Protein 1N7V (pdb70)

Sequence (533 aa):
ANFNVPKLGVFPVAAVFDIDNVPEDSSATGSRWLPSIYQGGNYWGGGPQALHAQVSNFDSSNRLPYNPRTENNPAGNCAFAFNPFGQYISNISSAQSVHRRIYGIDLNDEPLFSPNAASITNGGNPTMSQDTGYHNIGPINTAYKAEIFRPVNPLPMSDTAPDPETLEPGQTEPLIKSDGVYSNSGIASFIFDRPVTEPNPNWPPLPPPVIPIIYPTPALGIGAAAAYGFGYQVTVYRWEEIPVEFLNPEGSPCAYEAGIILVRQTSNPMNAVAGRLVPYVEDIAVDIFLTGKFFTLNPPLRITNNYFADDEVKENTVTIGNYTTTLSSAYYAVYKTDGYGGATCFIASGGAGISALVQLQDNSVLDVLYYSLPLSLGGSKAAIDEWVANNCGLFPMSGGLDKTTLLEIPRRQLEAINPQDGPGQYDLFILDDSGAYASFSSFIGYPEAAYYVAGAATFMDVENPDEIIFILRNGAGWYACEIGDALKIADDEFDSVDYFAYRGGVMFIGSARYTEGGDPLPIKYRAIIPGLP

Solvent-accessible surface area: 24108 Å² total; per-residue (Å²): 91,104,86,124,0,60,71,92,26,66,9,88,46,70,32,65,104,82,12,106,80,26,49,137,8,43,10,75,114,14,19,82,0,1,1,15,14,163,74,4,27,51,6,27,4,11,1,0,1,11,14,84,3,48,3,0,59,86,80,71,83,26,115,11,45,11,19,15,82,51,102,103,20,95,89,0,41,1,45,15,72,7,108,0,66,2,60,1,70,11,59,82,77,13,0,75,26,0,8,88,62,31,29,49,82,46,117,124,28,15,3,88,10,48,50,48,78,73,14,14,70,29,60,12,47,5,79,6,38,53,17,74,68,54,40,83,28,51,134,87,95,8,2,9,75,6,65,68,29,84,43,79,95,129,51,25,76,1,45,50,41,3,60,80,58,80,25,117,44,27,126,61,60,1,101,29,56,65,119,14,97,59,50,73,4,34,128,0,58,8,41,10,23,117,30,12,51,29,113,15,119,79,94,104,112,96,100,76,62,68,71,61,40,14,139,15,58,24,66,91,0,16,0,0,0,16,0,93,29,0,7,3,26,0,28,13,74,37,48,37,64,72,51,105,91,105,62,78,116,110,53,46,70,56,101,100,77,86,77,66,54,105,20,77,24,100,99,61,65,124,62,36,35,15,0,102,50,49,75,118,85,65,108,6,34,0,13,0,1,0,6,0,41,0,14,4,64,24,10,4,8,74,0,43,0,10,9,16,8,127,92,96,15,65,94,21,69,8,70,24,58,110,29,85,88,56,99,51,61,17,121,10,11,1,6,80,9,77,0,114,0,8,9,33,0,0,1,0,26,28,24,32,12,19,3,2,20,0,57,4,60,40,94,56,58,116,49,22,23,10,28,3,0,28,114,106,29,66,17,46,87,70,31,0,11,47,44,0,1,85,74,31,40,3,12,6,0,0,14,27,10,70,12,63,105,46,0,30,0,20,50,2,16,0,40,7,126,60,18,80,74,26,148,30,13,128,18,50,11,36,0,71,105,2,37,85,12,9,75,124,12,22,12,0,0,2,14,36,93,54,24,0,0,0,0,1,0,31,38,159,81,86,63,68,26,10,16,0,0,0,0,24,56,115,9,57,0,0,35,0,0,89,0,12,133,10,0,102,87,56,128,84,37,57,6,50,2,31,25,0,0,8,28,65,24,36,0,7,0,0,0,28,70,114,50,189,73,49,84,62,65,61,10,46,4,14,11,0,58,5,30,63,139

Nearest PDB structures (foldseek):
  1n7v-assembly1_A-2  TM=1.002E+00  e=0.000E+00  Enterobacteria phage PRD1
  1n7u-assembly1_A  TM=9.734E-01  e=0.000E+00  Enterobacteria phage PRD1
  3a3d-assembly1_A  TM=4.602E-01  e=5.269E+00  Haemophilus influenzae
  3a3e-assembly1_A  TM=4.560E-01  e=6.904E+00  Haemophilus influenzae
  7wwn-assembly1_A-2  TM=1.455E-01  e=3.346E-01  The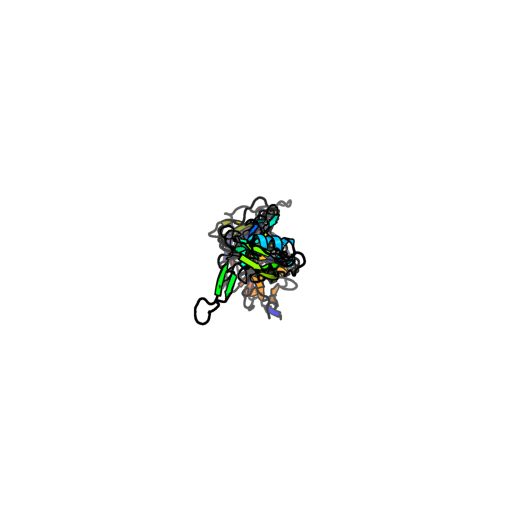rmus thermophilus HB8

InterPro domains:
  IPR015297 Bacteriophage PRD1, P2, absorption protein [PF09214] (2-556)
  IPR015948 Bacteriophage PRD1, P2, C-terminal [G3DSA:2.105.10.10] (2-64)
  IPR015948 Bacteriophage PRD1, P2, C-terminal [G3DSA:2.105.10.10] (399-555)
  IPR015949 Bacteriophage PRD1, P2, N-terminal [G3DSA:2.70.250.10] (67-320)
  IPR036325 Bacteriophage PRD1, P2, absorption protein superfamily [SSF89428] (2-556)

Secondary structure (DSSP, 8-state):
-EEEE-EEEE--EEEEEEE-SS---BTTT--SSS-BTT-GGGEE--SSEEEEEEEE---TTSEEE--B-BTTBTT--B-S----EEE---SHHHHHHHHHHHTTS-TT--PPPEE-HHHHHGGGTTPPEE-TTSEEETTEEESEEEEEEEESSPPP-EEEEEPTTT--EEEEPPEE-TTS--B----EE-BSSS-EEEE-TTTTTSSPSEEEEE--BGGGTEEEEEEEEEEEEEEEEE----------SS-------SS-EEEE-SS-TTSEEEE--EEEEEEEEEEEEEEEEEEEE---EEEEEEE--TTT-B--EEEES---SEEEE-SEEEEEE-SSSEEEEEEESSSSEEEEEEEEETTEEEEEEEEEE-GGGTT-HHHHHHHHHHHHS---TTS--EESSSEEEEHHHHH-S--S--TTTT-EEEETT-TTS-TT---EEEEETTEEEEEEE--SSTTS--EEEEEETTSS-EEEEE-HHHHB-SSS-B----EEEEETTEEEEEE--B-TT--B-BPEEEEEEE---

Radius of gyration: 38.23 Å; Cα contacts (8 Å, |Δi|>4): 1434; chains: 1; bounding box: 60×145×56 Å

Structure (mmCIF, N/CA/C/O backbone):
data_1N7V
#
_entry.id   1N7V
#
_cell.length_a   46.500
_cell.length_b   270.200
_cell.length_c   137.200
_cell.angle_alpha   90.00
_cell.angle_beta   90.00
_cell.angle_gamma   90.00
#
_symmetry.space_group_name_H-M   'C 2 2 21'
#
loop_
_entity.id
_entity.type
_entity.pdbx_description
1 polymer 'Adsorption protein P2'
2 non-polymer 'ACETATE ION'
3 non-polymer 'CALCIUM ION'
4 water water
#
loop_
_atom_site.group_PDB
_atom_site.id
_atom_site.type_symbol
_atom_site.label_atom_id
_atom_site.label_alt_id
_atom_site.label_comp_id
_atom_site.label_asym_id
_atom_site.label_entity_id
_atom_site.label_seq_id
_atom_site.pdbx_PDB_ins_code
_atom_site.Cartn_x
_atom_site.Cartn_y
_atom_site.Cartn_z
_atom_site.occupancy
_atom_site.B_iso_or_equiv
_atom_site.auth_seq_id
_atom_site.auth_comp_id
_atom_site.auth_asym_id
_atom_site.auth_atom_id
_atom_site.pdbx_PDB_model_num
ATOM 1 N N . ALA A 1 1 ? 13.826 -118.930 78.660 1.00 29.21 2 ALA A N 1
ATOM 2 C CA . ALA A 1 1 ? 14.361 -117.727 79.378 1.00 32.00 2 ALA A CA 1
ATOM 3 C C . ALA A 1 1 ? 14.103 -116.453 78.582 1.00 31.34 2 ALA A C 1
ATOM 4 O O . ALA A 1 1 ? 14.335 -116.425 77.375 1.00 32.25 2 ALA A O 1
ATOM 6 N N . ASN A 1 2 ? 13.633 -115.401 79.256 1.00 31.41 3 ASN A N 1
ATOM 7 C CA . ASN A 1 2 ? 13.348 -114.135 78.583 1.00 31.49 3 ASN A CA 1
ATOM 8 C C . ASN A 1 2 ? 14.587 -113.257 78.394 1.00 31.71 3 ASN A C 1
ATOM 9 O O . ASN A 1 2 ? 15.516 -113.283 79.201 1.00 31.32 3 ASN A O 1
ATOM 14 N N . PHE A 1 3 ? 14.582 -112.480 77.315 1.00 32.23 4 PHE A N 1
ATOM 15 C CA . PHE A 1 3 ? 15.665 -111.556 77.012 1.00 32.41 4 PHE A CA 1
ATOM 16 C C . PHE A 1 3 ? 15.053 -110.260 76.533 1.00 32.07 4 PHE A C 1
ATOM 17 O O . PHE A 1 3 ? 14.249 -110.265 75.601 1.00 31.82 4 PHE A O 1
ATOM 25 N N . ASN A 1 4 ? 15.431 -109.156 77.177 1.00 32.69 5 ASN A N 1
ATOM 26 C CA . ASN A 1 4 ? 14.909 -107.838 76.821 1.00 34.53 5 ASN A CA 1
ATOM 27 C C . ASN A 1 4 ? 15.562 -107.250 75.583 1.00 33.81 5 ASN A C 1
ATOM 28 O O . ASN A 1 4 ? 16.774 -107.339 75.406 1.00 35.77 5 ASN A O 1
ATOM 33 N N . VAL A 1 5 ? 14.740 -106.661 74.722 1.00 32.34 6 VAL A N 1
ATOM 34 C CA . VAL A 1 5 ? 15.219 -106.045 73.496 1.00 32.17 6 VAL A CA 1
ATOM 35 C C . VAL A 1 5 ? 14.730 -104.608 73.490 1.00 35.28 6 VAL A C 1
ATOM 36 O O . VAL A 1 5 ? 13.542 -104.347 73.293 1.00 36.02 6 VAL A O 1
ATOM 40 N N . PRO A 1 6 ? 15.647 -103.651 73.705 1.00 36.01 7 PRO A N 1
ATOM 41 C CA . PRO A 1 6 ? 15.329 -102.223 73.737 1.00 35.32 7 PRO A CA 1
ATOM 42 C C . PRO A 1 6 ? 15.104 -101.605 72.372 1.00 35.99 7 PRO A C 1
ATOM 43 O O . PRO A 1 6 ? 15.720 -102.012 71.383 1.00 35.21 7 PRO A O 1
ATOM 47 N N . LYS A 1 7 ? 14.209 -100.620 72.328 1.00 36.61 8 LYS A N 1
ATOM 48 C CA . LYS A 1 7 ? 13.926 -99.902 71.093 1.00 37.57 8 LYS A CA 1
ATOM 49 C C . LYS A 1 7 ? 15.073 -98.909 70.936 1.00 38.77 8 LYS A C 1
ATOM 50 O O . LYS A 1 7 ? 15.203 -97.979 71.728 1.00 39.52 8 LYS A O 1
ATOM 56 N N . LEU A 1 8 ? 15.909 -99.119 69.925 1.00 39.87 9 LEU A N 1
ATOM 57 C CA . LEU A 1 8 ? 17.053 -98.249 69.685 1.00 40.74 9 LEU A CA 1
ATOM 58 C C . LEU A 1 8 ? 16.747 -97.034 68.811 1.00 41.56 9 LEU A C 1
ATOM 59 O O . LEU A 1 8 ? 17.607 -96.178 68.628 1.00 43.46 9 LEU A O 1
ATOM 64 N N . GLY A 1 9 ? 15.538 -96.950 68.263 1.00 42.07 10 GLY A N 1
ATOM 65 C CA . GLY A 1 9 ? 15.212 -95.802 67.431 1.00 41.64 10 GLY A CA 1
ATOM 66 C C . GLY A 1 9 ? 14.183 -96.040 66.342 1.00 41.84 10 GLY A C 1
ATOM 67 O O . GLY A 1 9 ? 13.517 -97.073 66.311 1.00 42.92 10 GLY A O 1
ATOM 68 N N . VAL A 1 10 ? 14.061 -95.072 65.440 1.00 41.59 11 VAL A N 1
ATOM 69 C CA . VAL A 1 10 ? 13.108 -95.146 64.341 1.00 41.82 11 VAL A CA 1
ATOM 70 C C . VAL A 1 10 ? 13.791 -94.889 62.999 1.00 43.32 11 VAL A C 1
ATOM 71 O O . VAL A 1 10 ? 14.410 -93.846 62.806 1.00 44.81 11 VAL A O 1
ATOM 75 N N . PHE A 1 11 ? 13.681 -95.850 62.083 1.00 44.44 12 PHE A N 1
ATOM 76 C CA . PHE A 1 11 ? 14.273 -95.742 60.750 1.00 44.63 12 PHE A CA 1
ATOM 77 C C . PHE A 1 11 ? 13.378 -94.872 59.880 1.00 45.81 12 PHE A C 1
ATOM 78 O O . PHE A 1 11 ? 12.246 -95.241 59.579 1.00 45.82 12 PHE A O 1
ATOM 86 N N . PRO A 1 12 ? 13.876 -93.704 59.459 1.00 46.67 13 PRO A N 1
ATOM 87 C CA . PRO A 1 12 ? 13.054 -92.830 58.618 1.00 46.89 13 PRO A CA 1
ATOM 88 C C . PRO A 1 12 ? 12.912 -93.359 57.192 1.00 45.80 13 PRO A C 1
ATOM 89 O O . PRO A 1 12 ? 13.765 -94.103 56.707 1.00 44.42 13 PRO A O 1
ATOM 93 N N . VAL A 1 13 ? 11.826 -92.979 56.531 1.00 45.51 14 VAL A N 1
ATOM 94 C CA . VAL A 1 13 ? 11.589 -93.401 55.162 1.00 47.28 14 VAL A CA 1
ATOM 95 C C . VAL A 1 13 ? 12.462 -92.554 54.233 1.00 49.26 14 VAL A C 1
ATOM 96 O O . VAL A 1 13 ? 12.397 -91.324 54.257 1.00 50.66 14 VAL A O 1
ATOM 100 N N . ALA A 1 14 ? 13.276 -93.216 53.418 1.00 49.77 15 ALA A N 1
ATOM 101 C CA . ALA A 1 14 ? 14.168 -92.526 52.495 1.00 50.09 15 ALA A CA 1
ATOM 102 C C . ALA A 1 14 ? 13.570 -92.359 51.102 1.00 50.62 15 ALA A C 1
ATOM 103 O O . ALA A 1 14 ? 14.015 -91.509 50.332 1.00 50.57 15 ALA A O 1
ATOM 105 N N . ALA A 1 15 ? 12.563 -93.169 50.782 1.00 51.07 16 ALA A N 1
ATOM 106 C CA . ALA A 1 15 ? 11.919 -93.117 49.472 1.00 49.77 16 ALA A CA 1
ATOM 107 C C . ALA A 1 15 ? 10.629 -93.929 49.426 1.00 49.22 16 ALA A C 1
ATOM 108 O O . ALA A 1 15 ? 10.493 -94.941 50.111 1.00 49.81 16 ALA A O 1
ATOM 110 N N . VAL A 1 16 ? 9.683 -93.485 48.608 1.00 48.04 17 VAL A N 1
ATOM 111 C CA . VAL A 1 16 ? 8.417 -94.186 48.465 1.00 48.00 17 VAL A CA 1
ATOM 112 C C . VAL A 1 16 ? 8.072 -94.292 46.990 1.00 48.70 17 VAL A C 1
ATOM 113 O O . VAL A 1 16 ? 8.292 -93.350 46.231 1.00 48.61 17 VAL A O 1
ATOM 117 N N . PHE A 1 17 ? 7.542 -95.440 46.579 1.00 48.27 18 PHE A N 1
ATOM 118 C CA . PHE A 1 17 ? 7.165 -95.625 45.184 1.00 48.74 18 PHE A CA 1
ATOM 119 C C . PHE A 1 17 ? 5.811 -96.298 45.031 1.00 50.29 18 PHE A C 1
ATOM 120 O O . PHE A 1 17 ? 5.520 -97.301 45.689 1.00 50.99 18 PHE A O 1
ATOM 128 N N . ASP A 1 18 ? 4.979 -95.740 44.162 1.00 50.69 19 ASP A N 1
ATOM 129 C CA . ASP A 1 18 ? 3.687 -96.340 43.895 1.00 52.86 19 ASP A CA 1
ATOM 130 C C . ASP A 1 18 ? 3.979 -97.457 42.900 1.00 53.75 19 ASP A C 1
ATOM 131 O O . ASP A 1 18 ? 4.620 -97.221 41.876 1.00 54.13 19 ASP A O 1
ATOM 136 N N . ILE A 1 19 ? 3.552 -98.677 43.212 1.00 54.05 20 ILE A N 1
ATOM 137 C CA . ILE A 1 19 ? 3.763 -99.795 42.298 1.00 53.96 20 ILE A CA 1
ATOM 138 C C . ILE A 1 19 ? 2.476 -99.912 41.493 1.00 55.06 20 ILE A C 1
ATOM 139 O O . ILE A 1 19 ? 1.496 -100.511 41.947 1.00 53.59 20 ILE A O 1
ATOM 144 N N . ASP A 1 20 ? 2.487 -99.322 40.299 1.00 56.39 21 ASP A N 1
ATOM 145 C CA . ASP A 1 20 ? 1.315 -99.313 39.433 1.00 58.37 21 ASP A CA 1
ATOM 146 C C . ASP A 1 20 ? 1.366 -100.286 38.263 1.00 58.33 21 ASP A C 1
ATOM 147 O O . ASP A 1 20 ? 0.332 -100.788 37.821 1.00 58.93 21 ASP A O 1
ATOM 152 N N . ASN A 1 21 ? 2.565 -100.550 37.762 1.00 57.34 22 ASN A N 1
ATOM 153 C CA . ASN A 1 21 ? 2.734 -101.450 36.629 1.00 57.56 22 ASN A CA 1
ATOM 154 C C . ASN A 1 21 ? 2.517 -102.932 36.972 1.00 55.35 22 ASN A C 1
ATOM 155 O O . ASN A 1 21 ? 3.294 -103.785 36.545 1.00 56.86 22 ASN A O 1
ATOM 160 N N . VAL A 1 22 ? 1.467 -103.249 37.727 1.00 51.41 23 VAL A N 1
ATOM 161 C CA . VAL A 1 22 ? 1.221 -104.643 38.094 1.00 48.55 23 VAL A CA 1
ATOM 162 C C . VAL A 1 22 ? -0.231 -105.075 37.915 1.00 46.45 23 VAL A C 1
ATOM 163 O O . VAL A 1 22 ? -1.131 -104.241 37.890 1.00 45.95 23 VAL A O 1
ATOM 167 N N . PRO A 1 23 ? -0.475 -106.393 37.784 1.00 45.29 24 PRO A N 1
ATOM 168 C CA . PRO A 1 23 ? -1.831 -106.925 37.607 1.00 44.96 24 PRO A CA 1
ATOM 169 C C . PRO A 1 23 ? -2.749 -106.545 38.763 1.00 46.09 24 PRO A C 1
ATOM 170 O O . PRO A 1 23 ? -2.291 -106.322 39.884 1.00 45.43 24 PRO A O 1
ATOM 174 N N . GLU A 1 24 ? -4.047 -106.479 38.486 1.00 47.76 25 GLU A N 1
ATOM 175 C CA . GLU A 1 24 ? -5.030 -106.127 39.505 1.00 49.08 25 GLU A CA 1
ATOM 176 C C . GLU A 1 24 ? -5.429 -107.313 40.365 1.00 47.19 25 GLU A C 1
ATOM 177 O O . GLU A 1 24 ? -5.817 -108.362 39.850 1.00 47.55 25 GLU A O 1
ATOM 183 N N . ASP A 1 25 ? -5.324 -107.131 41.679 1.00 45.47 26 ASP A N 1
ATOM 184 C CA . ASP A 1 25 ? -5.685 -108.157 42.650 1.00 43.77 26 ASP A CA 1
ATOM 185 C C . ASP A 1 25 ? -6.825 -107.629 43.514 1.00 43.80 26 ASP A C 1
ATOM 186 O O . ASP A 1 25 ? -6.709 -106.563 44.122 1.00 43.72 26 ASP A O 1
ATOM 191 N N . SER A 1 26 ? -7.928 -108.368 43.563 1.00 42.92 27 SER A N 1
ATOM 192 C CA . SER A 1 26 ? -9.075 -107.953 44.364 1.00 43.89 27 SER A CA 1
ATOM 193 C C . SER A 1 26 ? -8.783 -108.062 45.858 1.00 45.29 27 SER A C 1
ATOM 194 O O . SER A 1 26 ? -8.276 -109.084 46.330 1.00 45.41 27 SER A O 1
ATOM 197 N N . SER A 1 27 ? -9.106 -107.003 46.597 1.00 45.32 28 SER A N 1
ATOM 198 C CA . SER A 1 27 ? -8.895 -106.988 48.035 1.00 45.06 28 SER A CA 1
ATOM 199 C C . SER A 1 27 ? -9.657 -108.127 48.701 1.00 45.98 28 SER A C 1
ATOM 200 O O . SER A 1 27 ? -9.341 -108.523 49.823 1.00 47.73 28 SER A O 1
ATOM 203 N N . ALA A 1 28 ? -10.661 -108.653 48.012 1.00 45.79 29 ALA A N 1
ATOM 204 C CA . ALA A 1 28 ? -11.448 -109.752 48.554 1.00 46.78 29 ALA A CA 1
ATOM 205 C C . ALA A 1 28 ? -10.772 -111.073 48.229 1.00 47.67 29 ALA A C 1
ATOM 206 O O . ALA A 1 28 ? -11.134 -112.116 48.772 1.00 48.67 29 ALA A O 1
ATOM 208 N N . THR A 1 29 ? -9.782 -111.016 47.344 1.00 47.06 30 THR A N 1
ATOM 209 C CA . THR A 1 29 ? -9.058 -112.204 46.913 1.00 47.50 30 THR A CA 1
ATOM 210 C C . THR A 1 29 ? -7.667 -112.319 47.533 1.00 46.20 30 THR A C 1
ATOM 211 O O . THR A 1 29 ? -7.269 -113.393 47.968 1.00 47.23 30 THR A O 1
ATOM 215 N N . GLY A 1 30 ? -6.929 -111.214 47.569 1.00 44.72 31 GLY A N 1
ATOM 216 C CA . GLY A 1 30 ? -5.592 -111.243 48.133 1.00 41.23 31 GLY A CA 1
ATOM 217 C C . GLY A 1 30 ? -4.555 -111.026 47.051 1.00 40.11 31 GLY A C 1
ATOM 218 O O . GLY A 1 30 ? -4.865 -111.150 45.863 1.00 41.44 31 GLY A O 1
ATOM 219 N N . SER A 1 31 ? -3.329 -110.701 47.454 1.00 37.77 32 SER A N 1
ATOM 220 C CA . SER A 1 31 ? -2.240 -110.466 46.510 1.00 36.21 32 SER A CA 1
ATOM 221 C C . SER A 1 31 ? -1.756 -111.760 45.865 1.00 34.94 32 SER A C 1
ATOM 222 O O . SER A 1 31 ? -1.700 -112.805 46.518 1.00 34.73 32 SER A O 1
ATOM 225 N N . ARG A 1 32 ? -1.397 -111.691 44.587 1.00 32.33 33 ARG A N 1
ATOM 226 C CA . ARG A 1 32 ? -0.927 -112.877 43.888 1.00 33.34 33 ARG A CA 1
ATOM 227 C C . ARG A 1 32 ? 0.580 -113.069 44.064 1.00 32.16 33 ARG A C 1
ATOM 228 O O . ARG A 1 32 ? 1.106 -114.146 43.791 1.00 30.33 33 ARG A O 1
ATOM 236 N N . TRP A 1 33 ? 1.273 -112.034 44.533 1.00 31.65 34 TRP A N 1
ATOM 237 C CA . TRP A 1 33 ? 2.722 -112.131 44.715 1.00 31.97 34 TRP A CA 1
ATOM 238 C C . TRP A 1 33 ? 3.196 -111.673 46.080 1.00 32.26 34 TRP A C 1
ATOM 239 O O . TRP A 1 33 ? 4.345 -111.912 46.456 1.00 31.96 34 TRP A O 1
ATOM 250 N N . LEU A 1 34 ? 2.318 -111.012 46.826 1.00 32.47 35 LEU A N 1
ATOM 251 C CA . LEU A 1 34 ? 2.695 -110.505 48.139 1.00 31.48 35 LEU A CA 1
ATOM 252 C C . LEU A 1 34 ? 1.963 -111.227 49.262 1.00 30.82 35 LEU A C 1
ATOM 253 O O . LEU A 1 34 ? 0.742 -111.142 49.370 1.00 31.36 35 LEU A O 1
ATOM 258 N N . PRO A 1 35 ? 2.703 -111.964 50.107 1.00 30.29 36 PRO A N 1
ATOM 259 C CA . PRO A 1 35 ? 2.124 -112.706 51.233 1.00 30.61 36 PRO A CA 1
ATOM 260 C C . PRO A 1 35 ? 1.395 -111.779 52.212 1.00 31.58 36 PRO A C 1
ATOM 261 O O . PRO A 1 35 ? 1.885 -110.692 52.530 1.00 31.52 36 PRO A O 1
ATOM 265 N N . SER A 1 36 ? 0.230 -112.207 52.693 1.00 31.05 37 SER A N 1
ATOM 266 C CA . SER A 1 36 ? -0.526 -111.387 53.632 1.00 30.71 37 SER A CA 1
ATOM 267 C C . SER A 1 36 ? 0.066 -111.481 55.040 1.00 29.83 37 SER A C 1
ATOM 268 O O . SER A 1 36 ? 0.721 -112.468 55.399 1.00 29.13 37 SER A O 1
ATOM 271 N N . ILE A 1 37 ? -0.161 -110.441 55.833 1.00 29.54 38 ILE A N 1
ATOM 272 C CA . ILE A 1 37 ? 0.355 -110.392 57.188 1.00 29.53 38 ILE A CA 1
ATOM 273 C C . ILE A 1 37 ? -0.172 -111.522 58.075 1.00 29.15 38 ILE A C 1
ATOM 274 O O . ILE A 1 37 ? 0.280 -111.693 59.213 1.00 29.10 38 ILE A O 1
ATOM 279 N N . TYR A 1 38 ? -1.126 -112.293 57.564 1.00 28.40 39 TYR A N 1
ATOM 280 C CA . TYR A 1 38 ? -1.668 -113.406 58.335 1.00 29.65 39 TYR A CA 1
ATOM 281 C C . TYR A 1 38 ? -1.048 -114.734 57.905 1.00 30.33 39 TYR A C 1
ATOM 282 O O . TYR A 1 38 ? -1.344 -115.774 58.493 1.00 31.02 39 TYR A O 1
ATOM 291 N N . GLN A 1 39 ? -0.179 -114.706 56.897 1.00 30.50 40 GLN A N 1
ATOM 292 C CA . GLN A 1 39 ? 0.432 -115.939 56.397 1.00 28.49 40 GLN A CA 1
ATOM 293 C C . GLN A 1 39 ? 1.840 -116.270 56.891 1.00 28.01 40 GLN A C 1
ATOM 294 O O . GLN A 1 39 ? 2.521 -117.116 56.305 1.00 27.58 40 GLN A O 1
ATOM 300 N N . GLY A 1 40 ? 2.266 -115.624 57.976 1.00 27.54 41 GLY A N 1
ATOM 301 C CA . GLY A 1 40 ? 3.585 -115.888 58.530 1.00 26.54 41 GLY A CA 1
ATOM 302 C C . GLY A 1 40 ? 3.805 -117.364 58.812 1.00 28.14 41 GLY A C 1
ATOM 303 O O . GLY A 1 40 ? 4.939 -117.862 58.767 1.00 28.38 41 GLY A O 1
ATOM 304 N N . GLY A 1 41 ? 2.710 -118.070 59.090 1.00 27.72 42 GLY A N 1
ATOM 305 C CA . GLY A 1 41 ? 2.790 -119.492 59.377 1.00 28.64 42 GLY A CA 1
ATOM 306 C C . GLY A 1 41 ? 3.090 -120.377 58.177 1.00 29.73 42 GLY A C 1
ATOM 307 O O . GLY A 1 41 ? 3.367 -121.563 58.351 1.00 30.75 42 GLY A O 1
ATOM 308 N N . ASN A 1 42 ? 3.043 -119.811 56.969 1.00 30.33 43 ASN A N 1
ATOM 309 C CA . ASN A 1 42 ? 3.307 -120.562 55.739 1.00 31.23 43 ASN A CA 1
ATOM 310 C C . ASN A 1 42 ? 4.671 -120.271 55.113 1.00 32.07 43 ASN A C 1
ATOM 311 O O . ASN A 1 42 ? 5.027 -120.881 54.104 1.00 33.28 43 ASN A O 1
ATOM 316 N N . TYR A 1 43 ? 5.435 -119.352 55.692 1.00 30.86 44 TYR A N 1
ATOM 317 C CA . TYR A 1 43 ? 6.717 -119.001 55.109 1.00 30.37 44 TYR A CA 1
ATOM 318 C C . TYR A 1 43 ? 7.944 -118.885 55.991 1.00 30.90 44 TYR A C 1
ATOM 319 O O . TYR A 1 43 ? 7.879 -118.685 57.211 1.00 30.82 44 TYR A O 1
ATOM 328 N N . TRP A 1 44 ? 9.068 -119.003 55.293 1.00 31.79 45 TRP A N 1
ATOM 329 C CA . TRP A 1 44 ? 10.418 -118.789 55.800 1.00 30.70 45 TRP A CA 1
ATOM 330 C C . TRP A 1 44 ? 10.781 -117.855 54.626 1.00 30.41 45 TRP A C 1
ATOM 331 O O . TRP A 1 44 ? 11.602 -118.180 53.759 1.00 28.19 45 TRP A O 1
ATOM 342 N N . GLY A 1 45 ? 10.092 -116.714 54.596 1.00 29.55 46 GLY A N 1
ATOM 343 C CA . GLY A 1 45 ? 10.232 -115.744 53.523 1.00 30.74 46 GLY A CA 1
ATOM 344 C C . GLY A 1 45 ? 11.527 -115.003 53.268 1.00 32.24 46 GLY A C 1
ATOM 345 O O . GLY A 1 45 ? 12.316 -114.743 54.180 1.00 31.82 46 GLY A O 1
ATOM 346 N N . GLY A 1 46 ? 11.727 -114.643 52.001 1.00 33.21 47 GLY A N 1
ATOM 347 C CA . GLY A 1 46 ? 12.924 -113.919 51.612 1.00 33.41 47 GLY A CA 1
ATOM 348 C C . GLY A 1 46 ? 12.672 -112.791 50.627 1.00 33.14 47 GLY A C 1
ATOM 349 O O . GLY A 1 46 ? 13.616 -112.224 50.090 1.00 35.57 47 GLY A O 1
ATOM 350 N N . GLY A 1 47 ? 11.407 -112.461 50.381 1.00 32.45 48 GLY A N 1
ATOM 351 C CA . GLY A 1 47 ? 11.104 -111.390 49.449 1.00 31.56 48 GLY A CA 1
ATOM 352 C C . GLY A 1 47 ? 9.646 -111.364 49.024 1.00 33.38 48 GLY A C 1
ATOM 353 O O . GLY A 1 47 ? 8.859 -112.204 49.466 1.00 32.86 48 GLY A O 1
ATOM 354 N N . PRO A 1 48 ? 9.254 -110.406 48.162 1.00 33.51 49 PRO A N 1
ATOM 355 C CA . PRO A 1 48 ? 7.873 -110.286 47.684 1.00 33.04 49 PRO A CA 1
ATOM 356 C C . PRO A 1 48 ? 7.561 -111.445 46.748 1.00 33.88 49 PRO A C 1
ATOM 357 O O . PRO A 1 48 ? 7.495 -111.282 45.527 1.00 34.74 49 PRO A O 1
ATOM 361 N N . GLN A 1 49 ? 7.360 -112.616 47.336 1.00 32.32 50 GLN A N 1
ATOM 362 C CA . GLN A 1 49 ? 7.098 -113.826 46.566 1.00 31.81 50 GLN A CA 1
ATOM 363 C C . GLN A 1 49 ? 5.990 -114.622 47.247 1.00 31.14 50 GLN A C 1
ATOM 364 O O . GLN A 1 49 ? 6.032 -114.839 48.460 1.00 30.33 50 GLN A O 1
ATOM 370 N N . ALA A 1 50 ? 5.005 -115.063 46.467 1.00 29.92 51 ALA A N 1
ATOM 371 C CA . ALA A 1 50 ? 3.891 -115.823 47.018 1.00 29.82 51 ALA A CA 1
ATOM 372 C C . ALA A 1 50 ? 3.621 -117.137 46.276 1.00 30.26 51 ALA A C 1
ATOM 373 O O . ALA A 1 50 ? 3.688 -117.201 45.044 1.00 28.64 51 ALA A O 1
ATOM 375 N N . LEU A 1 51 ? 3.309 -118.184 47.041 1.00 31.02 52 LEU A N 1
ATOM 376 C CA . LEU A 1 51 ? 3.023 -119.508 46.474 1.00 31.30 52 LEU A CA 1
ATOM 377 C C . LEU A 1 51 ? 1.685 -120.050 46.981 1.00 30.26 52 LEU A C 1
ATOM 378 O O . LEU A 1 51 ? 1.258 -119.730 48.085 1.00 29.99 52 LEU A O 1
ATOM 383 N N . HIS A 1 52 ? 1.029 -120.872 46.170 1.00 30.35 53 HIS A N 1
ATOM 384 C CA . HIS A 1 52 ? -0.232 -121.500 46.560 1.00 30.00 53 HIS A CA 1
ATOM 385 C C . HIS A 1 52 ? -0.284 -122.871 45.904 1.00 30.36 53 HIS A C 1
ATOM 386 O O . HIS A 1 52 ? 0.064 -123.018 44.729 1.00 29.10 53 HIS A O 1
ATOM 393 N N . ALA A 1 53 ? -0.715 -123.874 46.662 1.00 30.75 54 ALA A N 1
ATOM 394 C CA . ALA A 1 53 ? -0.772 -125.233 46.141 1.00 31.40 54 ALA A CA 1
ATOM 395 C C . ALA A 1 53 ? -2.179 -125.804 46.079 1.00 31.90 54 ALA A C 1
ATOM 396 O O . ALA A 1 53 ? -2.897 -125.838 47.081 1.00 32.57 54 ALA A O 1
ATOM 398 N N . GLN A 1 54 ? -2.557 -126.260 44.889 1.00 33.33 55 GLN A N 1
ATOM 399 C CA . GLN A 1 54 ? -3.870 -126.851 44.659 1.00 33.53 55 GLN A CA 1
ATOM 400 C C . GLN A 1 54 ? -3.716 -128.342 44.445 1.00 32.28 55 GLN A C 1
ATOM 401 O O . GLN A 1 54 ? -2.730 -128.790 43.858 1.00 29.78 55 GLN A O 1
ATOM 407 N N . VAL A 1 55 ? -4.703 -129.096 44.923 1.00 32.40 56 VAL A N 1
ATOM 408 C CA . VAL A 1 55 ? -4.724 -130.551 44.806 1.00 30.89 56 VAL A CA 1
ATOM 409 C C . VAL A 1 55 ? -5.742 -130.947 43.747 1.00 32.64 56 VAL A C 1
ATOM 410 O O . VAL A 1 55 ? -6.911 -130.566 43.829 1.00 32.16 56 VAL A O 1
ATOM 414 N N . SER A 1 56 ? -5.298 -131.718 42.759 1.00 32.89 57 SER A N 1
ATOM 415 C CA . SER A 1 56 ? -6.175 -132.165 41.682 1.00 32.51 57 SER A CA 1
ATOM 416 C C . SER A 1 56 ? -7.035 -133.339 42.133 1.00 33.57 57 SER A C 1
ATOM 417 O O . SER A 1 56 ? -6.683 -134.049 43.075 1.00 33.90 57 SER A O 1
ATOM 420 N N . ASN A 1 57 ? -8.174 -133.538 41.479 1.00 33.66 58 ASN A N 1
ATOM 421 C CA . ASN A 1 57 ? -9.005 -134.683 41.817 1.00 33.37 58 ASN A CA 1
ATOM 422 C C . ASN A 1 57 ? -8.157 -135.856 41.357 1.00 33.58 58 ASN A C 1
ATOM 423 O O . ASN A 1 57 ? -7.349 -135.717 40.437 1.00 32.43 58 ASN A O 1
ATOM 428 N N . PHE A 1 58 ? -8.328 -137.006 41.994 1.00 34.96 59 PHE A N 1
ATOM 429 C CA . PHE A 1 58 ? -7.533 -138.174 41.650 1.00 33.62 59 PHE A CA 1
ATOM 430 C C . PHE A 1 58 ? -8.299 -139.454 41.910 1.00 35.93 59 PHE A C 1
ATOM 431 O O . PHE A 1 58 ? -9.407 -139.434 42.444 1.00 37.46 59 PHE A O 1
ATOM 439 N N . ASP A 1 59 ? -7.685 -140.567 41.532 1.00 37.54 60 ASP A N 1
ATOM 440 C CA . ASP A 1 59 ? -8.265 -141.885 41.724 1.00 38.42 60 ASP A CA 1
ATOM 441 C C . ASP A 1 59 ? -7.112 -142.874 41.817 1.00 38.86 60 ASP A C 1
ATOM 442 O O . ASP A 1 59 ? -5.954 -142.461 41.915 1.00 37.98 60 ASP A O 1
ATOM 447 N N . SER A 1 60 ? -7.421 -144.167 41.772 1.00 38.71 61 SER A N 1
ATOM 448 C CA . SER A 1 60 ? -6.400 -145.202 41.886 1.00 38.10 61 SER A CA 1
ATOM 449 C C . SER A 1 60 ? -5.406 -145.263 40.726 1.00 36.62 61 SER A C 1
ATOM 450 O O . SER A 1 60 ? -4.460 -146.048 40.763 1.00 37.53 61 SER A O 1
ATOM 453 N N . SER A 1 61 ? -5.607 -144.439 39.705 1.00 35.15 62 SER A N 1
ATOM 454 C CA . SER A 1 61 ? -4.699 -144.432 38.561 1.00 34.10 62 SER A CA 1
ATOM 455 C C . SER A 1 61 ? -3.549 -143.438 38.760 1.00 33.41 62 SER A C 1
ATOM 456 O O . SER A 1 61 ? -2.560 -143.463 38.026 1.00 32.84 62 SER A O 1
ATOM 459 N N . ASN A 1 62 ? -3.695 -142.548 39.738 1.00 32.82 63 ASN A N 1
ATOM 460 C CA . ASN A 1 62 ? -2.661 -141.562 40.042 1.00 31.21 63 ASN A CA 1
ATOM 461 C C . ASN A 1 62 ? -1.723 -142.223 41.049 1.00 30.59 63 ASN A C 1
ATOM 462 O O . ASN A 1 62 ? -1.856 -142.038 42.262 1.00 29.58 63 ASN A O 1
ATOM 467 N N . ARG A 1 63 ? -0.764 -142.983 40.526 1.00 30.23 64 ARG A N 1
ATOM 468 C CA . ARG A 1 63 ? 0.165 -143.752 41.347 1.00 30.60 64 ARG A CA 1
ATOM 469 C C . ARG A 1 63 ? 1.601 -143.273 41.476 1.00 30.20 64 ARG A C 1
ATOM 470 O O . ARG A 1 63 ? 2.162 -142.671 40.566 1.00 32.70 64 ARG A O 1
ATOM 478 N N . LEU A 1 64 ? 2.188 -143.564 42.631 1.00 28.15 65 LEU A N 1
ATOM 479 C CA . LEU A 1 64 ? 3.572 -143.226 42.904 1.00 26.54 65 LEU A CA 1
ATOM 480 C C . LEU A 1 64 ? 4.265 -144.544 43.217 1.00 25.56 65 LEU A C 1
ATOM 481 O O . LEU A 1 64 ? 4.110 -145.089 44.299 1.00 26.12 65 LEU A O 1
ATOM 486 N N . PRO A 1 65 ? 5.017 -145.090 42.254 1.00 26.82 6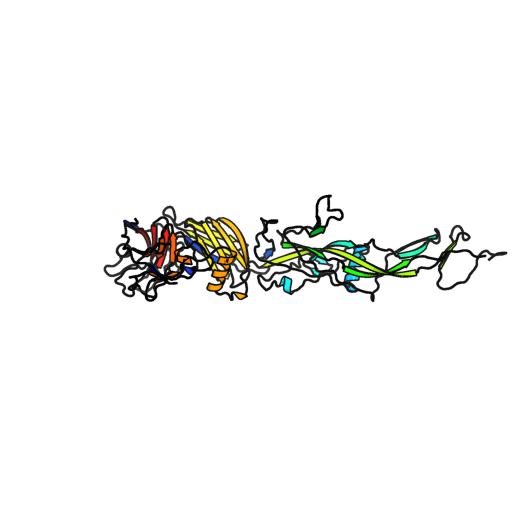6 PRO A N 1
ATOM 487 C CA . PRO A 1 65 ? 5.721 -146.363 42.477 1.00 25.34 66 PRO A CA 1
ATOM 488 C C . PRO A 1 65 ? 6.702 -146.192 43.629 1.00 25.98 66 PRO A C 1
ATOM 489 O O . PRO A 1 65 ? 7.283 -145.120 43.766 1.00 24.44 66 PRO A O 1
ATOM 493 N N . TYR A 1 66 ? 6.887 -147.219 44.461 1.00 26.78 67 TYR A N 1
ATOM 494 C CA . TYR A 1 66 ? 7.841 -147.081 45.560 1.00 27.14 67 TYR A CA 1
ATOM 495 C C . TYR A 1 66 ? 9.264 -147.163 45.027 1.00 28.68 67 TYR A C 1
ATOM 496 O O . TYR A 1 66 ? 9.780 -148.249 44.736 1.00 28.40 67 TYR A O 1
ATOM 505 N N . ASN A 1 67 ? 9.883 -145.993 44.914 1.00 30.12 68 ASN A N 1
ATOM 506 C CA . ASN A 1 67 ? 11.236 -145.832 44.398 1.00 30.66 68 ASN A CA 1
ATOM 507 C C . ASN A 1 67 ? 12.004 -145.007 45.428 1.00 30.22 68 ASN A C 1
ATOM 508 O O . ASN A 1 67 ? 12.117 -143.790 45.299 1.00 30.61 68 ASN A O 1
ATOM 513 N N . PRO A 1 68 ? 12.551 -145.665 46.460 1.00 30.31 69 PRO A N 1
ATOM 514 C CA . PRO A 1 68 ? 13.301 -145.001 47.529 1.00 30.28 69 PRO A CA 1
ATOM 515 C C . PRO A 1 68 ? 14.628 -144.361 47.134 1.00 31.20 69 PRO A C 1
ATOM 516 O O . PRO A 1 68 ? 15.435 -144.957 46.425 1.00 33.12 69 PRO A O 1
ATOM 520 N N . ARG A 1 69 ? 14.848 -143.135 47.594 1.00 31.49 70 ARG A N 1
ATOM 521 C CA . ARG A 1 69 ? 16.094 -142.447 47.304 1.00 31.21 70 ARG A CA 1
ATOM 522 C C . ARG A 1 69 ? 17.082 -142.782 48.413 1.00 33.08 70 ARG A C 1
ATOM 523 O O . ARG A 1 69 ? 16.877 -142.428 49.579 1.00 30.75 70 ARG A O 1
ATOM 531 N N . THR A 1 70 ? 18.146 -143.488 48.039 1.00 35.13 71 THR A N 1
ATOM 532 C CA . THR A 1 70 ? 19.181 -143.905 48.977 1.00 34.73 71 THR A CA 1
ATOM 533 C C . THR A 1 70 ? 20.540 -143.759 48.312 1.00 36.49 71 THR A C 1
ATOM 534 O O . THR A 1 70 ? 20.636 -143.393 47.137 1.00 36.46 71 THR A O 1
ATOM 538 N N . GLU A 1 71 ? 21.587 -144.073 49.066 1.00 38.98 72 GLU A N 1
ATOM 539 C CA . GLU A 1 71 ? 22.953 -143.992 48.562 1.00 39.60 72 GLU A CA 1
ATOM 540 C C . GLU A 1 71 ? 23.108 -144.827 47.300 1.00 38.93 72 GLU A C 1
ATOM 541 O O . GLU A 1 71 ? 23.766 -144.400 46.356 1.00 40.16 72 GLU A O 1
ATOM 543 N N . ASN A 1 72 ? 22.489 -146.005 47.278 1.00 39.03 73 ASN A N 1
ATOM 544 C CA . ASN A 1 72 ? 22.570 -146.895 46.120 1.00 40.40 73 ASN A CA 1
ATOM 545 C C . ASN A 1 72 ? 21.569 -146.596 45.012 1.00 40.45 73 ASN A C 1
ATOM 546 O O . ASN A 1 72 ? 21.679 -147.131 43.914 1.00 39.62 73 ASN A O 1
ATOM 551 N N . ASN A 1 73 ? 20.583 -145.758 45.307 1.00 41.88 74 ASN A N 1
ATOM 552 C CA . ASN A 1 73 ? 19.569 -145.396 44.322 1.00 41.54 74 ASN A CA 1
ATOM 553 C C . ASN A 1 73 ? 19.254 -143.917 44.517 1.00 42.38 74 ASN A C 1
ATOM 554 O O . ASN A 1 73 ? 18.163 -143.545 44.940 1.00 41.85 74 ASN A O 1
ATOM 559 N N . PRO A 1 74 ? 20.228 -143.051 44.203 1.00 43.43 75 PRO A N 1
ATOM 560 C CA . PRO A 1 74 ? 20.110 -141.598 44.330 1.00 41.97 75 PRO A CA 1
ATOM 561 C C . PRO A 1 74 ? 19.071 -140.972 43.403 1.00 40.82 75 PRO A C 1
ATOM 562 O O . PRO A 1 74 ? 18.659 -139.834 43.612 1.00 40.82 75 PRO A O 1
ATOM 566 N N . ALA A 1 75 ? 18.650 -141.711 42.382 1.00 39.87 76 ALA A N 1
ATOM 567 C CA . ALA A 1 75 ? 17.667 -141.194 41.434 1.00 38.73 76 ALA A CA 1
ATOM 568 C C . ALA A 1 75 ? 16.222 -141.522 41.808 1.00 38.52 76 ALA A C 1
ATOM 569 O O . ALA A 1 75 ? 15.299 -141.219 41.051 1.00 40.38 76 ALA A O 1
ATOM 571 N N . GLY A 1 76 ? 16.028 -142.154 42.961 1.00 37.04 77 GLY A N 1
ATOM 572 C CA . GLY A 1 76 ? 14.684 -142.486 43.399 1.00 34.86 77 GLY A CA 1
ATOM 573 C C . GLY A 1 76 ? 14.042 -141.231 43.951 1.00 33.44 77 GLY A C 1
ATOM 574 O O . GLY A 1 76 ? 14.744 -140.270 44.263 1.00 31.24 77 GLY A O 1
ATOM 575 N N . ASN A 1 77 ? 12.719 -141.227 44.087 1.00 32.68 78 ASN A N 1
ATOM 576 C CA . ASN A 1 77 ? 12.041 -140.040 44.594 1.00 32.38 78 ASN A CA 1
ATOM 577 C C . ASN A 1 77 ? 11.252 -140.228 45.882 1.00 32.57 78 ASN A C 1
ATOM 578 O O . ASN A 1 77 ? 10.480 -139.355 46.266 1.00 32.36 78 ASN A O 1
ATOM 583 N N . CYS A 1 78 ? 11.446 -141.354 46.561 1.00 32.07 79 CYS A N 1
ATOM 584 C CA . CYS A 1 78 ? 10.737 -141.579 47.814 1.00 30.88 79 CYS A CA 1
ATOM 585 C C . CYS A 1 78 ? 11.672 -141.520 49.013 1.00 30.48 79 CYS A C 1
ATOM 586 O O . CYS A 1 78 ? 12.767 -142.085 48.997 1.00 31.21 79 CYS A O 1
ATOM 589 N N . ALA A 1 79 ? 11.224 -140.828 50.055 1.00 29.80 80 ALA A N 1
ATOM 590 C CA . ALA A 1 79 ? 12.002 -140.667 51.275 1.00 28.43 80 ALA A CA 1
ATOM 591 C C . ALA A 1 79 ? 11.349 -141.356 52.469 1.00 28.91 80 ALA A C 1
ATOM 592 O O . ALA A 1 79 ? 11.937 -141.442 53.551 1.00 30.58 80 ALA A O 1
ATOM 594 N N . PHE A 1 80 ? 10.135 -141.851 52.287 1.00 27.59 81 PHE A N 1
ATOM 595 C CA . PHE A 1 80 ? 9.467 -142.497 53.398 1.00 28.68 81 PHE A CA 1
ATOM 596 C C . PHE A 1 80 ? 9.799 -143.974 53.461 1.00 30.13 81 PHE A C 1
ATOM 597 O O . PHE A 1 80 ? 10.184 -144.586 52.465 1.00 32.68 81 PHE A O 1
ATOM 605 N N . ALA A 1 81 ? 9.657 -144.535 54.651 1.00 28.56 82 ALA A N 1
ATOM 606 C CA . ALA A 1 81 ? 9.943 -145.933 54.883 1.00 28.36 82 ALA A CA 1
ATOM 607 C C . ALA A 1 81 ? 8.792 -146.842 54.465 1.00 28.40 82 ALA A C 1
ATOM 608 O O . ALA A 1 81 ? 7.620 -146.477 54.554 1.00 28.03 82 ALA A O 1
ATOM 610 N N . PHE A 1 82 ? 9.158 -148.033 54.010 1.00 28.51 83 PHE A N 1
ATOM 611 C CA . PHE A 1 82 ? 8.219 -149.064 53.601 1.00 27.49 83 PHE A CA 1
ATOM 612 C C . PHE A 1 82 ? 8.997 -150.382 53.602 1.00 28.56 83 PHE A C 1
ATOM 613 O O . PHE A 1 82 ? 10.002 -150.521 52.905 1.00 29.50 83 PHE A O 1
ATOM 621 N N . ASN A 1 83 ? 8.541 -151.340 54.398 1.00 28.05 84 ASN A N 1
ATOM 622 C CA . ASN A 1 83 ? 9.225 -152.617 54.480 1.00 29.66 84 ASN A CA 1
ATOM 623 C C . ASN A 1 83 ? 8.277 -153.805 54.358 1.00 29.35 84 ASN A C 1
ATOM 624 O O . ASN A 1 83 ? 7.994 -154.492 55.337 1.00 30.43 84 ASN A O 1
ATOM 629 N N . PRO A 1 84 ? 7.780 -154.065 53.144 1.00 29.05 85 PRO A N 1
ATOM 630 C CA . PRO A 1 84 ? 6.868 -155.192 52.951 1.00 29.24 85 PRO A CA 1
ATOM 631 C C . PRO A 1 84 ? 7.581 -156.527 53.120 1.00 30.09 85 PRO A C 1
ATOM 632 O O . PRO A 1 84 ? 8.790 -156.636 52.906 1.00 28.15 85 PRO A O 1
ATOM 636 N N . PHE A 1 85 ? 6.815 -157.537 53.509 1.00 30.75 86 PHE A N 1
ATOM 637 C CA . PHE A 1 85 ? 7.346 -158.874 53.675 1.00 28.81 86 PHE A CA 1
ATOM 638 C C . PHE A 1 85 ? 6.202 -159.877 53.680 1.00 29.64 86 PHE A C 1
ATOM 639 O O . PHE A 1 85 ? 5.030 -159.504 53.758 1.00 30.10 86 PHE A O 1
ATOM 647 N N . GLY A 1 86 ? 6.549 -161.151 53.571 1.00 30.02 87 GLY A N 1
ATOM 648 C CA . GLY A 1 86 ? 5.548 -162.197 53.557 1.00 29.49 87 GLY A CA 1
ATOM 649 C C . GLY A 1 86 ? 6.250 -163.533 53.475 1.00 29.27 87 GLY A C 1
ATOM 650 O O . GLY A 1 86 ? 7.449 -163.624 53.732 1.00 28.70 87 GLY A O 1
ATOM 651 N N . GLN A 1 87 ? 5.506 -164.569 53.111 1.00 28.82 88 GLN A N 1
ATOM 652 C CA . GLN A 1 87 ? 6.065 -165.910 52.994 1.00 28.53 88 GLN A CA 1
ATOM 653 C C . GLN A 1 87 ? 5.256 -166.716 51.999 1.00 29.40 88 GLN A C 1
ATOM 654 O O . GLN A 1 87 ? 4.128 -166.347 51.637 1.00 28.36 88 GLN A O 1
ATOM 660 N N . TYR A 1 88 ? 5.848 -167.824 51.564 1.00 28.48 89 TYR A N 1
ATOM 661 C CA . TYR A 1 88 ? 5.153 -168.759 50.704 1.00 28.58 89 TYR A CA 1
ATOM 662 C C . TYR A 1 88 ? 4.733 -169.815 51.731 1.00 30.03 89 TYR A C 1
ATOM 663 O O . TYR A 1 88 ? 5.585 -170.466 52.343 1.00 29.92 89 TYR A O 1
ATOM 672 N N . ILE A 1 89 ? 3.425 -169.935 51.954 1.00 31.26 90 ILE A N 1
ATOM 673 C CA . ILE A 1 89 ? 2.882 -170.894 52.910 1.00 30.73 90 ILE A CA 1
ATOM 674 C C . ILE A 1 89 ? 2.769 -172.257 52.244 1.00 32.37 90 ILE A C 1
ATOM 675 O O . ILE A 1 89 ? 2.183 -172.387 51.170 1.00 33.73 90 ILE A O 1
ATOM 680 N N . SER A 1 90 ? 3.327 -173.273 52.890 1.00 34.19 91 SER A N 1
ATOM 681 C CA . SER A 1 90 ? 3.305 -174.620 52.341 1.00 34.54 91 SER A CA 1
ATOM 682 C C . SER A 1 90 ? 2.123 -175.477 52.785 1.00 35.11 91 SER A C 1
ATOM 683 O O . SER A 1 90 ? 1.835 -175.604 53.974 1.00 35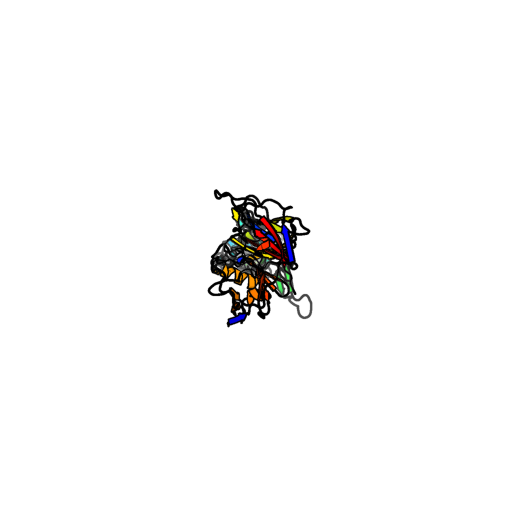.12 91 SER A O 1
ATOM 686 N N . ASN A 1 91 ? 1.457 -176.071 51.805 1.00 36.49 92 ASN A N 1
ATOM 687 C CA . ASN A 1 91 ? 0.316 -176.947 52.036 1.00 38.35 92 ASN A CA 1
ATOM 688 C C . ASN A 1 91 ? 0.122 -177.749 50.751 1.00 39.03 92 ASN A C 1
ATOM 689 O O . ASN A 1 91 ? 0.796 -177.488 49.756 1.00 39.77 92 ASN A O 1
ATOM 694 N N . ILE A 1 92 ? -0.788 -178.716 50.759 1.00 40.86 93 ILE A N 1
ATOM 695 C CA . ILE A 1 92 ? -1.007 -179.546 49.574 1.00 41.37 93 ILE A CA 1
ATOM 696 C C . ILE A 1 92 ? -1.142 -178.769 48.261 1.00 42.13 93 ILE A C 1
ATOM 697 O O . ILE A 1 92 ? -0.606 -179.188 47.233 1.00 41.79 93 ILE A O 1
ATOM 702 N N . SER A 1 93 ? -1.842 -177.638 48.290 1.00 41.24 94 SER A N 1
ATOM 703 C CA . SER A 1 93 ? -2.045 -176.857 47.073 1.00 39.68 94 SER A CA 1
ATOM 704 C C . SER A 1 93 ? -0.789 -176.184 46.520 1.00 39.39 94 SER A C 1
ATOM 705 O O . SER A 1 93 ? -0.477 -176.304 45.329 1.00 39.66 94 SER A O 1
ATOM 708 N N . SER A 1 94 ? -0.079 -175.464 47.378 1.00 37.96 95 SER A N 1
ATOM 709 C CA . SER A 1 94 ? 1.129 -174.768 46.954 1.00 36.55 95 SER A CA 1
ATOM 710 C C . SER A 1 94 ? 2.270 -175.742 46.684 1.00 35.91 95 SER A C 1
ATOM 711 O O . SER A 1 94 ? 3.104 -175.506 45.810 1.00 35.30 95 SER A O 1
ATOM 714 N N . ALA A 1 95 ? 2.307 -176.834 47.438 1.00 35.12 96 ALA A N 1
ATOM 715 C CA . ALA A 1 95 ? 3.353 -177.829 47.256 1.00 35.92 96 ALA A CA 1
ATOM 716 C C . ALA A 1 95 ? 3.173 -178.437 45.873 1.00 37.02 96 ALA A C 1
ATOM 717 O O . ALA A 1 95 ? 4.143 -178.653 45.140 1.00 37.05 96 ALA A O 1
ATOM 719 N N . GLN A 1 96 ? 1.916 -178.694 45.522 1.00 37.84 97 GLN A N 1
ATOM 720 C CA . GLN A 1 96 ? 1.567 -179.268 44.229 1.00 39.92 97 GLN A CA 1
ATOM 721 C C . GLN A 1 96 ? 2.156 -178.388 43.124 1.00 38.95 97 GLN A C 1
ATOM 722 O O . GLN A 1 96 ? 2.803 -178.867 42.192 1.00 38.52 97 GLN A O 1
ATOM 728 N N . SER A 1 97 ? 1.929 -177.086 43.245 1.00 37.60 98 SER A N 1
ATOM 729 C CA . SER A 1 97 ? 2.419 -176.136 42.267 1.00 35.49 98 SER A CA 1
ATOM 730 C C . SER A 1 97 ? 3.932 -176.110 42.179 1.00 34.86 98 SER A C 1
ATOM 731 O O . SER A 1 97 ? 4.489 -176.250 41.096 1.00 35.79 98 SER A O 1
ATOM 734 N N . VAL A 1 98 ? 4.601 -175.928 43.308 1.00 33.97 99 VAL A N 1
ATOM 735 C CA . VAL A 1 98 ? 6.057 -175.895 43.303 1.00 33.80 99 VAL A CA 1
ATOM 736 C C . VAL A 1 98 ? 6.601 -177.187 42.714 1.00 36.89 99 VAL A C 1
ATOM 737 O O . VAL A 1 98 ? 7.549 -177.178 41.927 1.00 37.20 99 VAL A O 1
ATOM 741 N N . HIS A 1 99 ? 5.987 -178.300 43.097 1.00 37.84 100 HIS A N 1
ATOM 742 C CA . HIS A 1 99 ? 6.431 -179.598 42.629 1.00 39.31 100 HIS A CA 1
ATOM 743 C C . HIS A 1 99 ? 6.348 -179.748 41.117 1.00 40.02 100 HIS A C 1
ATOM 744 O O . HIS A 1 99 ? 7.329 -180.142 40.474 1.00 39.92 100 HIS A O 1
ATOM 751 N N . ARG A 1 100 ? 5.186 -179.433 40.551 1.00 38.24 101 ARG A N 1
ATOM 752 C CA . ARG A 1 100 ? 4.989 -179.565 39.114 1.00 39.15 101 ARG A CA 1
ATOM 753 C C . ARG A 1 100 ? 5.848 -178.597 38.320 1.00 38.64 101 ARG A C 1
ATOM 754 O O . ARG A 1 100 ? 6.121 -178.825 37.139 1.00 38.93 101 ARG A O 1
ATOM 762 N N . ARG A 1 101 ? 6.287 -177.527 38.969 1.00 37.45 102 ARG A N 1
ATOM 763 C CA . ARG A 1 101 ? 7.091 -176.529 38.288 1.00 38.37 102 ARG A CA 1
ATOM 764 C C . ARG A 1 101 ? 8.576 -176.854 38.268 1.00 38.55 102 ARG A C 1
ATOM 765 O O . ARG A 1 101 ? 9.240 -176.677 37.249 1.00 40.67 102 ARG A O 1
ATOM 773 N N . ILE A 1 102 ? 9.112 -177.329 39.381 1.00 37.06 103 ILE A N 1
ATOM 774 C CA . ILE A 1 102 ? 10.530 -177.629 39.408 1.00 36.53 103 ILE A CA 1
ATOM 775 C C . ILE A 1 102 ? 10.855 -178.907 38.638 1.00 37.82 103 ILE A C 1
ATOM 776 O O . ILE A 1 102 ? 11.957 -179.051 38.106 1.00 37.79 103 ILE A O 1
ATOM 781 N N . TYR A 1 103 ? 9.901 -179.830 38.564 1.00 37.09 104 TYR A N 1
ATOM 782 C CA . TYR A 1 103 ? 10.136 -181.071 37.835 1.00 37.56 104 TYR A CA 1
ATOM 783 C C . TYR A 1 103 ? 9.779 -180.936 36.358 1.00 37.92 104 TYR A C 1
ATOM 784 O O . TYR A 1 103 ? 9.850 -181.905 35.602 1.00 36.02 104 TYR A O 1
ATOM 793 N N . GLY A 1 104 ? 9.396 -179.730 35.951 1.00 37.48 105 GLY A N 1
ATOM 794 C CA . GLY A 1 104 ? 9.036 -179.507 34.565 1.00 35.76 105 GLY A CA 1
ATOM 795 C C . GLY A 1 104 ? 7.731 -180.156 34.134 1.00 35.59 105 GLY A C 1
ATOM 796 O O . GLY A 1 104 ? 7.513 -180.359 32.940 1.00 34.53 105 GLY A O 1
ATOM 797 N N . ILE A 1 105 ? 6.865 -180.493 35.088 1.00 36.64 106 ILE A N 1
ATOM 798 C CA . ILE A 1 105 ? 5.573 -181.102 34.753 1.00 37.65 106 ILE A CA 1
ATOM 799 C C . ILE A 1 105 ? 4.701 -180.048 34.074 1.00 37.95 106 ILE A C 1
ATOM 800 O O . ILE A 1 105 ? 4.006 -180.340 33.108 1.00 39.86 106 ILE A O 1
ATOM 805 N N . ASP A 1 106 ? 4.732 -178.825 34.596 1.00 37.25 107 ASP A N 1
ATOM 806 C CA . ASP A 1 106 ? 3.993 -177.713 34.006 1.00 36.01 107 ASP A CA 1
ATOM 807 C C . ASP A 1 106 ? 4.690 -176.425 34.432 1.00 35.67 107 ASP A C 1
ATOM 808 O O . ASP A 1 106 ? 4.787 -176.134 35.623 1.00 36.05 107 ASP A O 1
ATOM 813 N N . LEU A 1 107 ? 5.168 -175.656 33.460 1.00 34.16 108 LEU A N 1
ATOM 814 C CA . LEU A 1 107 ? 5.892 -174.424 33.753 1.00 35.62 108 LEU A CA 1
ATOM 815 C C . LEU A 1 107 ? 5.047 -173.200 34.072 1.00 34.30 108 LEU A C 1
ATOM 816 O O . LEU A 1 107 ? 5.584 -172.143 34.386 1.00 34.21 108 LEU A O 1
ATOM 821 N N . ASN A 1 108 ? 3.733 -173.333 33.990 1.00 33.33 109 ASN A N 1
ATOM 822 C CA . ASN A 1 108 ? 2.853 -172.220 34.307 1.00 34.76 109 ASN A CA 1
ATOM 823 C C . ASN A 1 108 ? 2.508 -172.284 35.783 1.00 35.90 109 ASN A C 1
ATOM 824 O O . ASN A 1 108 ? 1.905 -171.360 36.324 1.00 36.52 109 ASN A O 1
ATOM 829 N N . ASP A 1 109 ? 2.878 -173.387 36.429 1.00 35.42 110 ASP A N 1
ATOM 830 C CA . ASP A 1 109 ? 2.579 -173.565 37.841 1.00 35.57 110 ASP A CA 1
ATOM 831 C C . ASP A 1 109 ? 3.456 -172.695 38.727 1.00 35.11 110 ASP A C 1
ATOM 832 O O . ASP A 1 109 ? 4.665 -172.579 38.524 1.00 33.66 110 ASP A O 1
ATOM 837 N N . GLU A 1 110 ? 2.817 -172.063 39.702 1.00 34.07 111 GLU A N 1
ATOM 838 C CA . GLU A 1 110 ? 3.503 -171.164 40.614 1.00 33.99 111 GLU A CA 1
ATOM 839 C C . GLU A 1 110 ? 2.689 -171.007 41.886 1.00 32.69 111 GLU A C 1
ATOM 840 O O . GLU A 1 110 ? 1.472 -170.801 41.836 1.00 33.38 111 GLU A O 1
ATOM 846 N N . PRO A 1 111 ? 3.348 -171.110 43.046 1.00 30.97 112 PRO A N 1
ATOM 847 C CA . PRO A 1 111 ? 2.626 -170.964 44.310 1.00 29.34 112 PRO A CA 1
ATOM 848 C C . PRO A 1 111 ? 2.284 -169.496 44.506 1.00 29.44 112 PRO A C 1
ATOM 849 O O . PRO A 1 111 ? 2.968 -168.610 43.984 1.00 26.66 112 PRO A O 1
ATOM 853 N N . LEU A 1 112 ? 1.224 -169.243 45.258 1.00 31.12 113 LEU A N 1
ATOM 854 C CA . LEU A 1 112 ? 0.793 -167.881 45.529 1.00 32.54 113 LEU A CA 1
ATOM 855 C C . LEU A 1 112 ? 1.534 -167.355 46.763 1.00 31.08 113 LEU A C 1
ATOM 856 O O . LEU A 1 112 ? 1.654 -168.052 47.765 1.00 30.75 113 LEU A O 1
ATOM 861 N N . PHE A 1 113 ? 2.046 -166.134 46.681 1.00 29.66 114 PHE A N 1
ATOM 862 C CA . PHE A 1 113 ? 2.770 -165.533 47.799 1.00 28.22 114 PHE A CA 1
ATOM 863 C C . PHE A 1 113 ? 1.802 -164.944 48.832 1.00 28.84 114 PHE A C 1
ATOM 864 O O . PHE A 1 113 ? 0.758 -164.397 48.470 1.00 30.05 114 PHE A O 1
ATOM 872 N N . SER A 1 114 ? 2.141 -165.054 50.116 1.00 28.18 115 SER A N 1
ATOM 873 C CA . SER A 1 114 ? 1.284 -164.505 51.159 1.00 27.03 115 SER A CA 1
ATOM 874 C C . SER A 1 114 ? 1.890 -163.291 51.846 1.00 26.81 115 SER A C 1
ATOM 875 O O . SER A 1 114 ? 2.707 -163.422 52.760 1.00 27.14 115 SER A O 1
ATOM 878 N N . PRO A 1 115 ? 1.492 -162.082 51.417 1.00 26.01 116 PRO A N 1
ATOM 879 C CA . PRO A 1 115 ? 2.039 -160.877 52.046 1.00 25.56 116 PRO A CA 1
ATOM 880 C C . PRO A 1 115 ? 1.537 -160.720 53.475 1.00 26.36 116 PRO A C 1
ATOM 881 O O . PRO A 1 115 ? 0.489 -161.258 53.836 1.00 27.93 116 PRO A O 1
ATOM 885 N N . ASN A 1 116 ? 2.308 -160.013 54.291 1.00 26.71 117 ASN A N 1
ATOM 886 C CA . ASN A 1 116 ? 1.922 -159.729 55.673 1.00 26.49 117 ASN A CA 1
ATOM 887 C C . ASN A 1 116 ? 1.122 -158.434 55.532 1.00 25.50 117 ASN A C 1
ATOM 888 O O . ASN A 1 116 ? 1.686 -157.379 55.232 1.00 25.97 117 ASN A O 1
ATOM 893 N N . ALA A 1 117 ? -0.187 -158.520 55.729 1.00 23.87 118 ALA A N 1
ATOM 894 C CA . ALA A 1 117 ? -1.069 -157.368 55.577 1.00 22.66 118 ALA A CA 1
ATOM 895 C C . ALA A 1 117 ? -0.591 -156.061 56.225 1.00 23.46 118 ALA A C 1
ATOM 896 O O . ALA A 1 117 ? -0.606 -154.997 55.590 1.00 21.92 118 ALA A O 1
ATOM 898 N N . ALA A 1 118 ? -0.161 -156.136 57.479 1.00 21.52 119 ALA A N 1
ATOM 899 C CA . ALA A 1 118 ? 0.279 -154.943 58.192 1.00 21.96 119 ALA A CA 1
ATOM 900 C C . ALA A 1 118 ? 1.520 -154.270 57.594 1.00 22.65 119 ALA A C 1
ATOM 901 O O . ALA A 1 118 ? 1.682 -153.050 57.718 1.00 21.94 119 ALA A O 1
ATOM 903 N N . SER A 1 119 ? 2.388 -155.053 56.952 1.00 22.36 120 SER A N 1
ATOM 904 C CA . SER A 1 119 ? 3.601 -154.501 56.353 1.00 22.46 120 SER A CA 1
ATOM 905 C C . SER A 1 119 ? 3.221 -153.724 55.098 1.00 22.72 120 SER A C 1
ATOM 906 O O . S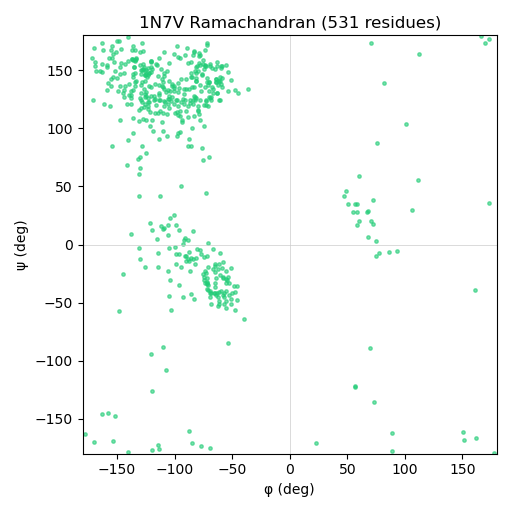ER A 1 119 ? 3.952 -152.837 54.655 1.00 21.76 120 SER A O 1
ATOM 909 N N . ILE A 1 120 ? 2.068 -154.065 54.529 1.00 23.11 121 ILE A N 1
ATOM 910 C CA . ILE A 1 120 ? 1.575 -153.376 53.344 1.00 24.54 121 ILE A CA 1
ATOM 911 C C . ILE A 1 120 ? 0.865 -152.105 53.824 1.00 27.03 121 ILE A C 1
ATOM 912 O O . ILE A 1 120 ? 1.092 -151.014 53.304 1.00 28.22 121 ILE A O 1
ATOM 917 N N . THR A 1 121 ? 0.015 -152.244 54.834 1.00 29.65 122 THR A N 1
ATOM 918 C CA . THR A 1 121 ? -0.698 -151.092 55.364 1.00 31.26 122 THR A CA 1
ATOM 919 C C . THR A 1 121 ? 0.350 -150.056 55.763 1.00 32.05 122 THR A C 1
ATOM 920 O O . THR A 1 121 ? 0.124 -148.846 55.670 1.00 31.65 122 THR A O 1
ATOM 924 N N . ASN A 1 122 ? 1.499 -150.538 56.217 1.00 30.53 123 ASN A N 1
ATOM 925 C CA . ASN A 1 122 ? 2.598 -149.643 56.542 1.00 30.49 123 ASN A CA 1
ATOM 926 C C . ASN A 1 122 ? 2.240 -148.565 57.567 1.00 29.18 123 ASN A C 1
ATOM 927 O O . ASN A 1 122 ? 2.745 -147.447 57.494 1.00 27.94 123 ASN A O 1
ATOM 932 N N . GLY A 1 123 ? 1.382 -148.905 58.525 1.00 29.81 124 GLY A N 1
ATOM 933 C CA . GLY A 1 123 ? 0.979 -147.941 59.537 1.00 27.76 124 GLY A CA 1
ATOM 934 C C . GLY A 1 123 ? 0.309 -146.723 58.920 1.00 28.46 124 GLY A C 1
ATOM 935 O O . GLY A 1 123 ? 0.238 -145.665 59.539 1.00 29.76 124 GLY A O 1
ATOM 936 N N . GLY A 1 124 ? -0.187 -146.875 57.696 1.00 27.93 125 GLY A N 1
ATOM 937 C CA . GLY A 1 124 ? -0.829 -145.769 57.007 1.00 27.90 125 GLY A CA 1
ATOM 938 C C . GLY A 1 124 ? 0.107 -144.583 56.859 1.00 28.49 125 GLY A C 1
ATOM 939 O O . GLY A 1 124 ? -0.342 -143.441 56.751 1.00 28.21 125 GLY A O 1
ATOM 940 N N . ASN A 1 125 ? 1.411 -144.847 56.809 1.00 28.48 126 ASN A N 1
ATOM 941 C CA . ASN A 1 125 ? 2.394 -143.770 56.726 1.00 27.82 126 ASN A CA 1
ATOM 942 C C . ASN A 1 125 ? 3.449 -143.939 55.631 1.00 27.86 126 ASN A C 1
ATOM 943 O O . ASN A 1 125 ? 4.645 -144.015 55.918 1.00 29.25 126 ASN A O 1
ATOM 948 N N . PRO A 1 126 ? 3.022 -144.007 54.358 1.00 27.14 127 PRO A N 1
ATOM 949 C CA . PRO A 1 126 ? 1.633 -143.939 53.891 1.00 27.42 127 PRO A CA 1
ATOM 950 C C . PRO A 1 126 ? 1.097 -145.349 53.657 1.00 27.03 127 PRO A C 1
ATOM 951 O O . PRO A 1 126 ? 1.847 -146.326 53.695 1.00 27.00 127 PRO A O 1
ATOM 955 N N . THR A 1 127 ? -0.201 -145.460 53.422 1.00 27.05 128 THR A N 1
ATOM 956 C CA . THR A 1 127 ? -0.786 -146.763 53.159 1.00 28.64 128 THR A CA 1
ATOM 957 C C . THR A 1 127 ? -0.330 -147.162 51.760 1.00 28.53 128 THR A C 1
ATOM 958 O O . THR A 1 127 ? -0.532 -146.421 50.796 1.00 28.86 128 THR A O 1
ATOM 962 N N . MET A 1 128 ? 0.305 -148.321 51.655 1.00 26.90 129 MET A N 1
ATOM 963 C CA . MET A 1 128 ? 0.796 -148.781 50.371 1.00 27.50 129 MET A CA 1
ATOM 964 C C . MET A 1 128 ? -0.193 -149.716 49.710 1.00 27.89 129 MET A C 1
ATOM 965 O O . MET A 1 128 ? -1.069 -150.283 50.375 1.00 26.90 129 MET A O 1
ATOM 970 N N . SER A 1 129 ? -0.043 -149.865 48.395 1.00 26.28 130 SER A N 1
ATOM 971 C CA . SER A 1 129 ? -0.899 -150.732 47.593 1.00 27.56 130 SER A CA 1
ATOM 972 C C . SER A 1 129 ? -0.086 -151.742 46.785 1.00 28.53 130 SER A C 1
ATOM 973 O O . SER A 1 129 ? 1.025 -151.460 46.327 1.00 28.51 130 SER A O 1
ATOM 976 N N . GLN A 1 130 ? -0.649 -152.925 46.609 1.00 28.47 131 GLN A N 1
ATOM 977 C CA . GLN A 1 130 ? 0.012 -153.952 45.832 1.00 29.13 131 GLN A CA 1
ATOM 978 C C . GLN A 1 130 ? -0.550 -153.868 44.424 1.00 28.60 131 GLN A C 1
ATOM 979 O O . GLN A 1 130 ? -1.756 -153.742 44.243 1.00 30.70 131 GLN A O 1
ATOM 985 N N . ASP A 1 131 ? 0.321 -153.923 43.428 1.00 27.95 132 ASP A N 1
ATOM 986 C CA . ASP A 1 131 ? -0.117 -153.854 42.042 1.00 28.81 132 ASP A CA 1
ATOM 987 C C . ASP A 1 131 ? -0.453 -155.261 41.547 1.00 30.32 132 ASP A C 1
ATOM 988 O O . ASP A 1 131 ? 0.417 -155.974 41.034 1.00 28.64 132 ASP A O 1
ATOM 993 N N . THR A 1 132 ? -1.711 -155.660 41.711 1.00 30.62 133 THR A N 1
ATOM 994 C CA . THR A 1 132 ? -2.152 -156.985 41.289 1.00 32.71 133 THR A CA 1
ATOM 995 C C . THR A 1 132 ? -2.231 -157.150 39.772 1.00 33.07 133 THR A C 1
ATOM 996 O O . THR A 1 132 ? -2.618 -158.212 39.278 1.00 34.38 133 THR A O 1
ATOM 1000 N N . GLY A 1 133 ? -1.870 -156.106 39.034 1.00 31.81 134 GLY A N 1
ATOM 1001 C CA . GLY A 1 133 ? -1.889 -156.191 37.587 1.00 31.09 134 GLY A CA 1
ATOM 1002 C C . GLY A 1 133 ? -0.533 -156.661 37.098 1.00 31.99 134 GLY A C 1
ATOM 1003 O O . GLY A 1 133 ? -0.354 -157.011 35.933 1.00 33.97 134 GLY A O 1
ATOM 1004 N N . TYR A 1 134 ? 0.420 -156.686 38.023 1.00 32.43 135 TYR A N 1
ATOM 1005 C CA . TYR A 1 134 ? 1.798 -157.081 37.755 1.00 31.80 135 TYR A CA 1
ATOM 1006 C C . TYR A 1 134 ? 2.007 -158.519 37.262 1.00 32.60 135 TYR A C 1
ATOM 1007 O O . TYR A 1 134 ? 2.804 -158.761 36.365 1.00 30.89 135 TYR A O 1
ATOM 1016 N N . HIS A 1 135 ? 1.288 -159.473 37.834 1.00 32.81 136 HIS A N 1
ATOM 1017 C CA . HIS A 1 135 ? 1.500 -160.856 37.449 1.00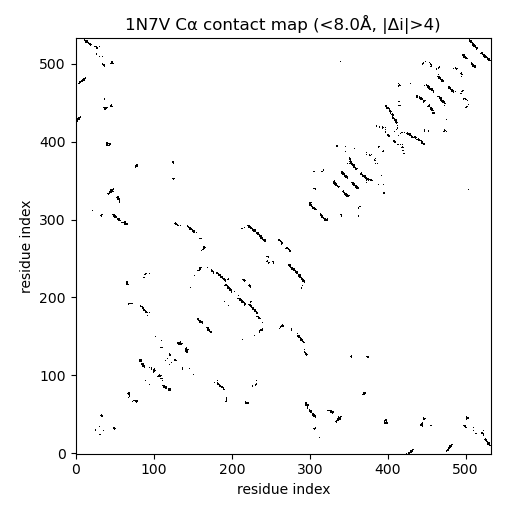 35.04 136 HIS A CA 1
ATOM 1018 C C . HIS A 1 135 ? 0.290 -161.711 37.781 1.00 35.11 136 HIS A C 1
ATOM 1019 O O . HIS A 1 135 ? -0.460 -161.397 38.703 1.00 38.43 136 HIS A O 1
ATOM 1026 N N . ASN A 1 136 ? 0.091 -162.786 37.029 1.00 34.30 137 ASN A N 1
ATOM 1027 C CA . ASN A 1 136 ? -1.032 -163.676 37.301 1.00 34.10 137 ASN A CA 1
ATOM 1028 C C . ASN A 1 136 ? -0.622 -165.136 37.223 1.00 33.36 137 ASN A C 1
ATOM 1029 O O . ASN A 1 136 ? 0.227 -165.509 36.422 1.00 34.64 137 ASN A O 1
ATOM 1034 N N . ILE A 1 137 ? -1.224 -165.943 38.087 1.00 32.62 138 ILE A N 1
ATOM 1035 C CA . ILE A 1 137 ? -0.991 -167.374 38.148 1.00 31.44 138 ILE A CA 1
ATOM 1036 C C . ILE A 1 137 ? -2.335 -167.935 37.708 1.00 33.28 138 ILE A C 1
ATOM 1037 O O . ILE A 1 137 ? -3.236 -168.150 38.522 1.00 33.28 138 ILE A O 1
ATOM 1042 N N . GLY A 1 138 ? -2.476 -168.155 36.407 1.00 33.79 139 GLY A N 1
ATOM 1043 C CA . GLY A 1 138 ? -3.739 -168.644 35.905 1.00 35.01 139 GLY A CA 1
ATOM 1044 C C . GLY A 1 138 ? -4.726 -167.492 35.964 1.00 35.80 139 GLY A C 1
ATOM 1045 O O . GLY A 1 138 ? -4.383 -166.367 35.599 1.00 35.49 139 GLY A O 1
ATOM 1046 N N . PRO A 1 139 ? -5.958 -167.728 36.428 1.00 36.62 140 PRO A N 1
ATOM 1047 C CA . PRO A 1 139 ? -6.967 -166.669 36.512 1.00 37.60 140 PRO A CA 1
ATOM 1048 C C . PRO A 1 139 ? -6.786 -165.741 37.702 1.00 38.42 140 PRO A C 1
ATOM 1049 O O . PRO A 1 139 ? -7.515 -164.761 37.845 1.00 39.65 140 PRO A O 1
ATOM 1053 N N . ILE A 1 140 ? -5.813 -166.049 38.551 1.00 38.73 141 ILE A N 1
ATOM 1054 C CA . ILE A 1 140 ? -5.557 -165.257 39.750 1.00 38.50 141 ILE A CA 1
ATOM 1055 C C . ILE A 1 140 ? -4.523 -164.155 39.558 1.00 39.31 141 ILE A C 1
ATOM 1056 O O . ILE A 1 140 ? -3.400 -164.427 39.131 1.00 39.03 141 ILE A O 1
ATOM 1061 N N . ASN A 1 141 ? -4.895 -162.917 39.884 1.00 38.32 142 ASN A N 1
ATOM 1062 C CA . ASN A 1 141 ? -3.964 -161.799 39.748 1.00 38.17 142 ASN A CA 1
ATOM 1063 C C . ASN A 1 141 ? -3.180 -161.626 41.035 1.00 36.84 142 ASN A C 1
ATOM 1064 O O . ASN A 1 141 ? -3.719 -161.787 42.129 1.00 38.45 142 ASN A O 1
ATOM 1069 N N . THR A 1 142 ? -1.903 -161.290 40.902 1.00 34.00 143 THR A N 1
ATOM 1070 C CA . THR A 1 142 ? -1.054 -161.120 42.065 1.00 32.67 143 THR A CA 1
ATOM 1071 C C . THR A 1 142 ? 0.016 -160.050 41.833 1.00 31.81 143 THR A C 1
ATOM 1072 O O . THR A 1 142 ? 0.423 -159.805 40.699 1.00 30.57 143 THR A O 1
ATOM 1076 N N . ALA A 1 143 ? 0.462 -159.422 42.920 1.00 30.40 144 ALA A N 1
ATOM 1077 C CA . ALA A 1 143 ? 1.488 -158.383 42.862 1.00 28.60 144 ALA A CA 1
ATOM 1078 C C . ALA A 1 143 ? 2.872 -159.006 43.019 1.00 26.98 144 ALA A C 1
ATOM 1079 O O . ALA A 1 143 ? 3.879 -158.299 43.106 1.00 25.75 144 ALA A O 1
ATOM 1081 N N . TYR A 1 144 ? 2.918 -160.332 43.053 1.00 26.40 145 TYR A N 1
ATOM 1082 C CA . TYR A 1 144 ? 4.177 -161.038 43.230 1.00 26.23 145 TYR A CA 1
ATOM 1083 C C . TYR A 1 144 ? 4.494 -161.970 42.076 1.00 26.92 145 TYR A C 1
ATOM 1084 O O . TYR A 1 144 ? 3.596 -162.512 41.441 1.00 25.69 145 TYR A O 1
ATOM 1093 N N . LYS A 1 145 ? 5.784 -162.140 41.799 1.00 28.39 146 LYS A N 1
ATOM 1094 C CA . LYS A 1 145 ? 6.217 -163.026 40.726 1.00 28.42 146 LYS A CA 1
ATOM 1095 C C . LYS A 1 145 ? 7.420 -163.863 41.119 1.00 28.06 146 LYS A C 1
ATOM 1096 O O . LYS A 1 145 ? 8.471 -163.329 41.463 1.00 27.92 146 LYS A O 1
ATOM 1102 N N . ALA A 1 146 ? 7.257 -165.180 41.075 1.00 30.40 147 ALA A N 1
ATOM 1103 C CA . ALA A 1 146 ? 8.356 -166.085 41.388 1.00 31.59 147 ALA A CA 1
ATOM 1104 C C . ALA A 1 146 ? 9.324 -165.962 40.210 1.00 32.91 147 ALA A C 1
ATOM 1105 O O . ALA A 1 146 ? 8.961 -166.234 39.063 1.00 32.09 147 ALA A O 1
ATOM 1107 N N . GLU A 1 147 ? 10.545 -165.526 40.491 1.00 34.33 148 GLU A N 1
ATOM 1108 C CA . GLU A 1 147 ? 11.545 -165.357 39.447 1.00 35.52 148 GLU A CA 1
ATOM 1109 C C . GLU A 1 147 ? 12.413 -166.605 39.294 1.00 36.34 148 GLU A C 1
ATOM 1110 O O . GLU A 1 147 ? 12.656 -167.078 38.177 1.00 35.30 148 GLU A O 1
ATOM 1116 N N . ILE A 1 148 ? 12.861 -167.145 40.421 1.00 35.85 149 ILE A N 1
ATOM 1117 C CA . ILE A 1 148 ? 13.728 -168.314 40.407 1.00 35.77 149 ILE A CA 1
ATOM 1118 C C . ILE A 1 148 ? 13.371 -169.353 41.472 1.00 36.69 149 ILE A C 1
ATOM 1119 O O . ILE A 1 148 ? 13.233 -169.016 42.652 1.00 36.88 149 ILE A O 1
ATOM 1124 N N . PHE A 1 149 ? 13.218 -170.608 41.046 1.00 36.06 150 PHE A N 1
ATOM 1125 C CA . PHE A 1 149 ? 12.939 -171.715 41.958 1.00 35.64 150 PHE A CA 1
ATOM 1126 C C . PHE A 1 149 ? 14.234 -172.507 42.033 1.00 37.45 150 PHE A C 1
ATOM 1127 O O . PHE A 1 149 ? 14.638 -173.119 41.048 1.00 40.09 150 PHE A O 1
ATOM 1135 N N . ARG A 1 150 ? 14.885 -172.507 43.190 1.00 38.02 151 ARG A N 1
ATOM 1136 C CA . ARG A 1 150 ? 16.138 -173.227 43.335 1.00 37.10 151 ARG A CA 1
ATOM 1137 C C . ARG A 1 150 ? 16.113 -174.327 44.388 1.00 38.17 151 ARG A C 1
ATOM 1138 O O . ARG A 1 150 ? 16.104 -174.049 45.584 1.00 38.06 151 ARG A O 1
ATOM 1146 N N . PRO A 1 151 ? 16.096 -175.599 43.956 1.00 39.59 152 PRO A N 1
ATOM 1147 C CA . PRO A 1 151 ? 16.083 -176.714 44.909 1.00 39.37 152 PRO A CA 1
ATOM 1148 C C . PRO A 1 151 ? 17.344 -176.641 45.769 1.00 40.46 152 PRO A C 1
ATOM 1149 O O . PRO A 1 151 ? 18.417 -176.323 45.263 1.00 41.17 152 PRO A O 1
ATOM 1153 N N . VAL A 1 152 ? 17.225 -176.928 47.061 1.00 41.19 153 VAL A N 1
ATOM 1154 C CA . VAL A 1 152 ? 18.386 -176.867 47.939 1.00 43.00 153 VAL A CA 1
ATOM 1155 C C . VAL A 1 152 ? 19.350 -178.011 47.654 1.00 43.81 153 VAL A C 1
ATOM 1156 O O . VAL A 1 152 ? 20.564 -177.822 47.673 1.00 43.00 153 VAL A O 1
ATOM 1160 N N . ASN A 1 153 ? 18.801 -179.193 47.389 1.00 45.89 154 ASN A N 1
ATOM 1161 C CA . ASN A 1 153 ? 19.599 -180.377 47.062 1.00 46.72 154 ASN A CA 1
ATOM 1162 C C . ASN A 1 153 ? 19.063 -180.930 45.745 1.00 47.24 154 ASN A C 1
ATOM 1163 O O . ASN A 1 153 ? 17.886 -180.747 45.426 1.00 47.12 154 ASN A O 1
ATOM 1168 N N . PRO A 1 154 ? 19.912 -181.623 44.968 1.00 47.28 155 PRO A N 1
ATOM 1169 C CA . PRO A 1 154 ? 19.482 -182.186 43.683 1.00 46.59 155 PRO A CA 1
ATOM 1170 C C . PRO A 1 154 ? 18.157 -182.936 43.796 1.00 45.67 155 PRO A C 1
ATOM 1171 O O . PRO A 1 154 ? 17.968 -183.741 44.706 1.00 46.90 155 PRO A O 1
ATOM 1175 N N . LEU A 1 155 ? 17.243 -182.663 42.870 1.00 44.01 156 LEU A N 1
ATOM 1176 C CA . LEU A 1 155 ? 15.938 -183.307 42.887 1.00 44.18 156 LEU A CA 1
ATOM 1177 C C . LEU A 1 155 ? 15.999 -184.814 42.690 1.00 45.51 156 LEU A C 1
ATOM 1178 O O . LEU A 1 155 ? 16.642 -185.319 41.765 1.00 46.14 156 LEU A O 1
ATOM 1183 N N . PRO A 1 156 ? 15.322 -185.556 43.568 1.00 46.23 157 PRO A N 1
ATOM 1184 C CA . PRO A 1 156 ? 15.293 -187.018 43.484 1.00 46.95 157 PRO A CA 1
ATOM 1185 C C . PRO A 1 156 ? 14.302 -187.505 42.427 1.00 47.55 157 PRO A C 1
ATOM 1186 O O . PRO A 1 156 ? 13.289 -186.857 42.161 1.00 47.54 157 PRO A O 1
ATOM 1190 N N . MET A 1 157 ? 14.604 -188.644 41.818 1.00 48.12 158 MET A N 1
ATOM 1191 C CA . MET A 1 157 ? 13.718 -189.234 40.826 1.00 48.11 158 MET A CA 1
ATOM 1192 C C . MET A 1 157 ? 13.450 -190.649 41.292 1.00 48.44 158 MET A C 1
ATOM 1193 O O . MET A 1 157 ? 14.317 -191.273 41.895 1.00 48.85 158 MET A O 1
ATOM 1198 N N . SER A 1 158 ? 12.250 -191.154 41.041 1.00 48.90 159 SER A N 1
ATOM 1199 C CA . SER A 1 158 ? 11.931 -192.516 41.446 1.00 49.12 159 SER A CA 1
ATOM 1200 C C . SER A 1 158 ? 12.371 -193.510 40.385 1.00 50.40 159 SER A C 1
ATOM 1201 O O . SER A 1 158 ? 12.371 -193.200 39.195 1.00 49.88 159 SER A O 1
ATOM 1204 N N . ASP A 1 159 ? 12.771 -194.701 40.821 1.00 51.74 160 ASP A N 1
ATOM 1205 C CA . ASP A 1 159 ? 13.167 -195.743 39.886 1.00 50.99 160 ASP A CA 1
ATOM 1206 C C . ASP A 1 159 ? 11.876 -196.397 39.445 1.00 51.27 160 ASP A C 1
ATOM 1207 O O . ASP A 1 159 ? 10.822 -196.207 40.057 1.00 48.86 160 ASP A O 1
ATOM 1212 N N . THR A 1 160 ? 11.960 -197.172 38.377 1.00 53.80 161 THR A N 1
ATOM 1213 C CA . THR A 1 160 ? 10.796 -197.876 37.886 1.00 54.87 161 THR A CA 1
ATOM 1214 C C . THR A 1 160 ? 11.255 -199.286 37.527 1.00 53.80 161 THR A C 1
ATOM 1215 O O . THR A 1 160 ? 12.457 -199.560 37.489 1.00 52.29 161 THR A O 1
ATOM 1219 N N . ALA A 1 161 ? 10.303 -200.182 37.295 1.00 54.12 162 ALA A N 1
ATOM 1220 C CA . ALA A 1 161 ? 10.635 -201.556 36.941 1.00 55.52 162 ALA A CA 1
ATOM 1221 C C . ALA A 1 161 ? 11.637 -201.571 35.787 1.00 56.60 162 ALA A C 1
ATOM 1222 O O . ALA A 1 161 ? 11.556 -200.748 34.870 1.00 56.90 162 ALA A O 1
ATOM 1224 N N . PRO A 1 162 ? 12.611 -202.495 35.825 1.00 57.78 163 PRO A N 1
ATOM 1225 C CA . PRO A 1 162 ? 13.600 -202.564 34.746 1.00 58.00 163 PRO A CA 1
ATOM 1226 C C . PRO A 1 162 ? 12.906 -202.831 33.418 1.00 58.75 163 PRO A C 1
ATOM 1227 O O . PRO A 1 162 ? 11.836 -203.445 33.386 1.00 57.20 163 PRO A O 1
ATOM 1231 N N . ASP A 1 163 ? 13.509 -202.365 32.328 1.00 60.06 164 ASP A N 1
ATOM 1232 C CA . ASP A 1 163 ? 12.921 -202.553 31.009 1.00 62.45 164 ASP A CA 1
ATOM 1233 C C . ASP A 1 163 ? 12.928 -204.019 30.571 1.00 63.29 164 ASP A C 1
ATOM 1234 O O . ASP A 1 163 ? 13.969 -204.675 30.567 1.00 62.53 164 ASP A O 1
ATOM 1239 N N . PRO A 1 164 ? 11.759 -204.545 30.177 1.00 63.87 165 PRO A N 1
ATOM 1240 C CA . PRO A 1 164 ? 11.679 -205.942 29.748 1.00 64.87 165 PRO A CA 1
ATOM 1241 C C . PRO A 1 164 ? 12.729 -206.319 28.714 1.00 65.60 165 PRO A C 1
ATOM 1242 O O . PRO A 1 164 ? 13.326 -207.391 28.786 1.00 66.76 165 PRO A O 1
ATOM 1246 N N . GLU A 1 165 ? 12.964 -205.431 27.757 1.00 66.24 166 GLU A N 1
ATOM 1247 C CA . GLU A 1 165 ? 13.936 -205.707 26.709 1.00 67.00 166 GLU A CA 1
ATOM 1248 C C . GLU A 1 165 ? 15.312 -205.116 26.993 1.00 67.21 166 GLU A C 1
ATOM 1249 O O . GLU A 1 165 ? 16.164 -205.082 26.107 1.00 68.37 166 GLU A O 1
ATOM 1251 N N . THR A 1 166 ? 15.543 -204.664 28.221 1.00 67.28 167 THR A N 1
ATOM 1252 C CA . THR A 1 166 ? 16.833 -204.066 28.555 1.00 67.41 167 THR A CA 1
ATOM 1253 C C . THR A 1 166 ? 17.284 -204.363 29.980 1.00 66.98 167 THR A C 1
ATOM 1254 O O . THR A 1 166 ? 18.481 -204.345 30.276 1.00 65.60 167 THR A O 1
ATOM 1258 N N . LEU A 1 167 ? 16.315 -204.622 30.854 1.00 66.72 168 LEU A N 1
ATOM 1259 C CA . LEU A 1 167 ? 16.584 -204.919 32.256 1.00 67.13 168 LEU A CA 1
ATOM 1260 C C . LEU A 1 167 ? 17.119 -203.702 33.009 1.00 67.61 168 LEU A C 1
ATOM 1261 O O . LEU A 1 167 ? 17.495 -203.797 34.179 1.00 66.54 168 LEU A O 1
ATOM 1266 N N . GLU A 1 168 ? 17.136 -202.557 32.334 1.00 68.61 169 GLU A N 1
ATOM 1267 C CA . GLU A 1 168 ? 17.630 -201.319 32.931 1.00 69.37 169 GLU A CA 1
ATOM 1268 C C . GLU A 1 168 ? 16.474 -200.555 33.579 1.00 67.49 169 GLU A C 1
ATOM 1269 O O . GLU A 1 168 ? 15.505 -200.203 32.910 1.00 67.15 169 GLU A O 1
ATOM 1275 N N . PRO A 1 169 ? 16.558 -200.301 34.897 1.00 66.36 170 PRO A N 1
ATOM 1276 C CA . PRO A 1 169 ? 15.496 -199.575 35.605 1.00 64.92 170 PRO A CA 1
ATOM 1277 C C . PRO A 1 169 ? 15.265 -198.181 35.030 1.00 62.98 170 PRO A C 1
ATOM 1278 O O . PRO A 1 169 ? 16.216 -197.449 34.751 1.00 62.35 170 PRO A O 1
ATOM 1282 N N . GLY A 1 170 ? 14.000 -197.818 34.854 1.00 61.58 171 GLY A N 1
ATOM 1283 C CA . GLY A 1 170 ? 13.687 -196.506 34.320 1.00 60.39 171 GLY A CA 1
ATOM 1284 C C . GLY A 1 170 ? 13.582 -195.457 35.413 1.00 59.58 171 GLY A C 1
ATOM 1285 O O . GLY A 1 170 ? 14.094 -195.643 36.521 1.00 60.19 171 GLY A O 1
ATOM 1286 N N . GLN A 1 171 ? 12.915 -194.352 35.103 1.00 58.16 172 GLN A N 1
ATOM 1287 C CA . GLN A 1 171 ? 12.744 -193.267 36.058 1.00 56.21 172 GLN A CA 1
ATOM 1288 C C . GLN A 1 171 ? 11.413 -192.550 35.895 1.00 54.72 172 GLN A C 1
ATOM 1289 O O . GLN A 1 171 ? 10.808 -192.569 34.821 1.00 55.26 172 GLN A O 1
ATOM 1295 N N . THR A 1 172 ? 10.969 -191.911 36.973 1.00 52.40 173 THR A N 1
ATOM 1296 C CA . THR A 1 172 ? 9.723 -191.156 36.983 1.00 49.58 173 THR A CA 1
ATOM 1297 C C . THR A 1 172 ? 9.703 -190.219 38.193 1.00 48.41 173 THR A C 1
ATOM 1298 O O . THR A 1 172 ? 10.374 -190.471 39.196 1.00 48.84 173 THR A O 1
ATOM 1302 N N . GLU A 1 173 ? 8.936 -189.138 38.098 1.00 46.90 174 GLU A N 1
ATOM 1303 C CA . GLU A 1 173 ? 8.865 -188.161 39.184 1.00 45.33 174 GLU A CA 1
ATOM 1304 C C . GLU A 1 173 ? 8.268 -188.709 40.468 1.00 43.02 174 GLU A C 1
ATOM 1305 O O . GLU A 1 173 ? 7.309 -189.479 40.442 1.00 42.95 174 GLU A O 1
ATOM 1311 N N . PRO A 1 174 ? 8.838 -188.319 41.616 1.00 41.54 175 PRO A N 1
ATOM 1312 C CA . PRO A 1 174 ? 8.338 -188.777 42.916 1.00 41.90 175 PRO A CA 1
ATOM 1313 C C . PRO A 1 174 ? 6.910 -188.256 43.109 1.00 43.09 175 PRO A C 1
ATOM 1314 O O . PRO A 1 174 ? 6.519 -187.272 42.476 1.00 43.08 175 PRO A O 1
ATOM 1318 N N . LEU A 1 175 ? 6.127 -188.912 43.963 1.00 44.26 176 LEU A N 1
ATOM 1319 C CA . LEU A 1 175 ? 4.761 -188.461 44.212 1.00 46.33 176 LEU A CA 1
ATOM 1320 C C . LEU A 1 175 ? 4.726 -187.695 45.519 1.00 46.99 176 LEU A C 1
ATOM 1321 O O . LEU A 1 175 ? 5.339 -188.105 46.507 1.00 47.98 176 LEU A O 1
ATOM 1326 N N . ILE A 1 176 ? 4.016 -186.573 45.523 1.00 47.47 177 ILE A N 1
ATOM 1327 C CA . ILE A 1 176 ? 3.901 -185.769 46.727 1.00 47.56 177 ILE A CA 1
ATOM 1328 C C . ILE A 1 176 ? 3.165 -186.584 47.773 1.00 46.55 177 ILE A C 1
ATOM 1329 O O . ILE A 1 176 ? 2.240 -187.325 47.445 1.00 47.40 177 ILE A O 1
ATOM 1334 N N . LYS A 1 177 ? 3.581 -186.450 49.027 1.00 46.12 178 LYS A N 1
ATOM 1335 C CA . LYS A 1 177 ? 2.927 -187.153 50.117 1.00 46.68 178 LYS A CA 1
ATOM 1336 C C . LYS A 1 177 ? 1.938 -186.168 50.753 1.00 47.55 178 LYS A C 1
ATOM 1337 O O . LYS A 1 177 ? 2.308 -185.350 51.594 1.00 47.35 178 LYS A O 1
ATOM 1343 N N . SER A 1 178 ? 0.681 -186.253 50.323 1.00 48.36 179 SER A N 1
ATOM 1344 C CA . SER A 1 178 ? -0.393 -185.377 50.790 1.00 48.33 179 SER A CA 1
ATOM 1345 C C . SER A 1 178 ? -0.458 -185.176 52.298 1.00 47.64 179 SER A C 1
ATOM 1346 O O . SER A 1 178 ? -0.796 -184.089 52.772 1.00 46.80 179 SER A O 1
ATOM 1348 N N . ASP A 1 179 ? -0.144 -186.224 53.050 1.00 47.24 180 ASP A N 1
ATOM 1349 C CA . ASP A 1 179 ? -0.187 -186.149 54.504 1.00 47.30 180 ASP A CA 1
ATOM 1350 C C . ASP A 1 179 ? 1.208 -186.033 55.112 1.00 46.60 180 ASP A C 1
ATOM 1351 O O . ASP A 1 179 ? 1.420 -186.364 56.280 1.00 46.57 180 ASP A O 1
ATOM 1356 N N . GLY A 1 180 ? 2.155 -185.554 54.311 1.00 45.31 181 GLY A N 1
ATOM 1357 C CA . GLY A 1 180 ? 3.518 -185.390 54.782 1.00 42.47 181 GLY A CA 1
ATOM 1358 C C . GLY A 1 180 ? 3.717 -184.067 55.498 1.00 41.59 181 GLY A C 1
ATOM 1359 O O . GLY A 1 180 ? 2.754 -183.342 55.765 1.00 40.95 181 GLY A O 1
ATOM 1360 N N . VAL A 1 181 ? 4.970 -183.748 55.802 1.00 39.85 182 VAL A N 1
ATOM 1361 C CA . VAL A 1 181 ? 5.312 -182.515 56.504 1.00 39.27 182 VAL A CA 1
ATOM 1362 C C . VAL A 1 181 ? 5.505 -181.325 55.570 1.00 39.20 182 VAL A C 1
ATOM 1363 O O . VAL A 1 181 ? 6.344 -181.368 54.670 1.00 39.88 182 VAL A O 1
ATOM 1367 N N . TYR A 1 182 ? 4.727 -180.267 55.783 1.00 38.97 183 TYR A N 1
ATOM 1368 C CA . TYR A 1 182 ? 4.843 -179.053 54.972 1.00 38.77 183 TYR A CA 1
ATOM 1369 C C . TYR A 1 182 ? 5.607 -177.995 55.758 1.00 37.77 183 TYR A C 1
ATOM 1370 O O . TYR A 1 182 ? 5.391 -177.831 56.953 1.00 36.78 183 TYR A O 1
ATOM 1379 N N . SER A 1 183 ? 6.505 -177.280 55.091 1.00 37.50 184 SER A N 1
ATOM 1380 C CA . SER A 1 183 ? 7.276 -176.244 55.769 1.00 36.47 184 SER A CA 1
ATOM 1381 C C . SER A 1 183 ? 7.224 -174.915 55.025 1.00 36.02 184 SER A C 1
ATOM 1382 O O . SER A 1 183 ? 7.667 -174.807 53.875 1.00 34.54 184 SER A O 1
ATOM 1385 N N . ASN A 1 184 ? 6.669 -173.904 55.685 1.00 33.41 185 ASN A N 1
ATOM 1386 C CA . ASN A 1 184 ? 6.579 -172.597 55.074 1.00 31.97 185 ASN A CA 1
ATOM 1387 C C . ASN A 1 184 ? 7.989 -172.098 54.845 1.00 31.21 185 ASN A C 1
ATOM 1388 O O . ASN A 1 184 ? 8.917 -172.483 55.553 1.00 32.36 185 ASN A O 1
ATOM 1393 N N . SER A 1 185 ? 8.144 -171.233 53.856 1.00 30.51 186 SER A N 1
ATOM 1394 C CA . SER A 1 185 ? 9.438 -170.656 53.550 1.00 28.88 186 SER A CA 1
ATOM 1395 C C . SER A 1 185 ? 9.757 -169.681 54.665 1.00 28.32 186 SER A C 1
ATOM 1396 O O . SER A 1 185 ? 8.913 -169.385 55.509 1.00 27.94 186 SER A O 1
ATOM 1399 N N . GLY A 1 186 ? 10.981 -169.178 54.666 1.00 27.59 187 GLY A N 1
ATOM 1400 C CA . GLY A 1 186 ? 11.361 -168.212 55.668 1.00 26.06 187 GLY A CA 1
ATOM 1401 C C . GLY A 1 186 ? 10.758 -166.878 55.288 1.00 27.05 187 GLY A C 1
ATOM 1402 O O . GLY A 1 186 ? 9.980 -166.784 54.339 1.00 26.23 187 GLY A O 1
ATOM 1403 N N . ILE A 1 187 ? 11.131 -165.846 56.034 1.00 28.29 188 ILE A N 1
ATOM 1404 C CA . ILE A 1 187 ? 10.651 -164.487 55.823 1.00 26.42 188 ILE A CA 1
ATOM 1405 C C . ILE A 1 187 ? 11.267 -163.842 54.576 1.00 27.90 188 ILE A C 1
ATOM 1406 O O . ILE A 1 187 ? 12.487 -163.745 54.450 1.00 29.41 188 ILE A O 1
ATOM 1411 N N . ALA A 1 188 ? 10.420 -163.386 53.664 1.00 26.62 189 ALA A N 1
ATOM 1412 C CA . ALA A 1 188 ? 10.898 -162.733 52.455 1.00 26.75 189 ALA A CA 1
ATOM 1413 C C . ALA A 1 188 ? 10.553 -161.237 52.485 1.00 27.27 189 ALA A C 1
ATOM 1414 O O . ALA A 1 188 ? 9.396 -160.858 52.302 1.00 28.26 189 ALA A O 1
ATOM 1416 N N . SER A 1 189 ? 11.554 -160.395 52.732 1.00 27.38 190 SER A N 1
ATOM 1417 C CA . SER A 1 189 ? 11.351 -158.946 52.770 1.00 28.41 190 SER A CA 1
ATOM 1418 C C . SER A 1 189 ? 11.887 -158.341 51.487 1.00 29.19 190 SER A C 1
ATOM 1419 O O . SER A 1 189 ? 13.010 -158.629 51.078 1.00 31.52 190 SER A O 1
ATOM 1422 N N . PHE A 1 190 ? 11.097 -157.481 50.861 1.00 29.43 191 PHE A N 1
ATOM 1423 C CA . PHE A 1 190 ? 11.522 -156.879 49.615 1.00 29.27 191 PHE A CA 1
ATOM 1424 C C . PHE A 1 190 ? 12.455 -155.693 49.794 1.00 29.53 191 PHE A C 1
ATOM 1425 O O . PHE A 1 190 ? 12.290 -154.905 50.718 1.00 29.75 191 PHE A O 1
ATOM 1433 N N . ILE A 1 191 ? 13.455 -155.601 48.919 1.00 31.34 192 ILE A N 1
ATOM 1434 C CA . ILE A 1 191 ? 14.416 -154.499 48.932 1.00 32.16 192 ILE A CA 1
ATOM 1435 C C . ILE A 1 191 ? 14.351 -153.859 47.555 1.00 32.73 192 ILE A C 1
ATOM 1436 O O . ILE A 1 191 ? 14.151 -154.550 46.548 1.00 32.09 192 ILE A O 1
ATOM 1441 N N . PHE A 1 192 ? 14.538 -152.542 47.512 1.00 33.08 193 PHE A N 1
ATOM 1442 C CA . PHE A 1 192 ? 14.408 -151.797 46.267 1.00 31.47 193 PHE A CA 1
ATOM 1443 C C . PHE A 1 192 ? 15.615 -151.102 45.638 1.00 31.86 193 PHE A C 1
ATOM 1444 O O . PHE A 1 192 ? 15.581 -150.800 44.449 1.00 32.22 193 PHE A O 1
ATOM 1452 N N . ASP A 1 193 ? 16.670 -150.842 46.402 1.00 32.87 194 ASP A N 1
ATOM 1453 C CA . ASP A 1 193 ? 17.817 -150.114 45.849 1.00 35.07 194 ASP A CA 1
ATOM 1454 C C . ASP A 1 193 ? 19.081 -150.933 45.628 1.00 36.46 194 ASP A C 1
ATOM 1455 O O . ASP A 1 193 ? 20.157 -150.369 45.426 1.00 36.65 194 ASP A O 1
ATOM 1460 N N . ARG A 1 194 ? 18.952 -152.253 45.667 1.00 37.57 195 ARG A N 1
ATOM 1461 C CA . ARG A 1 194 ? 20.091 -153.139 45.482 1.00 38.25 195 ARG A CA 1
ATOM 1462 C C . ARG A 1 194 ? 19.570 -154.556 45.311 1.00 38.16 195 ARG A C 1
ATOM 1463 O O . ARG A 1 194 ? 18.468 -154.879 45.744 1.00 38.43 195 ARG A O 1
ATOM 1471 N N . PRO A 1 195 ? 20.363 -155.430 44.687 1.00 37.90 196 PRO A N 1
ATOM 1472 C CA . PRO A 1 195 ? 19.907 -156.806 44.485 1.00 35.91 196 PRO A CA 1
ATOM 1473 C C . PRO A 1 195 ? 19.892 -157.672 45.727 1.00 35.76 196 PRO A C 1
ATOM 1474 O O . PRO A 1 195 ? 20.431 -157.310 46.770 1.00 35.40 196 PRO A O 1
ATOM 1478 N N . VAL A 1 196 ? 19.246 -158.824 45.592 1.00 35.51 197 VAL A N 1
ATOM 1479 C CA . VAL A 1 196 ? 19.185 -159.811 46.649 1.00 33.52 197 VAL A CA 1
ATOM 1480 C C . VAL A 1 196 ? 20.507 -160.539 46.456 1.00 35.18 197 VAL A C 1
ATOM 1481 O O . VAL A 1 196 ? 20.886 -160.855 45.330 1.00 35.66 197 VAL A O 1
ATOM 1485 N N . THR A 1 197 ? 21.222 -160.803 47.538 1.00 36.84 198 THR A N 1
ATOM 1486 C CA . THR A 1 197 ? 22.505 -161.473 47.406 1.00 37.16 198 THR A CA 1
ATOM 1487 C C . THR A 1 197 ? 22.700 -162.567 48.428 1.00 38.69 198 THR A C 1
ATOM 1488 O O . THR A 1 197 ? 22.051 -162.586 49.471 1.00 39.58 198 THR A O 1
ATOM 1492 N N . GLU A 1 198 ? 23.599 -163.486 48.109 1.00 41.15 199 GLU A N 1
ATOM 1493 C CA . GLU A 1 198 ? 23.942 -164.566 49.019 1.00 42.71 199 GLU A CA 1
ATOM 1494 C C . GLU A 1 198 ? 25.450 -164.475 49.197 1.00 45.01 199 GLU A C 1
ATOM 1495 O O . GLU A 1 198 ? 26.161 -164.001 48.306 1.00 43.56 199 GLU A O 1
ATOM 1501 N N . PRO A 1 199 ? 25.956 -164.887 50.367 1.00 48.05 200 PRO A N 1
ATOM 1502 C CA . PRO A 1 199 ? 27.397 -164.840 50.637 1.00 50.40 200 PRO A CA 1
ATOM 1503 C C . PRO A 1 199 ? 28.163 -165.728 49.661 1.00 52.95 200 PRO A C 1
ATOM 1504 O O . PRO A 1 199 ? 27.700 -166.814 49.304 1.00 52.97 200 PRO A O 1
ATOM 1508 N N . ASN A 1 200 ? 29.326 -165.262 49.215 1.00 56.06 201 ASN A N 1
ATOM 1509 C CA . ASN A 1 200 ? 30.134 -166.054 48.297 1.00 59.20 201 ASN A CA 1
ATOM 1510 C C . ASN A 1 200 ? 30.741 -167.206 49.085 1.00 59.64 201 ASN A C 1
ATOM 1511 O O . ASN A 1 200 ? 31.478 -166.987 50.045 1.00 58.52 201 ASN A O 1
ATOM 1516 N N . PRO A 1 201 ? 30.432 -168.451 48.689 1.00 61.24 202 PRO A N 1
ATOM 1517 C CA . PRO A 1 201 ? 30.949 -169.644 49.369 1.00 62.97 202 PRO A CA 1
ATOM 1518 C C . PRO A 1 201 ? 32.407 -169.465 49.771 1.00 65.20 202 PRO A C 1
ATOM 1519 O O . PRO A 1 201 ? 32.744 -169.450 50.956 1.00 64.53 202 PRO A O 1
ATOM 1523 N N . ASN A 1 202 ? 33.268 -169.318 48.772 1.00 67.56 203 ASN A N 1
ATOM 1524 C CA . ASN A 1 202 ? 34.686 -169.129 49.021 1.00 69.96 203 ASN A CA 1
ATOM 1525 C C . ASN A 1 202 ? 35.038 -167.649 49.053 1.00 70.68 203 ASN A C 1
ATOM 1526 O O . ASN A 1 202 ? 35.976 -167.223 48.384 1.00 70.96 203 ASN A O 1
ATOM 1531 N N . TRP A 1 203 ? 34.289 -166.866 49.828 1.00 72.07 204 TRP A N 1
ATOM 1532 C CA . TRP A 1 203 ? 34.566 -165.439 49.915 1.00 73.56 204 TRP A CA 1
ATOM 1533 C C . TRP A 1 203 ? 36.028 -165.249 50.292 1.00 74.50 204 TRP A C 1
ATOM 1534 O O . TRP A 1 203 ? 36.860 -165.079 49.407 1.00 76.62 204 TRP A O 1
ATOM 1545 N N . PRO A 1 204 ? 36.381 -165.285 51.591 1.00 74.20 205 PRO A N 1
ATOM 1546 C CA . PRO A 1 204 ? 37.819 -165.085 51.811 1.00 73.44 205 PRO A CA 1
ATOM 1547 C C . PRO A 1 204 ? 38.622 -166.184 51.106 1.00 73.48 205 PRO A C 1
ATOM 1548 O O . PRO A 1 204 ? 38.397 -167.376 51.338 1.00 73.07 205 PRO A O 1
ATOM 1552 N N . PRO A 1 205 ? 39.564 -165.798 50.227 1.00 73.12 206 PRO A N 1
ATOM 1553 C CA . PRO A 1 205 ? 39.921 -164.427 49.853 1.00 72.82 206 PRO A CA 1
ATOM 1554 C C . PRO A 1 205 ? 39.500 -164.069 48.421 1.00 72.39 206 PRO A C 1
ATOM 1555 O O . PRO A 1 205 ? 39.939 -163.054 47.873 1.00 72.55 206 PRO A O 1
ATOM 1559 N N . LEU A 1 206 ? 38.658 -164.908 47.821 1.00 71.14 207 LEU A N 1
ATOM 1560 C CA . LEU A 1 206 ? 38.189 -164.701 46.451 1.00 69.90 207 LEU A CA 1
ATOM 1561 C C . LEU A 1 206 ? 36.924 -163.838 46.338 1.00 68.60 207 LEU A C 1
ATOM 1562 O O . LEU A 1 206 ? 35.872 -164.177 46.881 1.00 68.16 207 LEU A O 1
ATOM 1567 N N . PRO A 1 207 ? 37.021 -162.697 45.640 1.00 67.29 208 PRO A N 1
ATOM 1568 C CA . PRO A 1 207 ? 35.868 -161.807 45.469 1.00 65.89 208 PRO A CA 1
ATOM 1569 C C . PRO A 1 207 ? 34.909 -162.311 44.380 1.00 63.38 208 PRO A C 1
ATOM 1570 O O . PRO A 1 207 ? 35.261 -163.180 43.581 1.00 62.65 208 PRO A O 1
ATOM 1574 N N . PRO A 1 208 ? 33.681 -161.766 44.343 1.00 61.06 209 PRO A N 1
ATOM 1575 C CA . PRO A 1 208 ? 33.204 -160.736 45.270 1.00 58.76 209 PRO A CA 1
ATOM 1576 C C . PRO A 1 208 ? 32.711 -161.355 46.570 1.00 57.32 209 PRO A C 1
ATOM 1577 O O . PRO A 1 208 ? 32.526 -162.567 46.661 1.00 57.94 209 PRO A O 1
ATOM 1581 N N . PRO A 1 209 ? 32.515 -160.531 47.603 1.00 56.16 210 PRO A N 1
ATOM 1582 C CA . PRO A 1 209 ? 32.037 -161.064 48.880 1.00 55.23 210 PRO A CA 1
ATOM 1583 C C . PRO A 1 209 ? 30.645 -161.702 48.764 1.00 55.52 210 PRO A C 1
ATOM 1584 O O . PRO A 1 209 ? 30.411 -162.795 49.287 1.00 56.39 210 PRO A O 1
ATOM 1588 N N . VAL A 1 210 ? 29.727 -161.022 48.075 1.00 54.34 211 VAL A N 1
ATOM 1589 C CA . VAL A 1 210 ? 28.366 -161.527 47.902 1.00 52.10 211 VAL A CA 1
ATOM 1590 C C . VAL A 1 210 ? 28.026 -161.711 46.428 1.00 51.95 211 VAL A C 1
ATOM 1591 O O . VAL A 1 210 ? 28.635 -161.086 45.557 1.00 50.95 211 VAL A O 1
ATOM 1595 N N . ILE A 1 211 ? 27.044 -162.565 46.156 1.00 50.73 212 ILE A N 1
ATOM 1596 C CA . ILE A 1 211 ? 26.626 -162.838 44.788 1.00 50.83 212 ILE A CA 1
ATOM 1597 C C . ILE A 1 211 ? 25.186 -162.405 44.504 1.00 50.68 212 ILE A C 1
ATOM 1598 O O . ILE A 1 211 ? 24.241 -162.884 45.141 1.00 51.07 212 ILE A O 1
ATOM 1603 N N . PRO A 1 212 ? 25.004 -161.493 43.534 1.00 49.70 213 PRO A N 1
ATOM 1604 C CA . PRO A 1 212 ? 23.680 -160.995 43.155 1.00 48.08 213 PRO A CA 1
ATOM 1605 C C . PRO A 1 212 ? 22.824 -162.125 42.600 1.00 46.38 213 PRO A C 1
ATOM 1606 O O . PRO A 1 212 ? 23.269 -162.868 41.723 1.00 45.57 213 PRO A O 1
ATOM 1610 N N . ILE A 1 213 ? 21.602 -162.248 43.110 1.00 43.36 214 ILE A N 1
ATOM 1611 C CA . ILE A 1 213 ? 20.684 -163.284 42.655 1.00 41.01 214 ILE A CA 1
ATOM 1612 C C . ILE A 1 213 ? 19.641 -162.673 41.728 1.00 40.87 214 ILE A C 1
ATOM 1613 O O . ILE A 1 213 ? 19.478 -163.120 40.593 1.00 41.71 214 ILE A O 1
ATOM 1618 N N . ILE A 1 214 ? 18.923 -161.662 42.216 1.00 38.72 215 ILE A N 1
ATOM 1619 C CA . ILE A 1 214 ? 17.914 -160.989 41.402 1.00 38.34 215 ILE A CA 1
ATOM 1620 C C . ILE A 1 214 ? 17.898 -159.502 41.697 1.00 37.21 215 ILE A C 1
ATOM 1621 O O . ILE A 1 214 ? 18.300 -159.069 42.777 1.00 36.81 215 ILE A O 1
ATOM 1626 N N . TYR A 1 215 ? 17.429 -158.721 40.731 1.00 38.59 216 TYR A N 1
ATOM 1627 C CA . TYR A 1 215 ? 17.387 -157.269 40.880 1.00 38.75 216 TYR A CA 1
ATOM 1628 C C . TYR A 1 215 ? 15.997 -156.649 40.907 1.00 37.71 216 TYR A C 1
ATOM 1629 O O . TYR A 1 215 ? 15.086 -157.111 40.222 1.00 37.06 216 TYR A O 1
ATOM 1638 N N . PRO A 1 216 ? 15.825 -155.586 41.712 1.00 37.28 217 PRO A N 1
ATOM 1639 C CA . PRO A 1 216 ? 14.549 -154.881 41.823 1.00 37.31 217 PRO A CA 1
ATOM 1640 C C . PRO A 1 216 ? 14.565 -153.767 40.785 1.00 37.14 217 PRO A C 1
ATOM 1641 O O . PRO A 1 216 ? 15.624 -153.416 40.272 1.00 37.56 217 PRO A O 1
ATOM 1645 N N . THR A 1 217 ? 13.403 -153.218 40.467 1.00 35.67 218 THR A N 1
ATOM 1646 C CA . THR A 1 217 ? 13.337 -152.130 39.506 1.00 34.85 218 THR A CA 1
ATOM 1647 C C . THR A 1 217 ? 12.618 -151.004 40.227 1.00 33.86 218 THR A C 1
ATOM 1648 O O . THR A 1 217 ? 11.434 -150.760 40.013 1.00 33.79 218 THR A O 1
ATOM 1652 N N . PRO A 1 218 ? 13.344 -150.295 41.096 1.00 33.50 219 PRO A N 1
ATOM 1653 C CA . PRO A 1 218 ? 12.789 -149.187 41.876 1.00 34.27 219 PRO A CA 1
ATOM 1654 C C . PRO A 1 218 ? 11.990 -148.154 41.093 1.00 34.41 219 PRO A C 1
ATOM 1655 O O . PRO A 1 218 ? 10.995 -147.627 41.594 1.00 35.14 219 PRO A O 1
ATOM 1659 N N . ALA A 1 219 ? 12.406 -147.865 39.866 1.00 33.69 220 ALA A N 1
ATOM 1660 C CA . ALA A 1 219 ? 11.682 -146.881 39.071 1.00 33.42 220 ALA A CA 1
ATOM 1661 C C . ALA A 1 219 ? 10.245 -147.331 38.840 1.00 33.34 220 ALA A C 1
ATOM 1662 O O . ALA A 1 219 ? 9.357 -146.501 38.635 1.00 33.78 220 ALA A O 1
ATOM 1664 N N . LEU A 1 220 ? 10.020 -148.644 38.879 1.00 32.16 221 LEU A N 1
ATOM 1665 C CA . LEU A 1 220 ? 8.686 -149.201 38.672 1.00 29.72 221 LEU A CA 1
ATOM 1666 C C . LEU A 1 220 ? 8.088 -149.685 39.990 1.00 28.83 221 LEU A C 1
ATOM 1667 O O . LEU A 1 220 ? 7.037 -150.332 40.011 1.00 27.84 221 LEU A O 1
ATOM 1672 N N . GLY A 1 221 ? 8.764 -149.374 41.088 1.00 27.75 222 GLY A N 1
ATOM 1673 C CA . GLY A 1 221 ? 8.276 -149.799 42.386 1.00 29.33 222 GLY A CA 1
ATOM 1674 C C . GLY A 1 221 ? 8.336 -151.309 42.535 1.00 30.02 222 GLY A C 1
ATOM 1675 O O . GLY A 1 221 ? 7.549 -151.912 43.275 1.00 31.17 222 GLY A O 1
ATOM 1676 N N . ILE A 1 222 ? 9.267 -151.937 41.828 1.00 27.92 223 ILE A N 1
ATOM 1677 C CA . ILE A 1 222 ? 9.400 -153.385 41.915 1.00 26.42 223 ILE A CA 1
ATOM 1678 C C . ILE A 1 222 ? 10.508 -153.750 42.903 1.00 27.47 223 ILE A C 1
ATOM 1679 O O . ILE A 1 222 ? 11.666 -153.361 42.723 1.00 26.96 223 ILE A O 1
ATOM 1684 N N . GLY A 1 223 ? 10.135 -154.471 43.962 1.00 26.91 224 GLY A N 1
ATOM 1685 C CA . GLY A 1 223 ? 11.103 -154.886 44.964 1.00 27.32 224 GLY A CA 1
ATOM 1686 C C . GLY A 1 223 ? 11.510 -156.334 44.765 1.00 28.57 224 GLY A C 1
ATOM 1687 O O . GLY A 1 223 ? 10.825 -157.073 44.059 1.00 27.82 224 GLY A O 1
ATOM 1688 N N . ALA A 1 224 ? 12.616 -156.749 45.382 1.00 29.57 225 ALA A N 1
ATOM 1689 C CA . ALA A 1 224 ? 13.091 -158.129 45.234 1.00 30.83 225 ALA A CA 1
ATOM 1690 C C . ALA A 1 224 ? 13.255 -158.787 46.585 1.00 30.20 225 ALA A C 1
ATOM 1691 O O . ALA A 1 224 ? 13.616 -158.125 47.554 1.00 31.16 225 ALA A O 1
ATOM 1693 N N . ALA A 1 225 ? 13.001 -160.092 46.644 1.00 30.27 226 ALA A N 1
ATOM 1694 C CA . ALA A 1 225 ? 13.111 -160.827 47.899 1.00 30.43 226 ALA A CA 1
ATOM 1695 C C . ALA A 1 225 ? 13.478 -162.297 47.728 1.00 29.81 226 ALA A C 1
ATOM 1696 O O . ALA A 1 225 ? 13.398 -162.863 46.637 1.00 30.82 226 ALA A O 1
ATOM 1698 N N . ALA A 1 226 ? 13.873 -162.913 48.833 1.00 30.99 227 ALA A N 1
ATOM 1699 C CA . ALA A 1 226 ? 14.253 -164.315 48.843 1.00 29.46 227 ALA A CA 1
ATOM 1700 C C . ALA A 1 226 ? 13.443 -165.070 49.886 1.00 28.45 227 ALA A C 1
ATOM 1701 O O . ALA A 1 226 ? 13.481 -164.739 51.064 1.00 29.94 227 ALA A O 1
ATOM 1703 N N . ALA A 1 227 ? 12.703 -166.077 49.441 1.00 27.77 228 ALA A N 1
ATOM 1704 C CA . ALA A 1 227 ? 11.905 -166.908 50.330 1.00 27.55 228 ALA A CA 1
ATOM 1705 C C . ALA A 1 227 ? 12.613 -168.268 50.433 1.00 28.94 228 ALA A C 1
ATOM 1706 O O . ALA A 1 227 ? 12.399 -169.158 49.608 1.00 30.10 228 ALA A O 1
ATOM 1708 N N . TYR A 1 228 ? 13.461 -168.419 51.444 1.00 30.37 229 TYR A N 1
ATOM 1709 C CA . TYR A 1 228 ? 14.231 -169.645 51.642 1.00 30.80 229 TYR A CA 1
ATOM 1710 C C . TYR A 1 228 ? 13.524 -170.809 52.322 1.00 32.27 229 TYR A C 1
ATOM 1711 O O . TYR A 1 228 ? 12.770 -170.623 53.276 1.00 31.74 229 TYR A O 1
ATOM 1720 N N . GLY A 1 229 ? 13.794 -172.013 51.821 1.00 31.72 230 GLY A N 1
ATOM 1721 C CA . GLY A 1 229 ? 13.276 -173.223 52.434 1.00 31.64 230 GLY A CA 1
ATOM 1722 C C . GLY A 1 229 ? 11.824 -173.629 52.363 1.00 32.25 230 GLY A C 1
ATOM 1723 O O . GLY A 1 229 ? 11.283 -174.136 53.340 1.00 31.32 230 GLY A O 1
ATOM 1724 N N . PHE A 1 230 ? 11.177 -173.403 51.231 1.00 33.39 231 PHE A N 1
ATOM 1725 C CA . PHE A 1 230 ? 9.798 -173.838 51.090 1.00 32.91 231 PHE A CA 1
ATOM 1726 C C . PHE A 1 230 ? 9.952 -175.355 51.034 1.00 34.75 231 PHE A C 1
ATOM 1727 O O . PHE A 1 230 ? 10.728 -175.865 50.224 1.00 34.63 231 PHE A O 1
ATOM 1735 N N . GLY A 1 231 ? 9.233 -176.080 51.887 1.00 37.29 232 GLY A N 1
ATOM 1736 C CA . GLY A 1 231 ? 9.376 -177.525 51.881 1.00 36.14 232 GLY A CA 1
ATOM 1737 C C . GLY A 1 231 ? 8.131 -178.386 51.969 1.00 37.43 232 GLY A C 1
ATOM 1738 O O . GLY A 1 231 ? 7.132 -178.025 52.592 1.00 38.11 232 GLY A O 1
ATOM 1739 N N . TYR A 1 232 ? 8.202 -179.539 51.311 1.00 37.47 233 TYR A N 1
ATOM 1740 C CA . TYR A 1 232 ? 7.131 -180.525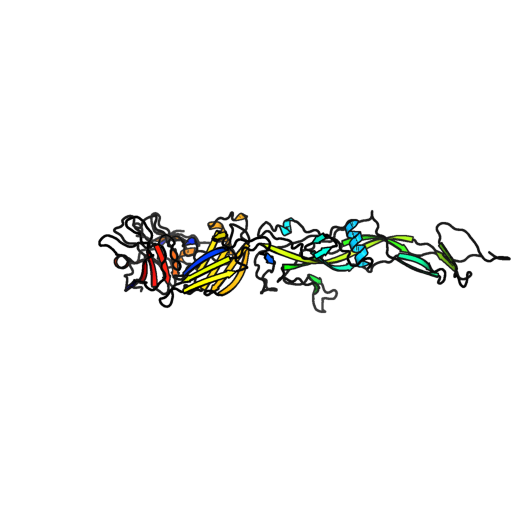 51.326 1.00 37.31 233 TYR A CA 1
ATOM 1741 C C . TYR A 1 232 ? 7.812 -181.885 51.213 1.00 37.21 233 TYR A C 1
ATOM 1742 O O . TYR A 1 232 ? 9.031 -181.960 51.057 1.00 37.72 233 TYR A O 1
ATOM 1751 N N . GLN A 1 233 ? 7.041 -182.959 51.297 1.00 37.80 234 GLN A N 1
ATOM 1752 C CA . GLN A 1 233 ? 7.631 -184.282 51.215 1.00 38.26 234 GLN A CA 1
ATOM 1753 C C . GLN A 1 233 ? 7.105 -185.103 50.056 1.00 38.81 234 GLN A C 1
ATOM 1754 O O . GLN A 1 233 ? 5.974 -184.919 49.615 1.00 40.03 234 GLN A O 1
ATOM 1760 N N . VAL A 1 234 ? 7.946 -186.000 49.555 1.00 41.08 235 VAL A N 1
ATOM 1761 C CA . VAL A 1 234 ? 7.581 -186.874 48.439 1.00 42.82 235 VAL A CA 1
ATOM 1762 C C . VAL A 1 234 ? 7.909 -188.325 48.773 1.00 43.88 235 VAL A C 1
ATOM 1763 O O . VAL A 1 234 ? 8.641 -188.611 49.728 1.00 43.06 235 VAL A O 1
ATOM 1767 N N . THR A 1 235 ? 7.358 -189.239 47.982 1.00 45.57 236 THR A N 1
ATOM 1768 C CA . THR A 1 235 ? 7.629 -190.657 48.165 1.00 46.49 236 THR A CA 1
ATOM 1769 C C . THR A 1 235 ? 8.473 -191.077 46.977 1.00 47.54 236 THR A C 1
ATOM 1770 O O . THR A 1 235 ? 8.005 -191.061 45.838 1.00 47.70 236 THR A O 1
ATOM 1774 N N . VAL A 1 236 ? 9.723 -191.426 47.246 1.00 48.64 237 VAL A N 1
ATOM 1775 C CA . VAL A 1 236 ? 10.642 -191.850 46.202 1.00 50.13 237 VAL A CA 1
ATOM 1776 C C . VAL A 1 236 ? 10.818 -193.364 46.284 1.00 51.83 237 VAL A C 1
ATOM 1777 O O . VAL A 1 236 ? 10.885 -193.930 47.379 1.00 50.51 237 VAL A O 1
ATOM 1781 N N . TYR A 1 237 ? 10.879 -194.019 45.128 1.00 53.55 238 TYR A N 1
ATOM 1782 C CA . TYR A 1 237 ? 11.059 -195.466 45.085 1.00 55.72 238 TYR A CA 1
ATOM 1783 C C . TYR A 1 237 ? 12.437 -195.834 44.547 1.00 57.44 238 TYR A C 1
ATOM 1784 O O . TYR A 1 237 ? 12.930 -195.212 43.610 1.00 57.51 238 TYR A O 1
ATOM 1793 N N . ARG A 1 238 ? 13.054 -196.846 45.147 1.00 60.13 239 ARG A N 1
ATOM 1794 C CA . ARG A 1 238 ? 14.365 -197.310 44.710 1.00 62.70 239 ARG A CA 1
ATOM 1795 C C . ARG A 1 238 ? 14.293 -198.805 44.382 1.00 64.14 239 ARG A C 1
ATOM 1796 O O . ARG A 1 238 ? 13.563 -199.550 45.034 1.00 63.92 239 ARG A O 1
ATOM 1798 N N . TRP A 1 239 ? 15.043 -199.227 43.365 1.00 66.69 240 TRP A N 1
ATOM 1799 C CA . TRP A 1 239 ? 15.088 -200.627 42.930 1.00 69.03 240 TRP A CA 1
ATOM 1800 C C . TRP A 1 239 ? 15.852 -201.450 43.982 1.00 71.41 240 TRP A C 1
ATOM 1801 O O . TRP A 1 239 ? 16.402 -200.883 44.923 1.00 72.37 240 TRP A O 1
ATOM 1812 N N . GLU A 1 240 ? 15.891 -202.776 43.834 1.00 75.56 241 GLU A N 1
ATOM 1813 C CA . GLU A 1 240 ? 16.593 -203.623 44.806 1.00 78.03 241 GLU A CA 1
ATOM 1814 C C . GLU A 1 240 ? 17.047 -205.019 44.328 1.00 80.34 241 GLU A C 1
ATOM 1815 O O . GLU A 1 240 ? 17.454 -205.202 43.179 1.00 79.57 241 GLU A O 1
ATOM 1817 N N . GLU A 1 241 ? 16.983 -205.979 45.256 1.00 83.74 242 GLU A N 1
ATOM 1818 C CA . GLU A 1 241 ? 17.355 -207.396 45.087 1.00 86.62 242 GLU A CA 1
ATOM 1819 C C . GLU A 1 241 ? 18.325 -207.822 43.983 1.00 88.87 242 GLU A C 1
ATOM 1820 O O . GLU A 1 241 ? 18.957 -206.994 43.323 1.00 89.14 242 GLU A O 1
ATOM 1822 N N . ILE A 1 242 ? 18.433 -209.143 43.812 1.00 90.97 243 ILE A N 1
ATOM 1823 C CA . ILE A 1 242 ? 19.316 -209.757 42.821 1.00 93.30 243 ILE A CA 1
ATOM 1824 C C . ILE A 1 242 ? 18.536 -210.596 41.804 1.00 95.33 243 ILE A C 1
ATOM 1825 O O . ILE A 1 242 ? 17.603 -210.099 41.172 1.00 95.76 243 ILE A O 1
ATOM 1827 N N . PRO A 1 243 ? 18.927 -211.863 41.646 1.00 96.77 244 PRO A N 1
ATOM 1828 C CA . PRO A 1 243 ? 18.269 -212.780 40.705 1.00 97.90 244 PRO A CA 1
ATOM 1829 C C . PRO A 1 243 ? 18.622 -214.238 41.015 1.00 98.32 244 PRO A C 1
ATOM 1830 O O . PRO A 1 243 ? 18.785 -214.601 42.178 1.00 99.52 244 PRO A O 1
ATOM 1832 N N . VAL A 1 244 ? 18.717 -215.061 39.968 1.00 97.80 245 VAL A N 1
ATOM 1833 C CA . VAL A 1 244 ? 19.074 -216.483 40.073 1.00 97.37 245 VAL A CA 1
ATOM 1834 C C . VAL A 1 244 ? 17.960 -217.469 40.448 1.00 97.01 245 VAL A C 1
ATOM 1835 O O . VAL A 1 244 ? 17.126 -217.200 41.319 1.00 96.21 245 VAL A O 1
ATOM 1837 N N . GLU A 1 245 ? 17.976 -218.620 39.773 1.00 96.04 246 GLU A N 1
ATOM 1838 C CA . GLU A 1 245 ? 17.009 -219.699 39.982 1.00 95.50 246 GLU A CA 1
ATOM 1839 C C . GLU A 1 245 ? 17.438 -220.948 39.196 1.00 95.49 246 GLU A C 1
ATOM 1840 O O . GLU A 1 245 ? 18.237 -220.863 38.259 1.00 94.75 246 GLU A O 1
ATOM 1842 N N . PHE A 1 246 ? 16.902 -222.104 39.582 1.00 95.27 247 PHE A N 1
ATOM 1843 C CA . PHE A 1 246 ? 17.237 -223.372 38.936 1.00 94.37 247 PHE A CA 1
ATOM 1844 C C . PHE A 1 246 ? 15.993 -224.167 38.535 1.00 93.83 247 PHE A C 1
ATOM 1845 O O . PHE A 1 246 ? 14.892 -223.564 38.519 1.00 92.93 247 PHE A O 1
ATOM 1847 N N . LEU A 1 269 ? 13.132 -225.635 37.251 1.00 92.34 270 LEU A N 1
ATOM 1848 C CA . LEU A 1 269 ? 13.043 -225.116 35.858 1.00 90.17 270 LEU A CA 1
ATOM 1849 C C . LEU A 1 269 ? 14.045 -225.812 34.933 1.00 89.04 270 LEU A C 1
ATOM 1850 O O . LEU A 1 269 ? 15.164 -225.329 34.739 1.00 88.41 270 LEU A O 1
ATOM 1852 N N . ASN A 1 270 ? 13.635 -226.947 34.365 1.00 87.69 271 ASN A N 1
ATOM 1853 C CA . ASN A 1 270 ? 14.490 -227.714 33.457 1.00 86.74 271 ASN A CA 1
ATOM 1854 C C . ASN A 1 270 ? 13.742 -228.845 32.744 1.00 85.40 271 ASN A C 1
ATOM 1855 O O . ASN A 1 270 ? 12.513 -228.930 32.805 1.00 84.50 271 ASN A O 1
ATOM 1857 N N . PRO A 1 271 ? 14.501 -229.704 32.065 1.00 84.68 272 PRO A N 1
ATOM 1858 C CA . PRO A 1 271 ? 13.960 -230.848 31.324 1.00 83.64 272 PRO A CA 1
ATOM 1859 C C . PRO A 1 271 ? 13.173 -230.431 30.084 1.00 82.49 272 PRO A C 1
ATOM 1860 O O . PRO A 1 271 ? 13.733 -230.324 28.989 1.00 81.25 272 PRO A O 1
ATOM 1862 N N . GLU A 1 272 ? 11.876 -230.199 30.261 1.00 81.44 273 GLU A N 1
ATOM 1863 C CA . GLU A 1 272 ? 11.008 -229.799 29.162 1.00 79.80 273 GLU A CA 1
ATOM 1864 C C . GLU A 1 272 ? 10.627 -228.318 29.234 1.00 79.32 273 GLU A C 1
ATOM 1865 O O . GLU A 1 272 ? 9.671 -227.893 28.587 1.00 79.46 273 GLU A O 1
ATOM 1867 N N . GLY A 1 273 ? 11.372 -227.540 30.019 1.00 78.39 274 GLY A N 1
ATOM 1868 C CA . GLY A 1 273 ? 11.106 -226.108 30.157 1.00 77.83 274 GLY A CA 1
ATOM 1869 C C . GLY A 1 273 ? 12.376 -225.329 30.477 1.00 77.79 274 GLY A C 1
ATOM 1870 O O . GLY A 1 273 ? 13.468 -225.685 30.026 1.00 76.69 274 GLY A O 1
ATOM 1871 N N . SER A 1 274 ? 12.217 -224.259 31.252 1.00 78.55 275 SER A N 1
ATOM 1872 C CA . SER A 1 274 ? 13.335 -223.407 31.657 1.00 78.81 275 SER A CA 1
ATOM 1873 C C . SER A 1 274 ? 12.834 -222.162 32.391 1.00 78.91 275 SER A C 1
ATOM 1874 O O . SER A 1 274 ? 13.410 -221.083 32.247 1.00 78.41 275 SER A O 1
ATOM 1876 N N . PRO A 1 275 ? 11.769 -222.318 33.178 1.00 79.24 276 PRO A N 1
ATOM 1877 C CA . PRO A 1 275 ? 11.186 -221.202 33.926 1.00 80.60 276 PRO A CA 1
ATOM 1878 C C . PRO A 1 275 ? 10.682 -221.609 35.318 1.00 81.55 276 PRO A C 1
ATOM 1879 O O . PRO A 1 275 ? 10.037 -222.645 35.469 1.00 82.32 276 PRO A O 1
ATOM 1881 N N . CYS A 1 276 ? 10.966 -220.784 36.327 1.00 82.55 277 CYS A N 1
ATOM 1882 C CA . CYS A 1 276 ? 10.552 -221.061 37.707 1.00 83.08 277 CYS A CA 1
ATOM 1883 C C . CYS A 1 276 ? 9.506 -220.066 38.242 1.00 83.27 277 CYS A C 1
ATOM 1884 O O . CYS A 1 276 ? 9.042 -219.190 37.510 1.00 82.57 277 CYS A O 1
ATOM 1886 N N . ALA A 1 277 ? 9.143 -220.205 39.520 1.00 83.01 278 ALA A N 1
ATOM 1887 C CA . ALA A 1 277 ? 8.146 -219.327 40.140 1.00 83.12 278 ALA A CA 1
ATOM 1888 C C . ALA A 1 277 ? 8.123 -219.379 41.678 1.00 83.48 278 ALA A C 1
ATOM 1889 O O . ALA A 1 277 ? 8.418 -220.417 42.274 1.00 83.30 278 ALA A O 1
ATOM 1891 N N . TYR A 1 278 ? 7.761 -218.251 42.302 1.00 83.63 279 TYR A N 1
ATOM 1892 C CA . TYR A 1 278 ? 7.677 -218.114 43.766 1.00 83.81 279 TYR A CA 1
ATOM 1893 C C . TYR A 1 278 ? 7.689 -216.641 44.206 1.00 84.26 279 TYR A C 1
ATOM 1894 O O . TYR A 1 278 ? 7.504 -215.735 43.388 1.00 84.98 279 TYR A O 1
ATOM 1896 N N . GLU A 1 279 ? 7.907 -216.421 45.505 1.00 83.30 280 GLU A N 1
ATOM 1897 C CA . GLU A 1 279 ? 7.981 -215.080 46.103 1.00 81.60 280 GLU A CA 1
ATOM 1898 C C . GLU A 1 279 ? 6.659 -214.299 46.177 1.00 80.33 280 GLU A C 1
ATOM 1899 O O . GLU A 1 279 ? 5.634 -214.739 45.653 1.00 78.94 280 GLU A O 1
ATOM 1901 N N . ALA A 1 280 ? 6.699 -213.137 46.834 1.00 79.07 281 ALA A N 1
ATOM 1902 C CA . ALA A 1 280 ? 5.517 -212.282 46.994 1.00 77.71 281 ALA A CA 1
ATOM 1903 C C . ALA A 1 280 ? 5.873 -210.796 47.063 1.00 76.50 281 ALA A C 1
ATOM 1904 O O . ALA A 1 280 ? 6.763 -210.399 47.816 1.00 77.54 281 ALA A O 1
ATOM 1906 N N . GLY A 1 281 ? 5.166 -209.979 46.284 1.00 75.31 282 GLY A N 1
ATOM 1907 C CA . GLY A 1 281 ? 5.425 -208.544 46.264 1.00 72.45 282 GLY A CA 1
ATOM 1908 C C . GLY A 1 281 ? 6.659 -208.158 45.459 1.00 70.84 282 GLY A C 1
ATOM 1909 O O . GLY A 1 281 ? 6.933 -206.973 45.241 1.00 69.72 282 GLY A O 1
ATOM 1910 N N . ILE A 1 282 ? 7.405 -209.169 45.017 1.00 69.00 283 ILE A N 1
ATOM 1911 C CA . ILE A 1 282 ? 8.623 -208.972 44.235 1.00 65.78 283 ILE A CA 1
ATOM 1912 C C . ILE A 1 282 ? 8.323 -208.790 42.745 1.00 64.20 283 ILE A C 1
ATOM 1913 O O . ILE A 1 282 ? 7.230 -209.115 42.276 1.00 62.63 283 ILE A O 1
ATOM 1918 N N . ILE A 1 283 ? 9.299 -208.257 42.014 1.00 62.66 284 ILE A N 1
ATOM 1919 C CA . ILE A 1 283 ? 9.168 -208.018 40.580 1.00 61.49 284 ILE A CA 1
ATOM 1920 C C . ILE A 1 283 ? 10.272 -208.734 39.810 1.00 61.66 284 ILE A C 1
ATOM 1921 O O . ILE A 1 283 ? 11.458 -208.463 40.013 1.00 61.75 284 ILE A O 1
ATOM 1926 N N . LEU A 1 284 ? 9.876 -209.647 38.927 1.00 61.06 285 LEU A N 1
ATOM 1927 C CA . LEU A 1 284 ? 10.831 -210.392 38.116 1.00 59.88 285 LEU A CA 1
ATOM 1928 C C . LEU A 1 284 ? 10.682 -210.028 36.642 1.00 59.59 285 LEU A C 1
ATOM 1929 O O . LEU A 1 284 ? 9.582 -210.063 36.085 1.00 59.20 285 LEU A O 1
ATOM 1934 N N . VAL A 1 285 ? 11.799 -209.674 36.016 1.00 59.26 286 VAL A N 1
ATOM 1935 C CA . VAL A 1 285 ? 11.802 -209.314 34.606 1.00 58.60 286 VAL A CA 1
ATOM 1936 C C . VAL A 1 285 ? 12.843 -210.153 33.882 1.00 59.27 286 VAL A C 1
ATOM 1937 O O . VAL A 1 285 ? 13.977 -210.297 34.348 1.00 58.18 286 VAL A O 1
ATOM 1941 N N . ARG A 1 286 ? 12.450 -210.702 32.739 1.00 59.79 287 ARG A N 1
ATOM 1942 C CA . ARG A 1 286 ? 13.342 -211.532 31.944 1.00 60.22 287 ARG A CA 1
ATOM 1943 C C . ARG A 1 286 ? 13.495 -210.955 30.540 1.00 60.94 287 ARG A C 1
ATOM 1944 O O . ARG A 1 286 ? 12.507 -210.765 29.827 1.00 61.09 287 ARG A O 1
ATOM 1952 N N . GLN A 1 287 ? 14.738 -210.668 30.161 1.00 62.33 288 GLN A N 1
ATOM 1953 C CA . GLN A 1 287 ? 15.065 -210.128 28.842 1.00 64.18 288 GLN A CA 1
ATOM 1954 C C . GLN A 1 287 ? 14.165 -210.741 27.774 1.00 64.84 288 GLN A C 1
ATOM 1955 O O . GLN A 1 287 ? 13.971 -211.957 27.746 1.00 65.66 288 GLN A O 1
ATOM 1961 N N . THR A 1 288 ? 13.619 -209.912 26.890 1.00 65.63 289 THR A N 1
ATOM 1962 C CA . THR A 1 288 ? 12.742 -210.432 25.845 1.00 66.35 289 THR A CA 1
ATOM 1963 C C . THR A 1 288 ? 13.537 -211.195 24.794 1.00 66.48 289 THR A C 1
ATOM 1964 O O . THR A 1 288 ? 13.055 -212.180 24.232 1.00 66.52 289 THR A O 1
ATOM 1968 N N . SER A 1 289 ? 14.761 -210.742 24.545 1.00 66.77 290 SER A N 1
ATOM 1969 C CA . SER A 1 289 ? 15.631 -211.381 23.566 1.00 67.90 290 SER A CA 1
ATOM 1970 C C . SER A 1 289 ? 16.355 -212.590 24.158 1.00 68.37 290 SER A C 1
ATOM 1971 O O . SER A 1 289 ? 16.885 -213.426 23.427 1.00 68.81 290 SER A O 1
ATOM 1974 N N . ASN A 1 290 ? 16.383 -212.674 25.483 1.00 68.37 291 ASN A N 1
ATOM 1975 C CA . ASN A 1 290 ? 17.056 -213.775 26.157 1.00 68.06 291 ASN A CA 1
ATOM 1976 C C . ASN A 1 290 ? 16.475 -214.028 27.546 1.00 67.65 291 ASN A C 1
ATOM 1977 O O . ASN A 1 290 ? 16.994 -213.532 28.547 1.00 66.80 291 ASN A O 1
ATOM 1982 N N . PRO A 1 291 ? 15.392 -214.816 27.622 1.00 67.46 292 PRO A N 1
ATOM 1983 C CA . PRO A 1 291 ? 14.733 -215.140 28.890 1.00 67.82 292 PRO A CA 1
ATOM 1984 C C . PRO A 1 291 ? 15.690 -215.650 29.965 1.00 68.30 292 PRO A C 1
ATOM 1985 O O . PRO A 1 291 ? 15.372 -215.616 31.155 1.00 67.64 292 PRO A O 1
ATOM 1989 N N . MET A 1 292 ? 16.858 -216.126 29.545 1.00 69.01 293 MET A N 1
ATOM 1990 C CA . MET A 1 292 ? 17.846 -216.642 30.488 1.00 69.00 293 MET A CA 1
ATOM 1991 C C . MET A 1 292 ? 18.516 -215.499 31.231 1.00 67.80 293 MET A C 1
ATOM 1992 O O . MET A 1 292 ? 18.932 -215.643 32.380 1.00 68.00 293 MET A O 1
ATOM 1997 N N . ASN A 1 293 ? 18.626 -214.361 30.563 1.00 66.43 294 ASN A N 1
ATOM 1998 C CA . ASN A 1 293 ? 19.209 -213.189 31.187 1.00 65.09 294 ASN A CA 1
ATOM 1999 C C . ASN A 1 293 ? 18.060 -212.563 31.968 1.00 63.11 294 ASN A C 1
ATOM 2000 O O . ASN A 1 293 ? 17.098 -212.066 31.381 1.00 62.63 294 ASN A O 1
ATOM 2005 N N . ALA A 1 294 ? 18.147 -212.619 33.294 1.00 60.72 295 ALA A N 1
ATOM 2006 C CA . ALA A 1 294 ? 17.091 -212.079 34.135 1.00 58.26 295 ALA A CA 1
ATOM 2007 C C . ALA A 1 294 ? 17.595 -211.266 35.317 1.00 56.97 295 ALA A C 1
ATOM 2008 O O . ALA A 1 294 ? 18.788 -211.235 35.618 1.00 56.24 295 ALA A O 1
ATOM 2010 N N . VAL A 1 295 ? 16.653 -210.609 35.980 1.00 56.29 296 VAL A N 1
ATOM 2011 C CA . VAL A 1 295 ? 16.941 -209.780 37.136 1.00 54.96 296 VAL A CA 1
ATOM 2012 C C . VAL A 1 295 ? 15.649 -209.640 37.938 1.00 54.68 296 VAL A C 1
ATOM 2013 O O . VAL A 1 295 ? 14.550 -209.763 37.392 1.00 54.41 296 VAL A O 1
ATOM 2017 N N . ALA A 1 296 ? 15.784 -209.398 39.235 1.00 54.30 297 ALA A N 1
ATOM 2018 C CA . ALA A 1 296 ? 14.624 -209.241 40.099 1.00 55.22 297 ALA A CA 1
ATOM 2019 C C . ALA A 1 296 ? 14.871 -208.125 41.103 1.00 55.68 297 ALA A C 1
ATOM 2020 O O . ALA A 1 296 ? 15.918 -207.478 41.088 1.00 56.52 297 ALA A O 1
ATOM 2022 N N . GLY A 1 297 ? 13.900 -207.902 41.977 1.00 56.33 298 GLY A N 1
ATOM 2023 C CA . GLY A 1 297 ? 14.041 -206.857 42.970 1.00 55.69 298 GLY A CA 1
ATOM 2024 C C . GLY A 1 297 ? 12.701 -206.283 43.367 1.00 55.16 298 GLY A C 1
ATOM 2025 O O . GLY A 1 297 ? 11.656 -206.905 43.147 1.00 54.35 298 GLY A O 1
ATOM 2026 N N . ARG A 1 298 ? 12.732 -205.093 43.955 1.00 54.78 299 ARG A N 1
ATOM 2027 C CA . ARG A 1 298 ? 11.509 -204.430 44.378 1.00 54.53 299 ARG A CA 1
ATOM 2028 C C . ARG A 1 298 ? 11.682 -202.918 44.390 1.00 52.92 299 ARG A C 1
ATOM 2029 O O . ARG A 1 298 ? 12.802 -202.407 44.463 1.00 51.54 299 ARG A O 1
ATOM 2037 N N . LEU A 1 299 ? 10.563 -202.210 44.291 1.00 51.91 300 LEU A N 1
ATOM 2038 C CA . LEU A 1 299 ? 10.569 -200.756 44.310 1.00 51.63 300 LEU A CA 1
ATOM 2039 C C . LEU A 1 299 ? 10.245 -200.302 45.725 1.00 51.88 300 LEU A C 1
ATOM 2040 O O . LEU A 1 299 ? 9.082 -200.172 46.105 1.00 51.59 300 LEU A O 1
ATOM 2045 N N . VAL A 1 300 ? 11.298 -200.082 46.503 1.00 52.86 301 VAL A N 1
ATOM 2046 C CA . VAL A 1 300 ? 11.169 -199.666 47.895 1.00 55.22 301 VAL A CA 1
ATOM 2047 C C . VAL A 1 300 ? 10.885 -198.169 48.030 1.00 55.27 301 VAL A C 1
ATOM 2048 O O . VAL A 1 300 ? 11.687 -197.340 47.602 1.00 54.61 301 VAL A O 1
ATOM 2052 N N . PRO A 1 301 ? 9.735 -197.811 48.633 1.00 55.99 302 PRO A N 1
ATOM 2053 C CA . PRO A 1 301 ? 9.310 -196.420 48.845 1.00 56.71 302 PRO A CA 1
ATOM 2054 C C . PRO A 1 301 ? 9.914 -195.744 50.080 1.00 56.48 302 PRO A C 1
ATOM 2055 O O . PRO A 1 301 ? 9.787 -196.248 51.193 1.00 57.24 302 PRO A O 1
ATOM 2059 N N . TYR A 1 302 ? 10.564 -194.602 49.875 1.00 56.13 303 TYR A N 1
ATOM 2060 C CA . TYR A 1 302 ? 11.159 -193.839 50.972 1.00 55.57 303 TYR A CA 1
ATOM 2061 C C . TYR A 1 302 ? 10.575 -192.432 50.973 1.00 53.68 303 TYR A C 1
ATOM 2062 O O . TYR A 1 302 ? 10.255 -191.885 49.918 1.00 53.89 303 TYR A O 1
ATOM 2071 N N . VAL A 1 303 ? 10.439 -191.845 52.156 1.00 52.18 304 VAL A N 1
ATOM 2072 C CA . VAL A 1 303 ? 9.913 -190.489 52.276 1.00 50.18 304 VAL A CA 1
ATOM 2073 C C . VAL A 1 303 ? 11.075 -189.510 52.242 1.00 48.95 304 VAL A C 1
ATOM 2074 O O . VAL A 1 303 ? 12.005 -189.625 53.036 1.00 47.86 304 VAL A O 1
ATOM 2078 N N . GLU A 1 304 ? 11.030 -188.555 51.318 1.00 48.68 305 GLU A N 1
ATOM 2079 C CA . GLU A 1 304 ? 12.096 -187.563 51.217 1.00 48.45 305 GLU A CA 1
ATOM 2080 C C . GLU A 1 304 ? 11.649 -186.114 51.384 1.00 46.66 305 GLU A C 1
ATOM 2081 O O . GLU A 1 304 ? 10.505 -185.748 51.101 1.00 46.14 305 GLU A O 1
ATOM 2087 N N . ASP A 1 305 ? 12.580 -185.294 51.847 1.00 44.23 306 ASP A N 1
ATOM 2088 C CA . ASP A 1 305 ? 12.327 -183.885 52.055 1.00 41.55 306 ASP A CA 1
ATOM 2089 C C . ASP A 1 305 ? 12.769 -183.092 50.845 1.00 40.50 306 ASP A C 1
ATOM 2090 O O . ASP A 1 305 ? 13.931 -183.158 50.447 1.00 40.22 306 ASP A O 1
ATOM 2095 N N . ILE A 1 306 ? 11.833 -182.353 50.257 1.00 39.16 307 ILE A N 1
ATOM 2096 C CA . ILE A 1 306 ? 12.132 -181.500 49.113 1.00 38.16 307 ILE A CA 1
ATOM 2097 C C . ILE A 1 306 ? 12.147 -180.070 49.657 1.00 38.31 307 ILE A C 1
ATOM 2098 O O . ILE A 1 306 ? 11.187 -179.629 50.287 1.00 36.41 307 ILE A O 1
ATOM 2103 N N . ALA A 1 307 ? 13.242 -179.356 49.435 1.00 37.68 308 ALA A N 1
ATOM 2104 C CA . ALA A 1 307 ? 13.344 -177.980 49.906 1.00 38.52 308 ALA A CA 1
ATOM 2105 C C . ALA A 1 307 ? 13.785 -177.089 48.746 1.00 38.79 308 ALA A C 1
ATOM 2106 O O . ALA A 1 307 ? 14.676 -177.447 47.973 1.00 38.90 308 ALA A O 1
ATOM 2108 N N . VAL A 1 308 ? 13.163 -175.926 48.618 1.00 38.37 309 VAL A N 1
ATOM 2109 C CA . VAL A 1 308 ? 13.525 -175.048 47.525 1.00 37.89 309 VAL A CA 1
ATOM 2110 C C . VAL A 1 308 ? 13.481 -173.567 47.874 1.00 38.45 309 VAL A C 1
ATOM 2111 O O . VAL A 1 308 ? 12.533 -173.080 48.496 1.00 38.98 309 VAL A O 1
ATOM 2115 N N . ASP A 1 309 ? 14.538 -172.861 47.490 1.00 36.27 310 ASP A N 1
ATOM 2116 C CA . ASP A 1 309 ? 14.618 -171.439 47.730 1.00 33.65 310 ASP A CA 1
ATOM 2117 C C . ASP A 1 309 ? 13.897 -170.785 46.563 1.00 32.99 310 ASP A C 1
ATOM 2118 O O . ASP A 1 309 ? 14.081 -171.179 45.408 1.00 31.73 310 ASP A O 1
ATOM 2123 N N . ILE A 1 310 ? 13.062 -169.797 46.859 1.00 31.15 311 ILE A N 1
ATOM 2124 C CA . ILE A 1 310 ? 12.321 -169.116 45.804 1.00 30.48 311 ILE A CA 1
ATOM 2125 C C . ILE A 1 310 ? 12.597 -167.623 45.825 1.00 29.32 311 ILE A C 1
ATOM 2126 O O . ILE A 1 310 ? 12.385 -166.958 46.839 1.00 28.97 311 ILE A O 1
ATOM 2131 N N . PHE A 1 311 ? 13.087 -167.102 44.707 1.00 29.18 312 PHE A N 1
ATOM 2132 C CA . PHE A 1 311 ? 13.382 -165.678 44.611 1.00 29.49 312 PHE A CA 1
ATOM 2133 C C . PHE A 1 311 ? 12.263 -165.013 43.818 1.00 29.01 312 PHE A C 1
ATOM 2134 O O . PHE A 1 311 ? 11.917 -165.456 42.725 1.00 27.16 312 PHE A O 1
ATOM 2142 N N . LEU A 1 312 ? 11.681 -163.963 44.392 1.00 29.74 313 LEU A N 1
ATOM 2143 C CA . LEU A 1 312 ? 10.574 -163.249 43.755 1.00 29.03 313 LEU A CA 1
ATOM 2144 C C . LEU A 1 312 ? 10.667 -161.728 43.774 1.00 29.34 313 LEU A C 1
ATOM 2145 O O . LEU A 1 312 ? 11.490 -161.135 44.482 1.00 29.65 313 LEU A O 1
ATOM 2150 N N . THR A 1 313 ? 9.804 -161.106 42.978 1.00 27.63 314 THR A N 1
ATOM 2151 C CA . THR A 1 313 ? 9.720 -159.653 42.908 1.00 28.03 314 THR A CA 1
ATOM 2152 C C . THR A 1 313 ? 8.304 -159.257 43.314 1.00 28.51 314 THR A C 1
ATOM 2153 O O . THR A 1 313 ? 7.377 -160.071 43.231 1.00 28.72 314 THR A O 1
ATOM 2157 N N . GLY A 1 314 ? 8.150 -158.015 43.765 1.00 28.22 315 GLY A N 1
ATOM 2158 C CA . GLY A 1 314 ? 6.847 -157.516 44.169 1.00 27.57 315 GLY A CA 1
ATOM 2159 C C . GLY A 1 314 ? 6.676 -156.086 43.691 1.00 27.84 315 GLY A C 1
ATOM 2160 O O . GLY A 1 314 ? 7.610 -155.283 43.780 1.00 28.98 315 GLY A O 1
ATOM 2161 N N . LYS A 1 315 ? 5.491 -155.758 43.187 1.00 27.04 316 LYS A N 1
ATOM 2162 C CA . LYS A 1 315 ? 5.226 -154.410 42.685 1.00 29.96 316 LYS A CA 1
ATOM 2163 C C . LYS A 1 315 ? 4.265 -153.632 43.606 1.00 29.23 316 LYS A C 1
ATOM 2164 O O . LYS A 1 315 ? 3.127 -154.048 43.822 1.00 27.36 316 LYS A O 1
ATOM 2170 N N . PHE A 1 316 ? 4.738 -152.507 44.141 1.00 29.13 317 PHE A N 1
ATOM 2171 C CA . PHE A 1 316 ? 3.944 -151.681 45.050 1.00 29.61 317 PHE A CA 1
ATOM 2172 C C . PHE A 1 316 ? 3.881 -150.211 44.633 1.00 31.23 317 PHE A C 1
ATOM 2173 O O . PHE A 1 316 ? 4.648 -149.760 43.782 1.00 31.72 317 PHE A O 1
ATOM 2181 N N . PHE A 1 317 ? 2.966 -149.468 45.253 1.00 31.68 318 PHE A N 1
ATOM 2182 C CA . PHE A 1 317 ? 2.795 -148.039 44.984 1.00 31.63 318 PHE A CA 1
ATOM 2183 C C . PHE A 1 317 ? 1.845 -147.427 46.006 1.00 31.35 318 PHE A C 1
ATOM 2184 O O . PHE A 1 317 ? 1.189 -148.143 46.768 1.00 31.38 318 PHE A O 1
ATOM 2192 N N . THR A 1 318 ? 1.771 -146.101 46.020 1.00 30.09 319 THR A N 1
ATOM 2193 C CA . THR A 1 318 ? 0.865 -145.400 46.925 1.00 27.51 319 THR A CA 1
ATOM 2194 C C . THR A 1 318 ? 0.183 -144.324 46.079 1.00 28.57 319 THR A C 1
ATOM 2195 O O . THR A 1 318 ? 0.738 -143.887 45.072 1.00 28.11 319 THR A O 1
ATOM 2199 N N . LEU A 1 319 ? -1.026 -143.921 46.454 1.00 28.16 320 LEU A N 1
ATOM 2200 C CA . LEU A 1 319 ? -1.729 -142.899 45.689 1.00 27.23 320 LEU A CA 1
ATOM 2201 C C . LEU A 1 319 ? -1.055 -141.540 45.876 1.00 27.07 320 LEU A C 1
ATOM 2202 O O . LEU A 1 319 ? -0.635 -141.178 46.974 1.00 25.32 320 LEU A O 1
ATOM 2207 N N . ASN A 1 320 ? -0.958 -140.789 44.789 1.00 27.56 321 ASN A N 1
ATOM 2208 C CA . ASN A 1 320 ? -0.291 -139.495 44.814 1.00 28.47 321 ASN A CA 1
ATOM 2209 C C . ASN A 1 320 ? -1.105 -138.447 44.053 1.00 28.77 321 ASN A C 1
ATOM 2210 O O . ASN A 1 320 ? -1.003 -138.336 42.827 1.00 29.52 321 ASN A O 1
ATOM 2215 N N . PRO A 1 321 ? -1.923 -137.659 44.771 1.00 28.50 322 PRO A N 1
ATOM 2216 C CA . PRO A 1 321 ? -2.749 -136.625 44.129 1.00 27.53 322 PRO A CA 1
ATOM 2217 C C . PRO A 1 321 ? -1.907 -135.569 43.411 1.00 26.75 322 PRO A C 1
ATOM 2218 O O . PRO A 1 321 ? -1.037 -134.952 44.015 1.00 28.15 322 PRO A O 1
ATOM 2222 N N . PRO A 1 322 ? -2.148 -135.360 42.108 1.00 26.53 323 PRO A N 1
ATOM 2223 C CA . PRO A 1 322 ? -1.393 -134.362 41.346 1.00 25.87 323 PRO A CA 1
ATOM 2224 C C . PRO A 1 322 ? -1.437 -132.991 42.019 1.00 26.01 323 PRO A C 1
ATOM 2225 O O . PRO A 1 322 ? -2.427 -132.632 42.651 1.00 26.78 323 PRO A O 1
ATOM 2229 N N . LEU A 1 323 ? -0.367 -132.222 41.864 1.00 25.90 324 LEU A N 1
ATOM 2230 C CA . LEU A 1 323 ? -0.285 -130.903 42.475 1.00 26.98 324 LEU A CA 1
ATOM 2231 C C . LEU A 1 323 ? -0.055 -129.787 41.456 1.00 29.15 324 LEU A C 1
ATOM 2232 O O . LEU A 1 323 ? 0.589 -130.001 40.431 1.00 31.24 324 LEU A O 1
ATOM 2237 N N . ARG A 1 324 ? -0.604 -128.605 41.728 1.00 29.77 325 ARG A N 1
ATOM 2238 C CA . ARG A 1 324 ? -0.401 -127.449 40.863 1.00 30.63 325 ARG A CA 1
ATOM 2239 C C . ARG A 1 324 ? 0.014 -126.312 41.778 1.00 31.84 325 ARG A C 1
ATOM 2240 O O . ARG A 1 324 ? -0.676 -126.000 42.743 1.00 32.81 325 ARG A O 1
ATOM 2248 N N . ILE A 1 325 ? 1.148 -125.692 41.472 1.00 33.06 326 ILE A N 1
ATOM 2249 C CA . ILE A 1 325 ? 1.683 -124.626 42.305 1.00 32.33 326 ILE A CA 1
ATOM 2250 C C . ILE A 1 325 ? 1.967 -123.327 41.565 1.00 33.52 326 ILE A C 1
ATOM 2251 O O . ILE A 1 325 ? 2.666 -123.330 40.555 1.00 34.39 326 ILE A O 1
ATOM 2256 N N . THR A 1 326 ? 1.425 -122.221 42.065 1.00 34.12 327 THR A N 1
ATOM 2257 C CA . THR A 1 326 ? 1.701 -120.921 41.469 1.00 35.20 327 THR A CA 1
ATOM 2258 C C . THR A 1 326 ? 2.859 -120.361 42.287 1.00 36.16 327 THR A C 1
ATOM 2259 O O . THR A 1 326 ? 2.920 -120.562 43.503 1.00 37.56 327 THR A O 1
ATOM 2263 N N . ASN A 1 327 ? 3.781 -119.675 41.623 1.00 36.33 328 ASN A N 1
ATOM 2264 C CA . ASN A 1 327 ? 4.954 -119.115 42.284 1.00 36.23 328 ASN A CA 1
ATOM 2265 C C . ASN A 1 327 ? 5.205 -117.743 41.682 1.00 37.54 328 ASN A C 1
ATOM 2266 O O . ASN A 1 327 ? 5.933 -117.626 40.698 1.00 38.52 328 ASN A O 1
ATOM 2271 N N . ASN A 1 328 ? 4.604 -116.710 42.273 1.00 37.70 329 ASN A N 1
ATOM 2272 C CA . ASN A 1 328 ? 4.730 -115.344 41.756 1.00 37.51 329 ASN A CA 1
ATOM 2273 C C . ASN A 1 328 ? 5.537 -114.396 42.631 1.00 37.95 329 ASN A C 1
ATOM 2274 O O . ASN A 1 328 ? 5.457 -114.438 43.855 1.00 37.63 329 ASN A O 1
ATOM 2279 N N . TYR A 1 329 ? 6.306 -113.525 41.989 1.00 40.17 330 TYR A N 1
ATOM 2280 C CA . TYR A 1 329 ? 7.131 -112.575 42.719 1.00 42.61 330 TYR A CA 1
ATOM 2281 C C . TYR A 1 329 ? 7.429 -111.314 41.923 1.00 44.59 330 TYR A C 1
ATOM 2282 O O . TYR A 1 329 ? 7.319 -111.293 40.699 1.00 45.17 330 TYR A O 1
ATOM 2291 N N . PHE A 1 330 ? 7.818 -110.265 42.639 1.00 45.92 331 PHE A N 1
ATOM 2292 C CA . PHE A 1 330 ? 8.140 -108.983 42.033 1.00 47.74 331 PHE A CA 1
ATOM 2293 C C . PHE A 1 330 ? 9.656 -108.883 41.837 1.00 50.30 331 PHE A C 1
ATOM 2294 O O . PHE A 1 330 ? 10.417 -109.161 42.762 1.00 50.70 331 PHE A O 1
ATOM 2302 N N . ALA A 1 331 ? 10.080 -108.485 40.638 1.00 52.39 332 ALA A N 1
ATOM 2303 C CA . ALA A 1 331 ? 11.495 -108.333 40.306 1.00 55.62 332 ALA A CA 1
ATOM 2304 C C . ALA A 1 331 ? 11.647 -107.475 39.047 1.00 59.00 332 ALA A C 1
ATOM 2305 O O . ALA A 1 331 ? 10.789 -107.503 38.160 1.00 60.41 332 ALA A O 1
ATOM 2307 N N . ASP A 1 332 ? 12.741 -106.720 38.962 1.00 61.34 333 ASP A N 1
ATOM 2308 C CA . ASP A 1 332 ? 12.982 -105.850 37.807 1.00 62.34 333 ASP A CA 1
ATOM 2309 C C . ASP A 1 332 ? 11.800 -104.909 37.599 1.00 61.87 333 ASP A C 1
ATOM 2310 O O . ASP A 1 332 ? 11.525 -104.486 36.473 1.00 62.68 333 ASP A O 1
ATOM 2315 N N . ASP A 1 333 ? 11.098 -104.596 38.684 1.00 59.81 334 ASP A N 1
ATOM 2316 C CA . ASP A 1 333 ? 9.944 -103.709 38.607 1.00 57.83 334 ASP A CA 1
ATOM 2317 C C . ASP A 1 333 ? 8.879 -104.292 37.672 1.00 55.62 334 ASP A C 1
ATOM 2318 O O . ASP A 1 333 ? 8.502 -103.641 36.704 1.00 56.79 334 ASP A O 1
ATOM 2323 N N . GLU A 1 334 ? 8.369 -105.492 37.953 1.00 53.50 335 GLU A N 1
ATOM 2324 C CA . GLU A 1 334 ? 7.373 -106.065 37.048 1.00 52.23 335 GLU A CA 1
ATOM 2325 C C . GLU A 1 334 ? 6.259 -106.992 37.578 1.00 51.29 335 GLU A C 1
ATOM 2326 O O . GLU A 1 334 ? 5.066 -106.726 37.370 1.00 51.60 335 GLU A O 1
ATOM 2332 N N . VAL A 1 335 ? 6.668 -108.075 38.234 1.00 47.28 336 VAL A N 1
ATOM 2333 C CA . VAL A 1 335 ? 5.808 -109.133 38.778 1.00 46.37 336 VAL A CA 1
ATOM 2334 C C . VAL A 1 335 ? 5.866 -110.302 37.805 1.00 45.97 336 VAL A C 1
ATOM 2335 O O . VAL A 1 335 ? 5.262 -110.259 36.733 1.00 44.83 336 VAL A O 1
ATOM 2339 N N . LYS A 1 336 ? 6.611 -111.334 38.181 1.00 45.32 337 LYS A N 1
ATOM 2340 C CA . LYS A 1 336 ? 6.760 -112.526 37.364 1.00 43.54 337 LYS A CA 1
ATOM 2341 C C . LYS A 1 336 ? 5.806 -113.586 37.874 1.00 43.28 337 LYS A C 1
ATOM 2342 O O . LYS A 1 336 ? 5.819 -113.929 39.055 1.00 43.50 337 LYS A O 1
ATOM 2348 N N . GLU A 1 337 ? 4.962 -114.093 36.988 1.00 43.65 338 GLU A N 1
ATOM 2349 C CA . GLU A 1 337 ? 4.022 -115.135 37.370 1.00 43.18 338 GLU A CA 1
ATOM 2350 C C . GLU A 1 337 ? 4.471 -116.480 36.814 1.00 43.81 338 GLU A C 1
ATOM 2351 O O . GLU A 1 337 ? 4.834 -116.596 35.642 1.00 43.89 338 GLU A O 1
ATOM 2357 N N . ASN A 1 338 ? 4.458 -117.490 37.674 1.00 44.13 339 ASN A N 1
ATOM 2358 C CA . ASN A 1 338 ? 4.848 -118.840 37.296 1.00 43.15 339 ASN A CA 1
ATOM 2359 C C . ASN A 1 338 ? 3.816 -119.824 37.831 1.00 42.25 339 ASN A C 1
ATOM 2360 O O . ASN A 1 338 ? 3.067 -119.512 38.759 1.00 41.50 339 ASN A O 1
ATOM 2365 N N . THR A 1 339 ? 3.789 -121.008 37.227 1.00 41.32 340 THR A N 1
ATOM 2366 C CA . THR A 1 339 ? 2.882 -122.080 37.620 1.00 39.36 340 THR A CA 1
ATOM 2367 C C . THR A 1 339 ? 3.485 -123.410 37.210 1.00 38.77 340 THR A C 1
ATOM 2368 O O . THR A 1 339 ? 4.003 -123.548 36.106 1.00 39.23 340 THR A O 1
ATOM 2372 N N . VAL A 1 340 ? 3.418 -124.392 38.097 1.00 37.59 341 VAL A N 1
ATOM 2373 C CA . VAL A 1 340 ? 3.953 -125.705 37.785 1.00 35.65 341 VAL A CA 1
ATOM 2374 C C . VAL A 1 340 ? 2.959 -126.758 38.225 1.00 34.99 341 VAL A C 1
ATOM 2375 O O . VAL A 1 340 ? 2.166 -126.531 39.134 1.00 34.34 341 VAL A O 1
ATOM 2379 N N . THR A 1 341 ? 2.991 -127.905 37.558 1.00 35.31 342 THR A N 1
ATOM 2380 C CA . THR A 1 341 ? 2.124 -129.014 37.928 1.00 34.60 342 THR A CA 1
ATOM 2381 C C . THR A 1 341 ? 3.013 -130.237 38.086 1.00 33.24 342 THR A C 1
ATOM 2382 O O . THR A 1 341 ? 4.061 -130.338 37.451 1.00 33.76 342 THR A O 1
ATOM 2386 N N . ILE A 1 342 ? 2.604 -131.141 38.965 1.00 31.10 343 ILE A N 1
ATOM 2387 C CA . ILE A 1 342 ? 3.328 -132.377 39.203 1.00 28.85 343 ILE A CA 1
ATOM 2388 C C . ILE A 1 342 ? 2.253 -133.442 39.086 1.00 29.24 343 ILE A C 1
ATOM 2389 O O . ILE A 1 342 ? 1.226 -133.365 39.768 1.00 28.63 343 ILE A O 1
ATOM 2394 N N . GLY A 1 343 ? 2.477 -134.416 38.206 1.00 29.06 344 GLY A N 1
ATOM 2395 C CA . GLY A 1 343 ? 1.501 -135.474 38.001 1.00 29.12 344 GLY A CA 1
ATOM 2396 C C . GLY A 1 343 ? 0.496 -135.082 36.930 1.00 29.48 344 GLY A C 1
ATOM 2397 O O . GLY A 1 343 ? 0.597 -134.010 36.334 1.00 28.07 344 GLY A O 1
ATOM 2398 N N . ASN A 1 344 ? -0.479 -135.944 36.677 1.00 29.38 345 ASN A N 1
ATOM 2399 C CA . ASN A 1 344 ? -1.478 -135.643 35.665 1.00 29.94 345 ASN A CA 1
ATOM 2400 C C . ASN A 1 344 ? -2.599 -134.815 36.274 1.00 28.92 345 ASN A C 1
ATOM 2401 O O . ASN A 1 344 ? -3.626 -135.342 36.696 1.00 29.53 345 ASN A O 1
ATOM 2406 N N . TYR A 1 345 ? -2.400 -133.509 36.324 1.00 29.58 346 TYR A N 1
ATOM 2407 C CA . TYR A 1 345 ? -3.405 -132.632 36.900 1.00 29.63 346 TYR A CA 1
ATOM 2408 C C . TYR A 1 345 ? -4.625 -132.540 35.992 1.00 30.18 346 TYR A C 1
ATOM 2409 O O . TYR A 1 345 ? -4.502 -132.426 34.772 1.00 29.12 346 TYR A O 1
ATOM 2418 N N . THR A 1 346 ? -5.804 -132.589 36.597 1.00 29.82 347 THR A N 1
ATOM 2419 C CA . THR A 1 346 ? -7.047 -132.479 35.848 1.00 28.89 347 THR A CA 1
ATOM 2420 C C . THR A 1 346 ? -7.821 -131.267 36.374 1.00 29.83 347 THR A C 1
ATOM 2421 O O . THR A 1 346 ? -7.596 -130.142 35.927 1.00 29.20 347 THR A O 1
ATOM 2425 N N . THR A 1 347 ? -8.726 -131.498 37.321 1.00 30.42 348 THR A N 1
ATOM 2426 C CA . THR A 1 347 ? -9.513 -130.415 37.913 1.00 32.54 348 THR A CA 1
ATOM 2427 C C . THR A 1 347 ? -9.162 -130.280 39.396 1.00 33.21 348 THR A C 1
ATOM 2428 O O . THR A 1 347 ? -8.731 -131.247 40.034 1.00 35.07 348 THR A O 1
ATOM 2432 N N . THR A 1 348 ? -9.350 -129.091 39.953 1.00 33.70 349 THR A N 1
ATOM 2433 C CA . THR A 1 348 ? -9.008 -128.877 41.355 1.00 33.92 349 THR A CA 1
ATOM 2434 C C . THR A 1 348 ? -10.011 -129.453 42.343 1.00 34.57 349 THR A C 1
ATOM 2435 O O . THR A 1 348 ? -11.220 -129.269 42.202 1.00 35.42 349 THR A O 1
ATOM 2439 N N . LEU A 1 349 ? -9.488 -130.163 43.337 1.00 34.58 350 LEU A N 1
ATOM 2440 C CA . LEU A 1 349 ? -10.306 -130.765 44.381 1.00 35.51 350 LEU A CA 1
ATOM 2441 C C . LEU A 1 349 ? -10.310 -129.824 45.583 1.00 36.20 350 LEU A C 1
ATOM 2442 O O . LEU A 1 349 ? -11.312 -129.701 46.287 1.00 36.04 350 LEU A O 1
ATOM 2447 N N . SER A 1 350 ? -9.182 -129.158 45.806 1.00 35.09 351 SER A N 1
ATOM 2448 C CA . SER A 1 350 ? -9.058 -128.246 46.931 1.00 35.43 351 SER A CA 1
ATOM 2449 C C . SER A 1 350 ? -7.658 -127.661 47.006 1.00 34.97 351 SER A C 1
ATOM 2450 O O . SER A 1 350 ? -6.799 -127.951 46.173 1.00 34.98 351 SER A O 1
ATOM 2453 N N . SER A 1 351 ? -7.444 -126.828 48.016 1.00 33.93 352 SER A N 1
ATOM 2454 C CA . SER A 1 351 ? -6.139 -126.242 48.248 1.00 35.02 352 SER A CA 1
ATOM 2455 C C . SER A 1 351 ? -5.398 -127.282 49.078 1.00 33.48 352 SER A C 1
ATOM 2456 O O . SER A 1 351 ? -6.032 -128.114 49.727 1.00 32.00 352 SER A O 1
ATOM 2459 N N . ALA A 1 352 ? -4.068 -127.260 49.053 1.00 33.59 353 ALA A N 1
ATOM 2460 C CA . ALA A 1 352 ? -3.300 -128.221 49.848 1.00 33.91 353 ALA A CA 1
ATOM 2461 C C . ALA A 1 352 ? -3.605 -127.995 51.334 1.00 33.21 353 ALA A C 1
ATOM 2462 O O . ALA A 1 352 ? -3.673 -126.849 51.797 1.00 33.34 353 ALA A O 1
ATOM 2464 N N . TYR A 1 353 ? -3.795 -129.083 52.074 1.00 31.71 354 TYR A N 1
ATOM 2465 C CA . TYR A 1 353 ? -4.097 -128.996 53.500 1.00 30.86 354 TYR A CA 1
ATOM 2466 C C . TYR A 1 353 ? -3.030 -128.251 54.298 1.00 31.41 354 TYR A C 1
ATOM 2467 O O . TYR A 1 353 ? -3.335 -127.436 55.169 1.00 31.24 354 TYR A O 1
ATOM 2476 N N . TYR A 1 354 ? -1.775 -128.553 53.997 1.00 30.98 355 TYR A N 1
ATOM 2477 C CA . TYR A 1 354 ? -0.642 -127.945 54.673 1.00 30.30 355 TYR A CA 1
ATOM 2478 C C . TYR A 1 354 ? 0.369 -127.545 53.609 1.00 30.04 355 TYR A C 1
ATOM 2479 O O . TYR A 1 354 ? 0.488 -128.211 52.586 1.00 32.84 355 TYR A O 1
ATOM 2488 N N . ALA A 1 355 ? 1.098 -126.464 53.848 1.00 28.63 356 ALA A N 1
ATOM 2489 C CA . ALA A 1 355 ? 2.100 -126.018 52.894 1.00 29.06 356 ALA A CA 1
ATOM 2490 C C . ALA A 1 355 ? 2.972 -124.905 53.467 1.00 31.04 356 ALA A C 1
ATOM 2491 O O . ALA A 1 355 ? 2.467 -123.878 53.930 1.00 32.20 356 ALA A O 1
ATOM 2493 N N . VAL A 1 356 ? 4.283 -125.129 53.454 1.00 31.23 357 VAL A N 1
ATOM 2494 C CA . VAL A 1 356 ? 5.231 -124.134 53.928 1.00 31.13 357 VAL A CA 1
ATOM 2495 C C . VAL A 1 356 ? 6.239 -123.893 52.812 1.00 31.78 357 VAL A C 1
ATOM 2496 O O . VAL A 1 356 ? 6.651 -124.830 52.115 1.00 30.74 357 VAL A O 1
ATOM 2500 N N . TYR A 1 357 ? 6.624 -122.631 52.643 1.00 31.18 358 TYR A N 1
ATOM 2501 C CA . TYR A 1 357 ? 7.556 -122.257 51.593 1.00 30.83 358 TYR A CA 1
ATOM 2502 C C . TYR A 1 357 ? 8.735 -121.419 52.078 1.00 31.57 358 TYR A C 1
ATOM 2503 O O . TYR A 1 357 ? 8.558 -120.434 52.794 1.00 33.16 358 TYR A O 1
ATOM 2512 N N . LYS A 1 358 ? 9.939 -121.828 51.694 1.00 31.18 359 LYS A N 1
ATOM 2513 C CA . LYS A 1 358 ? 11.146 -121.075 52.015 1.00 31.02 359 LYS A CA 1
ATOM 2514 C C . LYS A 1 358 ? 11.433 -120.405 50.676 1.00 31.75 359 LYS A C 1
ATOM 2515 O O . LYS A 1 358 ? 11.561 -121.084 49.657 1.00 31.49 359 LYS A O 1
ATOM 2521 N N . THR A 1 359 ? 11.522 -119.082 50.662 1.00 33.17 360 THR A N 1
ATOM 2522 C CA . THR A 1 359 ? 11.740 -118.371 49.405 1.00 33.47 360 THR A CA 1
ATOM 2523 C C . THR A 1 359 ? 12.977 -117.491 49.405 1.00 34.72 360 THR A C 1
ATOM 2524 O O . THR A 1 359 ? 13.397 -117.009 50.450 1.00 34.35 360 THR A O 1
ATOM 2528 N N . ASP A 1 360 ? 13.559 -117.281 48.228 1.00 37.17 361 ASP A N 1
ATOM 2529 C CA . ASP A 1 360 ? 14.738 -116.428 48.121 1.00 38.95 361 ASP A CA 1
ATOM 2530 C C . ASP A 1 360 ? 14.328 -115.039 47.652 1.00 39.31 361 ASP A C 1
ATOM 2531 O O . ASP A 1 360 ? 15.141 -114.120 47.640 1.00 42.72 361 ASP A O 1
ATOM 2536 N N . GLY A 1 361 ? 13.065 -114.890 47.266 1.00 38.56 362 GLY A N 1
ATOM 2537 C CA . GLY A 1 361 ? 12.580 -113.595 46.820 1.00 39.26 362 GLY A CA 1
ATOM 2538 C C . GLY A 1 361 ? 12.667 -113.386 45.321 1.00 40.38 362 GLY A C 1
ATOM 2539 O O . GLY A 1 361 ? 12.190 -112.375 44.803 1.00 40.37 362 GLY A O 1
ATOM 2540 N N . TYR A 1 362 ? 13.264 -114.348 44.622 1.00 41.40 363 TYR A N 1
ATOM 2541 C CA . TYR A 1 362 ? 13.428 -114.265 43.176 1.00 41.21 363 TYR A CA 1
ATOM 2542 C C . TYR A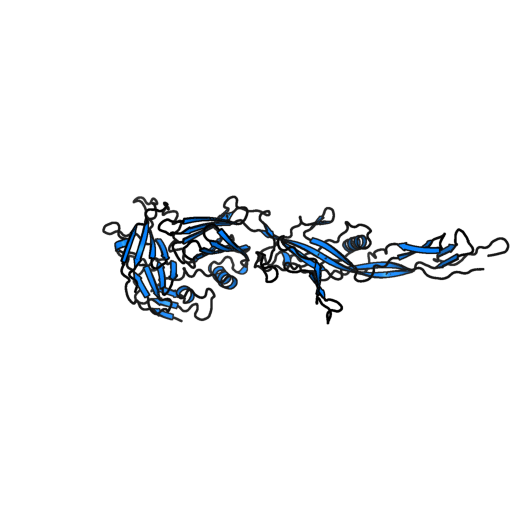 1 362 ? 12.995 -115.526 42.429 1.00 40.75 363 TYR A C 1
ATOM 2543 O O . TYR A 1 362 ? 13.671 -115.960 41.497 1.00 40.17 363 TYR A O 1
ATOM 2552 N N . GLY A 1 363 ? 11.872 -116.109 42.840 1.00 40.14 364 GLY A N 1
ATOM 2553 C CA . GLY A 1 363 ? 11.367 -117.303 42.178 1.00 37.30 364 GLY A CA 1
ATOM 2554 C C . GLY A 1 363 ? 11.905 -118.641 42.660 1.00 35.39 364 GLY A C 1
ATOM 2555 O O . GLY A 1 363 ? 11.431 -119.688 42.209 1.00 34.83 364 GLY A O 1
ATOM 2556 N N . GLY A 1 364 ? 12.896 -118.615 43.551 1.00 33.60 365 GLY A N 1
ATOM 2557 C CA . GLY A 1 364 ? 13.453 -119.849 44.076 1.00 33.55 365 GLY A CA 1
ATOM 2558 C C . GLY A 1 364 ? 12.695 -120.258 45.329 1.00 34.18 365 GLY A C 1
ATOM 2559 O O . GLY A 1 364 ? 12.447 -119.427 46.206 1.00 36.06 365 GLY A O 1
ATOM 2560 N N . ALA A 1 365 ? 12.318 -121.525 45.435 1.00 32.69 366 ALA A N 1
ATOM 2561 C CA . ALA A 1 365 ? 11.569 -121.945 46.606 1.00 32.89 366 ALA A CA 1
ATOM 2562 C C . ALA A 1 365 ? 11.624 -123.427 46.929 1.00 33.70 366 ALA A C 1
ATOM 2563 O O . ALA A 1 365 ? 11.578 -124.272 46.032 1.00 35.04 366 ALA A O 1
ATOM 2565 N N . THR A 1 366 ? 11.741 -123.729 48.221 1.00 33.25 367 THR A N 1
ATOM 2566 C CA . THR A 1 366 ? 11.732 -125.103 48.699 1.00 33.66 367 THR A CA 1
ATOM 2567 C C . THR A 1 366 ? 10.390 -125.199 49.402 1.00 33.70 367 THR A C 1
ATOM 2568 O O . THR A 1 366 ? 10.101 -124.416 50.305 1.00 34.51 367 THR A O 1
ATOM 2572 N N . CYS A 1 367 ? 9.563 -126.147 48.984 1.00 33.14 368 CYS A N 1
ATOM 2573 C CA . CYS A 1 367 ? 8.249 -126.288 49.584 1.00 32.65 368 CYS A CA 1
ATOM 2574 C C . CYS A 1 367 ? 7.952 -127.674 50.119 1.00 32.19 368 CYS A C 1
ATOM 2575 O O . CYS A 1 367 ? 8.467 -128.675 49.622 1.00 32.64 368 CYS A O 1
ATOM 2578 N N . PHE A 1 368 ? 7.135 -127.715 51.165 1.00 31.37 369 PHE A N 1
ATOM 2579 C CA . PHE A 1 368 ? 6.680 -128.981 51.698 1.00 30.01 369 PHE A CA 1
ATOM 2580 C C . PHE A 1 368 ? 5.163 -128.876 51.586 1.00 29.40 369 PHE A C 1
ATOM 2581 O O . PHE A 1 368 ? 4.519 -128.043 52.239 1.00 28.28 369 PHE A O 1
ATOM 2589 N N . ILE A 1 369 ? 4.605 -129.724 50.741 1.00 29.08 370 ILE A N 1
ATOM 2590 C CA . ILE A 1 369 ? 3.182 -129.723 50.486 1.00 29.58 370 ILE A CA 1
ATOM 2591 C C . ILE A 1 369 ? 2.521 -131.048 50.828 1.00 30.57 370 ILE A C 1
ATOM 2592 O O . ILE A 1 369 ? 2.964 -132.111 50.386 1.00 29.84 370 ILE A O 1
ATOM 2597 N N . ALA A 1 370 ? 1.463 -130.974 51.629 1.00 30.43 371 ALA A N 1
ATOM 2598 C CA . ALA A 1 370 ? 0.705 -132.161 52.012 1.00 30.33 371 ALA A CA 1
ATOM 2599 C C . ALA A 1 370 ? -0.740 -131.900 51.579 1.00 31.09 371 ALA A C 1
ATOM 2600 O O . ALA A 1 370 ? -1.381 -130.966 52.063 1.00 30.06 371 ALA A O 1
ATOM 2602 N N . SER A 1 371 ? -1.247 -132.706 50.650 1.00 31.59 372 SER A N 1
ATOM 2603 C CA . SER A 1 371 ? -2.613 -132.511 50.176 1.00 31.82 372 SER A CA 1
ATOM 2604 C C . SER A 1 371 ? -3.623 -132.769 51.290 1.00 32.14 372 SER A C 1
ATOM 2605 O O . SER A 1 371 ? -4.642 -132.080 51.387 1.00 33.36 372 SER A O 1
ATOM 2608 N N . GLY A 1 372 ? -3.327 -133.756 52.132 1.00 31.28 373 GLY A N 1
ATOM 2609 C CA . GLY A 1 372 ? -4.209 -134.086 53.236 1.00 30.86 373 GLY A CA 1
ATOM 2610 C C . GLY A 1 372 ? -3.558 -133.812 54.578 1.00 31.52 373 GLY A C 1
ATOM 2611 O O . GLY A 1 372 ? -2.461 -133.246 54.632 1.00 32.22 373 GLY A O 1
ATOM 2612 N N . GLY A 1 373 ? -4.225 -134.216 55.658 1.00 30.77 374 GLY A N 1
ATOM 2613 C CA . GLY A 1 373 ? -3.694 -133.996 56.997 1.00 29.86 374 GLY A CA 1
ATOM 2614 C C . GLY A 1 373 ? -2.656 -135.028 57.399 1.00 30.38 374 GLY A C 1
ATOM 2615 O O . GLY A 1 373 ? -1.980 -134.880 58.419 1.00 29.86 374 GLY A O 1
ATOM 2616 N N . ALA A 1 374 ? -2.547 -136.091 56.608 1.00 28.81 375 ALA A N 1
ATOM 2617 C CA . ALA A 1 374 ? -1.564 -137.141 56.859 1.00 28.38 375 ALA A CA 1
ATOM 2618 C C . ALA A 1 374 ? -1.267 -137.797 55.528 1.00 28.09 375 ALA A C 1
ATOM 2619 O O . ALA A 1 374 ? -1.932 -137.518 54.528 1.00 29.06 375 ALA A O 1
ATOM 2621 N N . GLY A 1 375 ? -0.259 -138.658 55.507 1.00 26.94 376 GLY A N 1
ATOM 2622 C CA . GLY A 1 375 ? 0.060 -139.355 54.281 1.00 24.88 376 GLY A CA 1
ATOM 2623 C C . GLY A 1 375 ? 1.034 -138.682 53.337 1.00 23.42 376 GLY A C 1
ATOM 2624 O O . GLY A 1 375 ? 1.772 -137.764 53.696 1.00 23.00 376 GLY A O 1
ATOM 2625 N N . ILE A 1 376 ? 1.011 -139.159 52.103 1.00 22.27 377 ILE A N 1
ATOM 2626 C CA . ILE A 1 376 ? 1.901 -138.674 51.071 1.00 24.10 377 ILE A CA 1
ATOM 2627 C C . ILE A 1 376 ? 2.027 -137.150 51.028 1.00 25.77 377 ILE A C 1
ATOM 2628 O O . ILE A 1 376 ? 1.036 -136.412 51.049 1.00 26.88 377 ILE A O 1
ATOM 2633 N N . SER A 1 377 ? 3.275 -136.696 50.994 1.00 27.74 378 SER A N 1
ATOM 2634 C CA . SER A 1 377 ? 3.609 -135.281 50.964 1.00 28.57 378 SER A CA 1
ATOM 2635 C C . SER A 1 377 ? 4.790 -135.076 50.025 1.00 30.21 378 SER A C 1
ATOM 2636 O O . SER A 1 377 ? 5.559 -136.006 49.764 1.00 32.04 378 SER A O 1
ATOM 2639 N N . ALA A 1 378 ? 4.954 -133.858 49.527 1.00 30.26 379 ALA A N 1
ATOM 2640 C CA . ALA A 1 378 ? 6.052 -133.590 48.611 1.00 29.45 379 ALA A CA 1
ATOM 2641 C C . ALA A 1 378 ? 6.960 -132.441 49.015 1.00 28.03 379 ALA A C 1
ATOM 2642 O O . ALA A 1 378 ? 6.490 -131.350 49.339 1.00 26.51 379 ALA A O 1
ATOM 2644 N N . LEU A 1 379 ? 8.265 -132.704 49.012 1.00 27.43 380 LEU A N 1
ATOM 2645 C CA . LEU A 1 379 ? 9.256 -131.673 49.294 1.00 27.64 380 LEU A CA 1
ATOM 2646 C C . LEU A 1 379 ? 9.653 -131.242 47.881 1.00 28.87 380 LEU A C 1
ATOM 2647 O O . LEU A 1 379 ? 10.258 -132.016 47.131 1.00 30.07 380 LEU A O 1
ATOM 2652 N N . VAL A 1 380 ? 9.291 -130.020 47.506 1.00 29.17 381 VAL A N 1
ATOM 2653 C CA . VAL A 1 380 ? 9.571 -129.531 46.160 1.00 29.63 381 VAL A CA 1
ATOM 2654 C C . VAL A 1 380 ? 10.572 -128.382 46.084 1.00 31.61 381 VAL A C 1
ATOM 2655 O O . VAL A 1 380 ? 10.514 -127.443 46.879 1.00 32.24 381 VAL A O 1
ATOM 2659 N N . GLN A 1 381 ? 11.479 -128.462 45.113 1.00 32.91 382 GLN A N 1
ATOM 2660 C CA . GLN A 1 381 ? 12.480 -127.417 44.882 1.00 35.18 382 GLN A CA 1
ATOM 2661 C C . GLN A 1 381 ? 12.049 -126.734 43.595 1.00 34.67 382 GLN A C 1
ATOM 2662 O O . GLN A 1 381 ? 11.925 -127.383 42.556 1.00 33.36 382 GLN A O 1
ATOM 2668 N N . LEU A 1 382 ? 11.828 -125.428 43.654 1.00 35.69 383 LEU A N 1
ATOM 2669 C CA . LEU A 1 382 ? 11.386 -124.699 42.472 1.00 37.22 383 LEU A CA 1
ATOM 2670 C C . LEU A 1 382 ? 12.212 -123.486 42.117 1.00 38.54 383 LEU A C 1
ATOM 2671 O O . LEU A 1 382 ? 12.863 -122.876 42.967 1.00 39.17 383 LEU A O 1
ATOM 2676 N N . GLN A 1 383 ? 12.150 -123.141 40.838 1.00 38.30 384 GLN A N 1
ATOM 2677 C CA . GLN A 1 383 ? 12.790 -121.949 40.320 1.00 39.53 384 GLN A CA 1
ATOM 2678 C C . GLN A 1 383 ? 11.849 -121.524 39.210 1.00 39.82 384 GLN A C 1
ATOM 2679 O O . GLN A 1 383 ? 11.765 -122.176 38.165 1.00 40.08 384 GLN A O 1
ATOM 2685 N N . ASP A 1 384 ? 11.117 -120.445 39.464 1.00 40.48 385 ASP A N 1
ATOM 2686 C CA . ASP A 1 384 ? 10.151 -119.937 38.509 1.00 41.38 385 ASP A CA 1
ATOM 2687 C C . ASP A 1 384 ? 9.177 -121.053 38.188 1.00 41.57 385 ASP A C 1
ATOM 2688 O O . ASP A 1 384 ? 8.547 -121.596 39.089 1.00 41.29 385 ASP A O 1
ATOM 2693 N N . ASN A 1 385 ? 9.058 -121.414 36.917 1.00 42.81 386 ASN A N 1
ATOM 2694 C CA . ASN A 1 385 ? 8.137 -122.480 36.538 1.00 43.34 386 ASN A CA 1
ATOM 2695 C C . ASN A 1 385 ? 8.859 -123.808 36.302 1.00 42.51 386 ASN A C 1
ATOM 2696 O O . ASN A 1 385 ? 8.367 -124.666 35.573 1.00 42.98 386 ASN A O 1
ATOM 2701 N N . SER A 1 386 ? 10.021 -123.973 36.931 1.00 41.30 387 SER A N 1
ATOM 2702 C CA . SER A 1 386 ? 10.801 -125.198 36.794 1.00 39.96 387 SER A CA 1
ATOM 2703 C C . SER A 1 386 ? 10.899 -126.005 38.091 1.00 37.93 387 SER A C 1
ATOM 2704 O O . SER A 1 386 ? 11.339 -125.502 39.132 1.00 36.91 387 SER A O 1
ATOM 2707 N N . VAL A 1 387 ? 10.489 -127.263 38.012 1.00 36.03 388 VAL A N 1
ATOM 2708 C CA . VAL A 1 387 ? 10.558 -128.176 39.142 1.00 33.29 388 VAL A CA 1
ATOM 2709 C C . VAL A 1 387 ? 11.967 -128.778 39.173 1.00 34.85 388 VAL A C 1
ATOM 2710 O O . VAL A 1 387 ? 12.261 -129.711 38.426 1.00 35.13 388 VAL A O 1
ATOM 2714 N N . LEU A 1 388 ? 12.837 -128.254 40.033 1.00 35.23 389 LEU A N 1
ATOM 2715 C CA . LEU A 1 388 ? 14.204 -128.767 40.119 1.00 34.90 389 LEU A CA 1
ATOM 2716 C C . LEU A 1 388 ? 14.273 -130.152 40.763 1.00 35.60 389 LEU A C 1
ATOM 2717 O O . LEU A 1 388 ? 15.137 -130.958 40.420 1.00 35.74 389 LEU A O 1
ATOM 2722 N N . ASP A 1 389 ? 13.368 -130.435 41.695 1.00 36.27 390 ASP A N 1
ATOM 2723 C CA . ASP A 1 389 ? 13.365 -131.737 42.351 1.00 34.82 390 ASP A CA 1
ATOM 2724 C C . ASP A 1 389 ? 12.121 -131.964 43.189 1.00 33.86 390 ASP A C 1
ATOM 2725 O O . ASP A 1 389 ? 11.491 -131.018 43.652 1.00 34.24 390 ASP A O 1
ATOM 2730 N N . VAL A 1 390 ? 11.769 -133.232 43.367 1.00 32.80 391 VAL A N 1
ATOM 2731 C CA . VAL A 1 390 ? 10.618 -133.617 44.167 1.00 30.46 391 VAL A CA 1
ATOM 2732 C C . VAL A 1 390 ? 10.992 -134.872 44.945 1.00 31.55 391 VAL A C 1
ATOM 2733 O O . VAL A 1 390 ? 11.357 -135.890 44.353 1.00 31.90 391 VAL A O 1
ATOM 2737 N N . LEU A 1 391 ? 10.928 -134.791 46.270 1.00 30.29 392 LEU A N 1
ATOM 2738 C CA . LEU A 1 391 ? 11.228 -135.940 47.112 1.00 31.40 392 LEU A CA 1
ATOM 2739 C C . LEU A 1 391 ? 9.985 -136.144 47.961 1.00 32.12 392 LEU A C 1
ATOM 2740 O O . LEU A 1 391 ? 9.529 -135.209 48.616 1.00 35.13 392 LEU A O 1
ATOM 2745 N N . TYR A 1 392 ? 9.427 -137.352 47.949 1.00 30.87 393 TYR A N 1
ATOM 2746 C CA . TYR A 1 392 ? 8.210 -137.610 48.708 1.00 29.73 393 TYR A CA 1
ATOM 2747 C C . TYR A 1 392 ? 8.392 -138.126 50.127 1.00 30.64 393 TYR A C 1
ATOM 2748 O O . TYR A 1 392 ? 9.184 -139.029 50.387 1.00 29.93 393 TYR A O 1
ATOM 2757 N N . TYR A 1 393 ? 7.636 -137.525 51.039 1.00 30.64 394 TYR A N 1
ATOM 2758 C CA . TYR A 1 393 ? 7.644 -137.893 52.446 1.00 29.97 394 TYR A CA 1
ATOM 2759 C C . TYR A 1 393 ? 6.236 -138.339 52.823 1.00 30.87 394 TYR A C 1
ATOM 2760 O O . TYR A 1 393 ? 5.348 -138.406 51.970 1.00 31.63 394 TYR A O 1
ATOM 2769 N N . SER A 1 394 ? 6.036 -138.656 54.097 1.00 31.35 395 SER A N 1
ATOM 2770 C CA . SER A 1 394 ? 4.727 -139.065 54.586 1.00 31.04 395 SER A CA 1
ATOM 2771 C C . SER A 1 394 ? 4.521 -138.528 55.997 1.00 30.56 395 SER A C 1
ATOM 2772 O O . SER A 1 394 ? 5.364 -138.735 56.869 1.00 28.58 395 SER A O 1
ATOM 2775 N N . LEU A 1 395 ? 3.415 -137.820 56.212 1.00 29.82 396 LEU A N 1
ATOM 2776 C CA . LEU A 1 395 ? 3.110 -137.286 57.537 1.00 28.66 396 LEU A CA 1
ATOM 2777 C C . LEU A 1 395 ? 2.423 -138.394 58.329 1.00 28.67 396 LEU A C 1
ATOM 2778 O O . LEU A 1 395 ? 1.422 -138.947 57.889 1.00 28.27 396 LEU A O 1
ATOM 2783 N N . PRO A 1 396 ? 2.969 -138.750 59.502 1.00 29.52 397 PRO A N 1
ATOM 2784 C CA . PRO A 1 396 ? 2.381 -139.807 60.336 1.00 30.10 397 PRO A CA 1
ATOM 2785 C C . PRO A 1 396 ? 0.998 -139.426 60.836 1.00 30.03 397 PRO A C 1
ATOM 2786 O O . PRO A 1 396 ? 0.752 -138.263 61.152 1.00 29.53 397 PRO A O 1
ATOM 2790 N N . LEU A 1 397 ? 0.099 -140.405 60.897 1.00 30.15 398 LEU A N 1
ATOM 2791 C CA . LEU A 1 397 ? -1.261 -140.177 61.380 1.00 29.81 398 LEU A CA 1
ATOM 2792 C C . LEU A 1 397 ? -1.235 -139.614 62.806 1.00 30.63 398 LEU A C 1
ATOM 2793 O O . LEU A 1 397 ? -2.131 -138.875 63.212 1.00 30.92 398 LEU A O 1
ATOM 2798 N N . SER A 1 398 ? -0.197 -139.964 63.553 1.00 29.16 399 SER A N 1
ATOM 2799 C CA . SER A 1 398 ? -0.052 -139.513 64.927 1.00 30.58 399 SER A CA 1
ATOM 2800 C C . SER A 1 398 ? 0.043 -137.991 65.086 1.00 33.22 399 SER A C 1
ATOM 2801 O O . SER A 1 398 ? -0.135 -137.474 66.190 1.00 35.32 399 SER A O 1
ATOM 2804 N N . LEU A 1 399 ? 0.324 -137.268 64.005 1.00 31.50 400 LEU A N 1
ATOM 2805 C CA . LEU A 1 399 ? 0.424 -135.813 64.100 1.00 31.59 400 LEU A CA 1
ATOM 2806 C C . LEU A 1 399 ? -0.972 -135.194 64.170 1.00 31.90 400 LEU A C 1
ATOM 2807 O O . LEU A 1 399 ? -1.125 -133.989 64.413 1.00 30.88 400 LEU A O 1
ATOM 2812 N N . GLY A 1 400 ? -1.982 -136.036 63.961 1.00 30.59 401 GLY A N 1
ATOM 2813 C CA . GLY A 1 400 ? -3.363 -135.593 64.013 1.00 29.97 401 GLY A CA 1
ATOM 2814 C C . GLY A 1 400 ? -3.679 -134.367 63.183 1.00 32.03 401 GLY A C 1
ATOM 2815 O O . GLY A 1 400 ? -4.519 -133.551 63.578 1.00 31.91 401 GLY A O 1
ATOM 2816 N N . GLY A 1 401 ? -3.020 -134.236 62.031 1.00 30.92 402 GLY A N 1
ATOM 2817 C CA . GLY A 1 401 ? -3.253 -133.096 61.162 1.00 28.74 402 GLY A CA 1
ATOM 2818 C C . GLY A 1 401 ? -2.996 -131.751 61.823 1.00 29.88 402 GLY A C 1
ATOM 2819 O O . GLY A 1 401 ? -3.435 -130.713 61.327 1.00 30.20 402 GLY A O 1
ATOM 2820 N N . SER A 1 402 ? -2.282 -131.757 62.945 1.00 30.67 403 SER A N 1
ATOM 2821 C CA . SER A 1 402 ? -1.981 -130.518 63.660 1.00 30.64 403 SER A CA 1
ATOM 2822 C C . SER A 1 402 ? -0.910 -129.671 62.979 1.00 30.78 403 SER A C 1
ATOM 2823 O O . SER A 1 402 ? 0.225 -130.118 62.802 1.00 30.69 403 SER A O 1
ATOM 2826 N N . LYS A 1 403 ? -1.277 -128.443 62.613 1.00 31.18 404 LYS A N 1
ATOM 2827 C CA . LYS A 1 403 ? -0.355 -127.521 61.961 1.00 31.55 404 LYS A CA 1
ATOM 2828 C C . LYS A 1 403 ? 0.941 -127.432 62.769 1.00 31.97 404 LYS A C 1
ATOM 2829 O O . LYS A 1 403 ? 2.041 -127.591 62.234 1.00 31.79 404 LYS A O 1
ATOM 2835 N N . ALA A 1 404 ? 0.799 -127.186 64.065 1.00 31.68 405 ALA A N 1
ATOM 2836 C CA . ALA A 1 404 ? 1.941 -127.082 64.960 1.00 31.92 405 ALA A CA 1
ATOM 2837 C C . ALA A 1 404 ? 2.783 -128.358 64.996 1.00 31.96 405 ALA A C 1
ATOM 2838 O O . ALA A 1 404 ? 4.017 -128.291 65.038 1.00 33.20 405 ALA A O 1
ATOM 2840 N N . ALA A 1 405 ? 2.119 -129.514 64.987 1.00 29.75 406 ALA A N 1
ATOM 2841 C CA . ALA A 1 405 ? 2.818 -130.797 65.029 1.00 29.15 406 ALA A CA 1
ATOM 2842 C C . ALA A 1 405 ? 3.578 -131.065 63.726 1.00 29.68 406 ALA A C 1
ATOM 2843 O O . ALA A 1 405 ? 4.744 -131.482 63.735 1.00 27.26 406 ALA A O 1
ATOM 2845 N N . ILE A 1 406 ? 2.913 -130.821 62.603 1.00 29.84 407 ILE A N 1
ATOM 2846 C CA . ILE A 1 406 ? 3.537 -131.021 61.304 1.00 30.03 407 ILE A CA 1
ATOM 2847 C C . ILE A 1 406 ? 4.732 -130.080 61.130 1.00 31.13 407 ILE A C 1
ATOM 2848 O O . ILE A 1 406 ? 5.777 -130.499 60.625 1.00 32.46 407 ILE A O 1
ATOM 2853 N N . ASP A 1 407 ? 4.586 -128.823 61.548 1.00 29.82 408 ASP A N 1
ATOM 2854 C CA . ASP A 1 407 ? 5.684 -127.859 61.439 1.00 31.29 408 ASP A CA 1
ATOM 2855 C C . ASP A 1 407 ? 6.943 -128.425 62.084 1.00 32.68 408 ASP A C 1
ATOM 2856 O O . ASP A 1 407 ? 8.039 -128.298 61.537 1.00 34.48 408 ASP A O 1
ATOM 2861 N N . GLU A 1 408 ? 6.788 -129.042 63.252 1.00 32.20 409 GLU A N 1
ATOM 2862 C CA . GLU A 1 408 ? 7.929 -129.624 63.947 1.00 32.32 409 GLU A CA 1
ATOM 2863 C C . GLU A 1 408 ? 8.462 -130.850 63.203 1.00 31.58 409 GLU A C 1
ATOM 2864 O O . GLU A 1 408 ? 9.674 -131.050 63.100 1.00 33.29 409 GLU A O 1
ATOM 2870 N N . TRP A 1 409 ? 7.558 -131.668 62.679 1.00 29.16 410 TRP A N 1
ATOM 2871 C CA . TRP A 1 409 ? 7.964 -132.862 61.954 1.00 27.28 410 TRP A CA 1
ATOM 2872 C C . TRP A 1 409 ? 8.737 -132.491 60.690 1.00 28.94 410 TRP A C 1
ATOM 2873 O O . TRP A 1 409 ? 9.756 -133.106 60.362 1.00 29.49 410 TRP A O 1
ATOM 2884 N N . VAL A 1 410 ? 8.247 -131.489 59.970 1.00 29.76 411 VAL A N 1
ATOM 2885 C CA . VAL A 1 410 ? 8.910 -131.060 58.744 1.00 30.30 411 VAL A CA 1
ATOM 2886 C C . VAL A 1 410 ? 10.277 -130.472 59.070 1.00 31.16 411 VAL A C 1
ATOM 2887 O O . VAL A 1 410 ? 11.267 -130.743 58.385 1.00 28.77 411 VAL A O 1
ATOM 2891 N N . ALA A 1 411 ? 10.336 -129.676 60.129 1.00 30.92 412 ALA A N 1
ATOM 2892 C CA . ALA A 1 411 ? 11.601 -129.091 60.531 1.00 31.01 412 ALA A CA 1
ATOM 2893 C C . ALA A 1 411 ? 12.604 -130.222 60.786 1.00 32.28 412 ALA A C 1
ATOM 2894 O O . ALA A 1 411 ? 13.750 -130.166 60.342 1.00 32.67 412 ALA A O 1
ATOM 2896 N N . ASN A 1 412 ? 12.160 -131.259 61.488 1.00 33.10 413 ASN A N 1
ATOM 2897 C CA . ASN A 1 412 ? 13.035 -132.374 61.817 1.00 35.11 413 ASN A CA 1
ATOM 2898 C C . ASN A 1 412 ? 13.425 -133.283 60.655 1.00 35.62 413 ASN A C 1
ATOM 2899 O O . ASN A 1 412 ? 14.544 -133.794 60.612 1.00 36.43 413 ASN A O 1
ATOM 2904 N N . ASN A 1 413 ? 12.519 -133.490 59.711 1.00 34.80 414 ASN A N 1
ATOM 2905 C CA . ASN A 1 413 ? 12.833 -134.379 58.605 1.00 32.67 414 ASN A CA 1
ATOM 2906 C C . ASN A 1 413 ? 13.287 -133.702 57.323 1.00 32.67 414 ASN A C 1
ATOM 2907 O O . ASN A 1 413 ? 13.876 -134.355 56.459 1.00 34.27 414 ASN A O 1
ATOM 2912 N N . CYS A 1 414 ? 13.035 -132.401 57.202 1.00 30.92 415 CYS A N 1
ATOM 2913 C CA . CYS A 1 414 ? 13.395 -131.678 55.985 1.00 31.20 415 CYS A CA 1
ATOM 2914 C C . CYS A 1 414 ? 14.160 -130.380 56.213 1.00 31.15 415 CYS A C 1
ATOM 2915 O O . CYS A 1 414 ? 14.553 -129.718 55.257 1.00 30.66 415 CYS A O 1
ATOM 2918 N N . GLY A 1 415 ? 14.357 -130.013 57.474 1.00 32.20 416 GLY A N 1
ATOM 2919 C CA . GLY A 1 415 ? 15.072 -128.791 57.783 1.00 32.00 416 GLY A CA 1
ATOM 2920 C C . GLY A 1 415 ? 14.301 -127.548 57.381 1.00 32.06 416 GLY A C 1
ATOM 2921 O O . GLY A 1 415 ? 14.897 -126.510 57.085 1.00 31.88 416 GLY A O 1
ATOM 2922 N N . LEU A 1 416 ? 12.975 -127.645 57.382 1.00 30.32 417 LEU A N 1
ATOM 2923 C CA . LEU A 1 416 ? 12.126 -126.523 57.006 1.00 29.55 417 LEU A CA 1
ATOM 2924 C C . LEU A 1 416 ? 11.176 -126.107 58.139 1.00 29.95 417 LEU A C 1
ATOM 2925 O O . LEU A 1 416 ? 10.576 -126.953 58.797 1.00 30.30 417 LEU A O 1
ATOM 2930 N N . PHE A 1 417 ? 11.062 -124.802 58.372 1.00 28.98 418 PHE A N 1
ATOM 2931 C CA . PHE A 1 417 ? 10.187 -124.269 59.413 1.00 28.96 418 PHE A CA 1
ATOM 2932 C C . PHE A 1 417 ? 9.683 -122.883 58.986 1.00 29.21 418 PHE A C 1
ATOM 2933 O O . PHE A 1 417 ? 10.419 -122.110 58.382 1.00 28.67 418 PHE A O 1
ATOM 2941 N N . PRO A 1 418 ? 8.419 -122.548 59.304 1.00 29.22 419 PRO A N 1
ATOM 2942 C CA . PRO A 1 418 ? 7.887 -121.237 58.913 1.00 28.43 419 PRO A CA 1
ATOM 2943 C C . PRO A 1 418 ? 8.424 -120.096 59.784 1.00 28.77 419 PRO A C 1
ATOM 2944 O O . PRO A 1 418 ? 7.704 -119.531 60.623 1.00 30.43 419 PRO A O 1
ATOM 2948 N N . MET A 1 419 ? 9.693 -119.761 59.577 1.00 27.55 420 MET A N 1
ATOM 2949 C CA . MET A 1 419 ? 10.348 -118.702 60.343 1.00 28.20 420 MET A CA 1
ATOM 2950 C C . MET A 1 419 ? 9.648 -117.343 60.304 1.00 28.13 420 MET A C 1
ATOM 2951 O O . MET A 1 419 ? 9.840 -116.519 61.202 1.00 27.23 420 MET A O 1
ATOM 2956 N N . SER A 1 420 ? 8.844 -117.106 59.272 1.00 28.13 421 SER A N 1
ATOM 2957 C CA . SER A 1 420 ? 8.154 -115.822 59.126 1.00 30.89 421 SER A CA 1
ATOM 2958 C C . SER A 1 420 ? 6.981 -115.605 60.071 1.00 32.87 421 SER A C 1
ATOM 2959 O O . SER A 1 420 ? 6.442 -114.503 60.152 1.00 33.64 421 SER A O 1
ATOM 2962 N N . GLY A 1 421 ? 6.569 -116.661 60.763 1.00 33.92 422 GLY A N 1
ATOM 2963 C CA . GLY A 1 421 ? 5.478 -116.531 61.708 1.00 35.82 422 GLY A CA 1
ATOM 2964 C C . GLY A 1 421 ? 6.095 -116.658 63.083 1.00 38.07 422 GLY A C 1
ATOM 2965 O O . GLY A 1 421 ? 6.914 -117.546 63.314 1.00 41.70 422 GLY A O 1
ATOM 2966 N N . GLY A 1 422 ? 5.733 -115.776 64.000 1.00 37.63 423 GLY A N 1
ATOM 2967 C CA . GLY A 1 422 ? 6.312 -115.858 65.329 1.00 36.38 423 GLY A CA 1
ATOM 2968 C C . GLY A 1 422 ? 6.190 -114.571 66.119 1.00 33.84 423 GLY A C 1
ATOM 2969 O O . GLY A 1 422 ? 5.946 -114.608 67.325 1.00 32.58 423 GLY A O 1
ATOM 2970 N N . LEU A 1 423 ? 6.368 -113.435 65.449 1.00 31.76 424 LEU A N 1
ATOM 2971 C CA . LEU A 1 423 ? 6.247 -112.158 66.131 1.00 31.56 424 LEU A CA 1
ATOM 2972 C C . LEU A 1 423 ? 4.787 -111.996 66.540 1.00 31.89 424 LEU A C 1
ATOM 2973 O O . LEU A 1 423 ? 3.873 -112.172 65.729 1.00 32.12 424 LEU A O 1
ATOM 2978 N N . ASP A 1 424 ? 4.578 -111.659 67.807 1.00 32.08 425 ASP A N 1
ATOM 2979 C CA . ASP A 1 424 ? 3.241 -111.515 68.360 1.00 32.78 425 ASP A CA 1
ATOM 2980 C C . ASP A 1 424 ? 3.231 -110.372 69.377 1.00 31.68 425 ASP A C 1
ATOM 2981 O O . ASP A 1 424 ? 4.238 -110.112 70.039 1.00 32.04 425 ASP A O 1
ATOM 2986 N N . LYS A 1 425 ? 2.105 -109.676 69.485 1.00 29.63 426 LYS A N 1
ATOM 2987 C CA . LYS A 1 425 ? 1.991 -108.585 70.443 1.00 29.56 426 LYS A CA 1
ATOM 2988 C C . LYS A 1 425 ? 0.926 -108.870 71.481 1.00 29.91 426 LYS A C 1
ATOM 2989 O O . LYS A 1 425 ? -0.255 -108.949 71.166 1.00 32.81 426 LYS A O 1
ATOM 2995 N N . THR A 1 426 ? 1.350 -109.047 72.721 1.00 27.73 427 THR A N 1
ATOM 2996 C CA . THR A 1 426 ? 0.412 -109.254 73.805 1.00 28.28 427 THR A CA 1
ATOM 2997 C C . THR A 1 426 ? 0.503 -107.918 74.536 1.00 27.46 427 THR A C 1
ATOM 2998 O O . THR A 1 426 ? 0.037 -106.897 74.037 1.00 27.68 427 THR A O 1
ATOM 3002 N N . THR A 1 427 ? 1.129 -107.920 75.698 1.00 27.33 428 THR A N 1
ATOM 3003 C CA . THR A 1 427 ? 1.329 -106.699 76.462 1.00 29.42 428 THR A CA 1
ATOM 3004 C C . THR A 1 427 ? 2.462 -105.928 75.743 1.00 28.35 428 THR A C 1
ATOM 3005 O O . THR A 1 427 ? 2.561 -104.700 75.819 1.00 27.89 428 THR A O 1
ATOM 3009 N N . LEU A 1 428 ? 3.300 -106.680 75.031 1.00 27.91 429 LEU A N 1
ATOM 3010 C CA . LEU A 1 428 ? 4.432 -106.137 74.286 1.00 26.96 429 LEU A CA 1
ATOM 3011 C C . LEU A 1 428 ? 4.771 -107.105 73.151 1.00 27.45 429 LEU A C 1
ATOM 3012 O O . LEU A 1 428 ? 4.284 -108.238 73.126 1.00 25.52 429 LEU A O 1
ATOM 3017 N N . LEU A 1 429 ? 5.604 -106.656 72.213 1.00 27.36 430 LEU A N 1
ATOM 3018 C CA . LEU A 1 429 ? 6.022 -107.505 71.106 1.00 27.38 430 LEU A CA 1
ATOM 3019 C C . LEU A 1 429 ? 6.972 -108.556 71.678 1.00 27.60 430 LEU A C 1
ATOM 3020 O O . LEU A 1 429 ? 7.795 -108.252 72.543 1.00 28.01 430 LEU A O 1
ATOM 3025 N N . GLU A 1 430 ? 6.842 -109.789 71.202 1.00 27.37 431 GLU A N 1
ATOM 3026 C CA . GLU A 1 430 ? 7.681 -110.886 71.659 1.00 28.99 431 GLU A CA 1
ATOM 3027 C C . GLU A 1 430 ? 7.824 -111.917 70.550 1.00 29.99 431 GLU A C 1
ATOM 3028 O O . GLU A 1 430 ? 6.919 -112.093 69.727 1.00 31.02 431 GLU A O 1
ATOM 3034 N N . ILE A 1 431 ? 8.966 -112.598 70.528 1.00 29.27 432 ILE A N 1
ATOM 3035 C CA . ILE A 1 431 ? 9.238 -113.593 69.505 1.00 27.90 432 ILE A CA 1
ATOM 3036 C C . ILE A 1 431 ? 10.216 -114.637 70.048 1.00 28.91 432 ILE A C 1
ATOM 3037 O O . ILE A 1 431 ? 11.105 -114.317 70.834 1.00 29.64 432 ILE A O 1
ATOM 3042 N N . PRO A 1 432 ? 10.050 -115.907 69.649 1.00 28.37 433 PRO A N 1
ATOM 3043 C CA . PRO A 1 432 ? 10.944 -116.974 70.119 1.00 29.15 433 PRO A CA 1
ATOM 3044 C C . PRO A 1 432 ? 12.310 -116.883 69.430 1.00 29.76 433 PRO A C 1
ATOM 3045 O O . PRO A 1 432 ? 12.402 -116.422 68.295 1.00 29.79 433 PRO A O 1
ATOM 3049 N N . ARG A 1 433 ? 13.363 -117.328 70.109 1.00 30.18 434 ARG A N 1
ATOM 3050 C CA . ARG A 1 433 ? 14.711 -117.268 69.545 1.00 30.63 434 ARG A CA 1
ATOM 3051 C C . ARG A 1 433 ? 14.781 -117.865 68.151 1.00 31.64 434 ARG A C 1
ATOM 3052 O O . ARG A 1 433 ? 15.365 -117.274 67.239 1.00 31.91 434 ARG A O 1
ATOM 3060 N N . ARG A 1 434 ? 14.184 -119.045 68.001 1.00 31.72 435 ARG A N 1
ATOM 3061 C CA . ARG A 1 434 ? 14.182 -119.768 66.740 1.00 30.58 435 ARG A CA 1
ATOM 3062 C C . ARG A 1 434 ? 13.812 -118.928 65.532 1.00 31.49 435 ARG A C 1
ATOM 3063 O O . ARG A 1 434 ? 14.583 -118.858 64.569 1.00 33.24 435 ARG A O 1
ATOM 3071 N N . GLN A 1 435 ? 12.642 -118.294 65.560 1.00 29.96 436 GLN A N 1
ATOM 3072 C CA . GLN A 1 435 ? 12.236 -117.469 64.425 1.00 30.14 436 GLN A CA 1
ATOM 3073 C C . GLN A 1 435 ? 13.096 -116.210 64.293 1.00 31.24 436 GLN A C 1
ATOM 3074 O O . GLN A 1 435 ? 13.481 -115.813 63.189 1.00 30.06 436 GLN A O 1
ATOM 3080 N N . LEU A 1 436 ? 13.395 -115.581 65.423 1.00 30.96 437 LEU A N 1
ATOM 3081 C CA . LEU A 1 436 ? 14.200 -114.366 65.420 1.00 30.46 437 LEU A CA 1
ATOM 3082 C C . LEU A 1 436 ? 15.549 -114.583 64.753 1.00 30.41 437 LEU A C 1
ATOM 3083 O O . LEU A 1 436 ? 15.949 -113.825 63.869 1.00 30.37 437 LEU A O 1
ATOM 3088 N N . GLU A 1 437 ? 16.257 -115.619 65.177 1.00 30.11 438 GLU A N 1
ATOM 3089 C CA . GLU A 1 437 ? 17.561 -115.889 64.602 1.00 30.09 438 GLU A CA 1
ATOM 3090 C C . GLU A 1 437 ? 17.406 -116.459 63.204 1.00 30.66 438 GLU A C 1
ATOM 3091 O O . GLU A 1 437 ? 18.228 -116.205 62.333 1.00 33.29 438 GLU A O 1
ATOM 3097 N N . ALA A 1 438 ? 16.339 -117.219 62.991 1.00 30.05 439 ALA A N 1
ATOM 3098 C CA . ALA A 1 438 ? 16.065 -117.825 61.694 1.00 29.73 439 ALA A CA 1
ATOM 3099 C C . ALA A 1 438 ? 17.266 -118.551 61.106 1.00 30.72 439 ALA A C 1
ATOM 3100 O O . ALA A 1 438 ? 17.574 -118.387 59.926 1.00 31.91 439 ALA A O 1
ATOM 3102 N N . ILE A 1 439 ? 17.940 -119.361 61.916 1.00 32.33 440 ILE A N 1
ATOM 3103 C CA . ILE A 1 439 ? 19.099 -120.096 61.421 1.00 34.85 440 ILE A CA 1
ATOM 3104 C C . ILE A 1 439 ? 19.008 -121.598 61.644 1.00 34.57 440 ILE A C 1
ATOM 3105 O O . ILE A 1 439 ? 19.702 -122.355 60.981 1.00 35.24 440 ILE A O 1
ATOM 3110 N N . ASN A 1 440 ? 18.154 -122.025 62.568 1.00 36.52 441 ASN A N 1
ATOM 3111 C CA . ASN A 1 440 ? 17.981 -123.447 62.865 1.00 38.15 441 ASN A CA 1
ATOM 3112 C C . ASN A 1 440 ? 16.489 -123.782 62.999 1.00 39.37 441 ASN A C 1
ATOM 3113 O O . ASN A 1 440 ? 15.843 -123.400 63.969 1.00 39.56 441 ASN A O 1
ATOM 3118 N N . PRO A 1 441 ? 15.930 -124.513 62.021 1.00 40.66 442 PRO A N 1
ATOM 3119 C CA . PRO A 1 441 ? 14.515 -124.911 61.991 1.00 40.77 442 PRO A CA 1
ATOM 3120 C C . PRO A 1 441 ? 14.050 -125.854 63.097 1.00 41.22 442 PRO A C 1
ATOM 3121 O O . PRO A 1 441 ? 12.864 -125.895 63.421 1.00 40.38 442 PRO A O 1
ATOM 3125 N N . GLN A 1 442 ? 14.980 -126.608 63.673 1.00 41.65 443 GLN A N 1
ATOM 3126 C CA . GLN A 1 442 ? 14.632 -127.570 64.711 1.00 42.91 443 GLN A CA 1
ATOM 3127 C C . GLN A 1 442 ? 14.471 -126.970 66.092 1.00 42.80 443 GLN A C 1
ATOM 3128 O O . GLN A 1 442 ? 15.076 -125.953 66.416 1.00 42.33 443 GLN A O 1
ATOM 3134 N N . ASP A 1 443 ? 13.644 -127.618 66.903 1.00 43.85 444 ASP A N 1
ATOM 3135 C CA . ASP A 1 443 ? 13.423 -127.187 68.270 1.00 45.55 444 ASP A CA 1
ATOM 3136 C C . ASP A 1 443 ? 14.684 -127.624 68.993 1.00 45.40 444 ASP A C 1
ATOM 3137 O O . ASP A 1 443 ? 15.394 -128.508 68.524 1.00 45.51 444 ASP A O 1
ATOM 3142 N N . GLY A 1 444 ? 14.966 -127.010 70.132 1.00 45.89 445 GLY A N 1
ATOM 3143 C CA . GLY A 1 444 ? 16.157 -127.369 70.874 1.00 45.42 445 GLY A CA 1
ATOM 3144 C C . GLY A 1 444 ? 16.375 -126.436 72.041 1.00 45.22 445 GLY A C 1
ATOM 3145 O O . GLY A 1 444 ? 15.622 -125.484 72.225 1.00 45.90 445 GLY A O 1
ATOM 3146 N N . PRO A 1 445 ? 17.400 -126.686 72.857 1.00 45.62 446 PRO A N 1
ATOM 3147 C CA . PRO A 1 445 ? 17.639 -125.803 74.001 1.00 44.35 446 PRO A CA 1
ATOM 3148 C C . PRO A 1 445 ? 17.753 -124.334 73.609 1.00 42.39 446 PRO A C 1
ATOM 3149 O O . PRO A 1 445 ? 18.466 -123.984 72.669 1.00 42.24 446 PRO A O 1
ATOM 3153 N N . GLY A 1 446 ? 17.031 -123.484 74.332 1.00 41.08 447 GLY A N 1
ATOM 3154 C CA . GLY A 1 446 ? 17.069 -122.053 74.078 1.00 37.79 447 GLY A CA 1
ATOM 3155 C C . GLY A 1 446 ? 16.316 -121.614 72.842 1.00 35.64 447 GLY A C 1
ATOM 3156 O O . GLY A 1 446 ? 16.125 -120.427 72.616 1.00 36.58 447 GLY A O 1
ATOM 3157 N N . GLN A 1 447 ? 15.888 -122.581 72.043 1.00 34.87 448 GLN A N 1
ATOM 3158 C CA . GLN A 1 447 ? 15.163 -122.316 70.811 1.00 33.66 448 GLN A CA 1
ATOM 3159 C C . GLN A 1 447 ? 13.800 -121.667 71.094 1.00 34.34 448 GLN A C 1
ATOM 3160 O O . GLN A 1 447 ? 13.193 -121.058 70.215 1.00 34.49 448 GLN A O 1
ATOM 3166 N N . TYR A 1 448 ? 13.318 -121.795 72.325 1.00 34.49 449 TYR A N 1
ATOM 3167 C CA . TYR A 1 448 ? 12.052 -121.177 72.688 1.00 35.41 449 TYR A CA 1
ATOM 3168 C C . TYR A 1 448 ? 12.231 -120.028 73.678 1.00 34.65 449 TYR A C 1
ATOM 3169 O O . TYR A 1 448 ? 11.267 -119.589 74.302 1.00 33.71 449 TYR A O 1
ATOM 3178 N N . ASP A 1 449 ? 13.464 -119.539 73.822 1.00 33.46 450 ASP A N 1
ATOM 3179 C CA . ASP A 1 449 ? 13.715 -118.409 74.710 1.00 31.82 450 ASP A CA 1
ATOM 3180 C C . ASP A 1 449 ? 12.911 -117.265 74.120 1.00 31.61 450 ASP A C 1
ATOM 3181 O O . ASP A 1 449 ? 12.871 -117.087 72.907 1.00 31.91 450 ASP A O 1
ATOM 3186 N N . LEU A 1 450 ? 12.291 -116.467 74.968 1.00 30.91 451 LEU A N 1
ATOM 3187 C CA . LEU A 1 450 ? 11.467 -115.399 74.456 1.00 31.27 451 LEU A CA 1
ATOM 3188 C C . LEU A 1 450 ? 12.121 -114.028 74.430 1.00 32.10 451 LEU A C 1
ATOM 3189 O O . LEU A 1 450 ? 12.602 -113.539 75.449 1.00 32.51 451 LEU A O 1
ATOM 3194 N N . PHE A 1 451 ? 12.137 -113.415 73.251 1.00 31.03 452 PHE A N 1
ATOM 3195 C CA . PHE A 1 451 ? 12.689 -112.081 73.092 1.00 31.15 452 PHE A CA 1
ATOM 3196 C C . PHE A 1 451 ? 11.546 -111.074 73.125 1.00 31.59 452 PHE A C 1
ATOM 3197 O O . PHE A 1 451 ? 10.687 -111.051 72.239 1.00 30.83 452 PHE A O 1
ATOM 3205 N N . ILE A 1 452 ? 11.549 -110.254 74.172 1.00 30.82 453 ILE A N 1
ATOM 3206 C CA . ILE A 1 452 ? 10.522 -109.250 74.416 1.00 30.30 453 ILE A CA 1
ATOM 3207 C C . ILE A 1 452 ? 11.038 -107.842 74.115 1.00 32.11 453 ILE A C 1
ATOM 3208 O O . ILE A 1 452 ? 12.011 -107.384 74.716 1.00 31.21 453 ILE A O 1
ATOM 3213 N N . LEU A 1 453 ? 10.375 -107.160 73.187 1.00 32.72 454 LEU A N 1
ATOM 3214 C CA . LEU A 1 453 ? 10.781 -105.819 72.792 1.00 31.75 454 LEU A CA 1
ATOM 3215 C C . LEU A 1 453 ? 10.209 -104.776 73.743 1.00 31.70 454 LEU A C 1
ATOM 3216 O O . LEU A 1 453 ? 8.992 -104.669 73.895 1.00 32.16 454 LEU A O 1
ATOM 3221 N N . ASP A 1 454 ? 11.091 -104.010 74.381 1.00 30.99 455 ASP A N 1
ATOM 3222 C CA . ASP A 1 454 ? 10.666 -102.975 75.313 1.00 32.37 455 ASP A CA 1
ATOM 3223 C C . ASP A 1 454 ? 10.124 -101.770 74.552 1.00 32.53 455 ASP A C 1
ATOM 3224 O O . ASP A 1 454 ? 10.482 -101.548 73.390 1.00 31.96 455 ASP A O 1
ATOM 3229 N N . ASP A 1 455 ? 9.259 -101.004 75.216 1.00 32.00 456 ASP A N 1
ATOM 3230 C CA . ASP A 1 455 ? 8.643 -99.801 74.648 1.00 32.90 456 ASP A CA 1
ATOM 3231 C C . ASP A 1 455 ? 7.852 -100.048 73.377 1.00 33.54 456 ASP A C 1
ATOM 3232 O O . ASP A 1 455 ? 7.832 -99.203 72.480 1.00 30.48 456 ASP A O 1
ATOM 3237 N N . SER A 1 456 ? 7.199 -101.208 73.310 1.00 32.95 457 SER A N 1
ATOM 3238 C CA . SER A 1 456 ? 6.381 -101.580 72.159 1.00 32.19 457 SER A CA 1
ATOM 3239 C C . SER A 1 456 ? 4.951 -101.836 72.633 1.00 33.13 457 SER A C 1
ATOM 3240 O O . SER A 1 456 ? 4.160 -102.472 71.938 1.00 34.19 457 SER A O 1
ATOM 3243 N N . GLY A 1 457 ? 4.623 -101.335 73.818 1.00 32.18 458 GLY A N 1
ATOM 3244 C CA . GLY A 1 457 ? 3.306 -101.566 74.379 1.00 32.75 458 GLY A CA 1
ATOM 3245 C C . GLY A 1 457 ? 2.101 -100.873 73.774 1.00 32.15 458 GLY A C 1
ATOM 3246 O O . GLY A 1 457 ? 0.976 -101.328 73.982 1.00 33.14 458 GLY A O 1
ATOM 3247 N N . ALA A 1 458 ? 2.309 -99.796 73.026 1.00 32.57 459 ALA A N 1
ATOM 3248 C CA . ALA A 1 458 ? 1.188 -99.063 72.442 1.00 33.28 459 ALA A CA 1
ATOM 3249 C C . ALA A 1 458 ? 0.486 -99.772 71.289 1.00 33.90 459 ALA A C 1
ATOM 3250 O O . ALA A 1 458 ? -0.703 -99.553 71.061 1.00 35.10 459 ALA A O 1
ATOM 3252 N N . TYR A 1 459 ? 1.216 -100.608 70.556 1.00 33.19 460 TYR A N 1
ATOM 3253 C CA . TYR A 1 459 ? 0.638 -101.341 69.426 1.00 31.94 460 TYR A CA 1
ATOM 3254 C C . TYR A 1 459 ? -0.503 -102.220 69.911 1.00 32.07 460 TYR A C 1
ATOM 3255 O O . TYR A 1 459 ? -0.519 -102.641 71.066 1.00 32.60 460 TYR A O 1
ATOM 3264 N N . ALA A 1 460 ? -1.447 -102.517 69.025 1.00 32.30 461 ALA A N 1
ATOM 3265 C CA . ALA A 1 460 ? -2.604 -103.335 69.388 1.00 32.10 461 ALA A CA 1
ATOM 3266 C C . ALA A 1 460 ? -2.345 -104.853 69.407 1.00 32.41 461 ALA A C 1
ATOM 3267 O O . ALA A 1 460 ? -1.466 -105.352 68.702 1.00 32.05 461 ALA A O 1
ATOM 3269 N N . SER A 1 461 ? -3.116 -105.578 70.217 1.00 31.96 462 SER A N 1
ATOM 3270 C CA . SER A 1 461 ? -2.990 -107.040 70.325 1.00 33.42 462 SER A CA 1
ATOM 3271 C C . SER A 1 461 ? -3.345 -107.796 69.041 1.00 32.50 462 SER A C 1
ATOM 3272 O O . SER A 1 461 ? -2.770 -108.844 68.745 1.00 29.07 462 SER A O 1
ATOM 3275 N N . PHE A 1 462 ? -4.304 -107.263 68.290 1.00 32.34 463 PHE A N 1
ATOM 3276 C CA . PHE A 1 462 ? -4.762 -107.914 67.070 1.00 31.51 463 PHE A CA 1
ATOM 3277 C C . PHE A 1 462 ? -3.959 -107.655 65.789 1.00 32.75 463 PHE A C 1
ATOM 3278 O O . PHE A 1 462 ? -4.405 -108.002 64.688 1.00 31.60 463 PHE A O 1
ATOM 3286 N N . SER A 1 463 ? -2.781 -107.053 65.916 1.00 32.47 464 SER A N 1
ATOM 3287 C CA . SER A 1 463 ? -1.961 -106.830 64.734 1.00 32.96 464 SER A CA 1
ATOM 3288 C C . SER A 1 463 ? -1.321 -108.175 64.360 1.00 32.27 464 SER A C 1
ATOM 3289 O O . SER A 1 463 ? -1.034 -108.991 65.238 1.00 33.68 464 SER A O 1
ATOM 3292 N N . SER A 1 464 ? -1.132 -108.423 63.065 1.00 31.08 465 SER A N 1
ATOM 3293 C CA . SER A 1 464 ? -0.529 -109.679 62.601 1.00 31.15 465 SER A CA 1
ATOM 3294 C C . SER A 1 464 ? 0.831 -109.393 62.005 1.00 31.36 465 SER A C 1
ATOM 3295 O O . SER A 1 464 ? 1.050 -108.316 61.458 1.00 31.39 465 SER A O 1
ATOM 3298 N N . PHE A 1 465 ? 1.736 -110.362 62.085 1.00 29.76 466 PHE A N 1
ATOM 3299 C CA . PHE A 1 465 ? 3.069 -110.170 61.551 1.00 28.76 466 PHE A CA 1
ATOM 3300 C C . PHE A 1 465 ? 3.583 -111.314 60.704 1.00 29.61 466 PHE A C 1
ATOM 3301 O O . PHE A 1 465 ? 3.358 -112.491 61.006 1.00 30.88 466 PHE A O 1
ATOM 3309 N N . ILE A 1 466 ? 4.272 -110.943 59.632 1.00 28.86 467 ILE A N 1
ATOM 3310 C CA . ILE A 1 466 ? 4.928 -111.893 58.753 1.00 28.27 467 ILE A CA 1
ATOM 3311 C C . ILE A 1 466 ? 6.312 -111.264 58.640 1.00 30.12 467 ILE A C 1
ATOM 3312 O O . ILE A 1 466 ? 6.462 -110.139 58.151 1.00 30.34 467 ILE A O 1
ATOM 3317 N N . GLY A 1 467 ? 7.314 -111.977 59.146 1.00 31.00 468 GLY A N 1
ATOM 3318 C CA . GLY A 1 467 ? 8.670 -111.463 59.147 1.00 30.62 468 GLY A CA 1
ATOM 3319 C C . GLY A 1 467 ? 9.609 -112.072 58.131 1.00 32.47 468 GLY A C 1
ATOM 3320 O O . GLY A 1 467 ? 9.429 -113.203 57.667 1.00 30.75 468 GLY A O 1
ATOM 3321 N N . TYR A 1 468 ? 10.634 -111.298 57.797 1.00 33.01 469 TYR A N 1
ATOM 3322 C CA . TYR A 1 468 ? 11.634 -111.716 56.830 1.00 33.15 469 TYR A CA 1
ATOM 3323 C C . TYR A 1 468 ? 13.030 -111.576 57.425 1.00 32.94 469 TYR A C 1
ATOM 3324 O O . TYR A 1 468 ? 13.531 -110.466 57.602 1.00 34.90 469 TYR A O 1
ATOM 3333 N N . PRO A 1 469 ? 13.673 -112.705 57.752 1.00 33.50 470 PRO A N 1
ATOM 3334 C CA . PRO A 1 469 ? 15.018 -112.666 58.331 1.00 35.59 470 PRO A CA 1
ATOM 3335 C C . PRO A 1 469 ? 16.052 -112.408 57.258 1.00 37.00 470 PRO A C 1
ATOM 3336 O O . PRO A 1 469 ? 16.339 -113.284 56.442 1.00 38.09 470 PRO A O 1
ATOM 3340 N N . GLU A 1 470 ? 16.608 -111.205 57.251 1.00 38.85 471 GLU A N 1
ATOM 3341 C CA . GLU A 1 470 ? 17.606 -110.856 56.250 1.00 42.93 471 GLU A CA 1
ATOM 3342 C C . GLU A 1 470 ? 18.755 -110.041 56.805 1.00 42.50 471 GLU A C 1
ATOM 3343 O O . GLU A 1 470 ? 18.555 -109.016 57.460 1.00 43.62 471 GLU A O 1
ATOM 3349 N N . ALA A 1 471 ? 19.966 -110.508 56.527 1.00 40.70 472 ALA A N 1
ATOM 3350 C CA . ALA A 1 471 ? 21.163 -109.841 57.003 1.00 39.44 472 ALA A CA 1
ATOM 3351 C C . ALA A 1 471 ? 21.072 -109.734 58.514 1.00 39.70 472 ALA A C 1
ATOM 3352 O O . ALA A 1 471 ? 20.927 -110.742 59.203 1.00 40.80 472 ALA A O 1
ATOM 3354 N N . ALA A 1 472 ? 21.124 -108.517 59.036 1.00 38.99 473 ALA A N 1
ATOM 3355 C CA . ALA A 1 472 ? 21.088 -108.333 60.480 1.00 39.15 473 ALA A CA 1
ATOM 3356 C C . ALA A 1 472 ? 19.696 -108.214 61.075 1.00 39.58 473 ALA A C 1
ATOM 3357 O O . ALA A 1 472 ? 19.540 -108.293 62.295 1.00 40.89 473 ALA A O 1
ATOM 3359 N N . TYR A 1 473 ? 18.688 -108.039 60.227 1.00 38.64 474 TYR A N 1
ATOM 3360 C CA . TYR A 1 473 ? 17.332 -107.857 60.722 1.00 39.36 474 TYR A CA 1
ATOM 3361 C C . TYR A 1 473 ? 16.296 -108.925 60.445 1.00 38.40 474 TYR A C 1
ATOM 3362 O O . TYR A 1 473 ? 16.447 -109.763 59.553 1.00 39.44 474 TYR A O 1
ATOM 3371 N N . TYR A 1 474 ? 15.241 -108.869 61.254 1.00 35.35 475 TYR A N 1
ATOM 3372 C CA . TYR A 1 474 ? 14.067 -109.721 61.117 1.00 33.64 475 TYR A CA 1
ATOM 3373 C C . TYR A 1 474 ? 13.047 -108.609 60.889 1.00 32.48 475 TYR A C 1
ATOM 3374 O O . TYR A 1 474 ? 12.616 -107.952 61.838 1.00 31.39 475 TYR A O 1
ATOM 3383 N N . VAL A 1 475 ? 12.711 -108.356 59.630 1.00 31.71 476 VAL A N 1
ATOM 3384 C CA . VAL A 1 475 ? 11.777 -107.290 59.311 1.00 31.93 476 VAL A CA 1
ATOM 3385 C C . VAL A 1 475 ? 10.390 -107.874 59.222 1.00 31.63 476 VAL A C 1
ATOM 3386 O O . VAL A 1 475 ? 10.055 -108.592 58.284 1.00 33.31 476 VAL A O 1
ATOM 3390 N N . ALA A 1 476 ? 9.585 -107.569 60.224 1.00 32.35 477 ALA A N 1
ATOM 3391 C CA . ALA A 1 476 ? 8.236 -108.091 60.282 1.00 33.04 477 ALA A CA 1
ATOM 3392 C C . ALA A 1 476 ? 7.270 -106.982 59.976 1.00 32.23 477 ALA A C 1
ATOM 3393 O O . ALA A 1 476 ? 7.355 -105.891 60.535 1.00 32.33 477 ALA A O 1
ATOM 3395 N N . GLY A 1 477 ? 6.341 -107.267 59.083 1.00 31.88 478 GLY A N 1
ATOM 3396 C CA . GLY A 1 477 ? 5.387 -106.253 58.721 1.00 31.57 478 GLY A CA 1
ATOM 3397 C C . GLY A 1 477 ? 4.033 -106.413 59.358 1.00 32.03 478 GLY A C 1
ATOM 3398 O O . GLY A 1 477 ? 3.503 -107.527 59.451 1.00 28.07 478 GLY A O 1
ATOM 3399 N N . ALA A 1 478 ? 3.514 -105.271 59.818 1.00 35.73 479 ALA A N 1
ATOM 3400 C CA . ALA A 1 478 ? 2.195 -105.133 60.410 1.00 35.18 479 ALA A CA 1
ATOM 3401 C C . ALA A 1 478 ? 1.984 -104.812 61.896 1.00 34.69 479 ALA A C 1
ATOM 3402 O O . ALA A 1 478 ? 1.275 -105.544 62.580 1.00 34.60 479 ALA A O 1
ATOM 3404 N N . ALA A 1 479 ? 2.567 -103.719 62.391 1.00 34.76 480 ALA A N 1
ATOM 3405 C CA . ALA A 1 479 ? 2.325 -103.298 63.780 1.00 34.70 480 ALA A CA 1
ATOM 3406 C C . ALA A 1 479 ? 1.196 -102.282 63.640 1.00 34.65 480 ALA A C 1
ATOM 3407 O O . ALA A 1 479 ? 1.407 -101.205 63.107 1.00 36.10 480 ALA A O 1
ATOM 3409 N N . THR A 1 480 ? 0.000 -102.620 64.107 1.00 35.77 481 THR A N 1
ATOM 3410 C CA . THR A 1 480 ? -1.151 -101.731 63.963 1.00 35.70 481 THR A CA 1
ATOM 3411 C C . THR A 1 480 ? -1.618 -101.096 65.282 1.00 37.75 481 THR A C 1
ATOM 3412 O O . THR A 1 480 ? -1.218 -101.525 66.369 1.00 36.82 481 THR A O 1
ATOM 3416 N N . PHE A 1 481 ? -2.455 -100.064 65.175 1.00 38.76 482 PHE A N 1
ATOM 3417 C CA . PHE A 1 481 ? -2.996 -99.368 66.344 1.00 40.98 482 PHE A CA 1
ATOM 3418 C C . PHE A 1 481 ? -4.519 -99.496 66.452 1.00 43.70 482 PHE A C 1
ATOM 3419 O O . PHE A 1 481 ? -5.211 -99.706 65.455 1.00 45.83 482 PHE A O 1
ATOM 3427 N N . MET A 1 482 ? -5.031 -99.364 67.670 1.00 46.58 483 MET A N 1
ATOM 3428 C CA . MET A 1 482 ? -6.465 -99.428 67.929 1.00 50.22 483 MET A CA 1
ATOM 3429 C C . MET A 1 482 ? -7.103 -98.143 67.401 1.00 51.84 483 MET A C 1
ATOM 3430 O O . MET A 1 482 ? -8.290 -98.109 67.078 1.00 51.49 483 MET A O 1
ATOM 3435 N N . ASP A 1 483 ? -6.295 -97.090 67.315 1.00 53.93 484 ASP A N 1
ATOM 3436 C CA . ASP A 1 483 ? -6.747 -95.787 66.838 1.00 56.11 484 ASP A CA 1
ATOM 3437 C C . ASP A 1 483 ? -6.352 -95.560 65.378 1.00 56.01 484 ASP A C 1
ATOM 3438 O O . ASP A 1 483 ? -5.170 -95.574 65.033 1.00 55.70 484 ASP A O 1
ATOM 3443 N N . VAL A 1 484 ? -7.347 -95.339 64.526 1.00 56.22 485 VAL A N 1
ATOM 3444 C CA . VAL A 1 484 ? -7.106 -95.115 63.103 1.00 56.79 485 VAL A CA 1
ATOM 3445 C C . VAL A 1 484 ? -6.085 -94.012 62.840 1.00 56.34 485 VAL A C 1
ATOM 3446 O O . VAL A 1 484 ? -5.335 -94.075 61.867 1.00 58.09 485 VAL A O 1
ATOM 3448 N N . GLU A 1 485 ? -6.058 -93.007 63.708 1.00 54.85 486 GLU A N 1
ATOM 3449 C CA . GLU A 1 485 ? -5.137 -91.883 63.560 1.00 53.33 486 GLU A CA 1
ATOM 3450 C C . GLU A 1 485 ? -3.668 -92.289 63.465 1.00 52.45 486 GLU A C 1
ATOM 3451 O O . GLU A 1 485 ? -2.869 -91.590 62.844 1.00 51.79 486 GLU A O 1
ATOM 3453 N N . ASN A 1 486 ? -3.309 -93.408 64.090 1.00 51.80 487 ASN A N 1
ATOM 3454 C CA . ASN A 1 486 ? -1.927 -93.892 64.062 1.00 50.61 487 ASN A CA 1
ATOM 3455 C C . ASN A 1 486 ? -1.724 -94.929 62.966 1.00 47.74 487 ASN A C 1
ATOM 3456 O O . ASN A 1 486 ? -2.287 -96.021 63.019 1.00 48.13 487 ASN A O 1
ATOM 3461 N N . PRO A 1 487 ? -0.900 -94.604 61.961 1.00 45.37 488 PRO A N 1
ATOM 3462 C CA . PRO A 1 487 ? -0.649 -95.538 60.862 1.00 43.82 488 PRO A CA 1
ATOM 3463 C C . PRO A 1 487 ? 0.231 -96.726 61.257 1.00 41.55 488 PRO A C 1
ATOM 3464 O O . PRO A 1 487 ? 1.034 -96.644 62.186 1.00 41.61 488 PRO A O 1
ATOM 3468 N N . ASP A 1 488 ? 0.066 -97.830 60.540 1.00 39.87 489 ASP A N 1
ATOM 3469 C CA . ASP A 1 488 ? 0.837 -99.033 60.797 1.00 38.24 489 ASP A CA 1
ATOM 3470 C C . ASP A 1 488 ? 2.333 -98.769 60.750 1.00 37.26 489 ASP A C 1
ATOM 3471 O O . ASP A 1 488 ? 2.799 -97.840 60.086 1.00 36.40 489 ASP A O 1
ATOM 3476 N N . GLU A 1 489 ? 3.079 -99.601 61.464 1.00 35.51 490 GLU A N 1
ATOM 3477 C CA . GLU A 1 489 ? 4.525 -99.477 61.521 1.00 34.55 490 GLU A CA 1
ATOM 3478 C C . GLU A 1 489 ? 5.193 -100.812 61.223 1.00 33.16 490 GLU A C 1
ATOM 3479 O O . GLU A 1 489 ? 4.652 -101.873 61.544 1.00 32.38 490 GLU A O 1
ATOM 3485 N N . ILE A 1 490 ? 6.362 -100.756 60.592 1.00 32.90 491 ILE A N 1
ATOM 3486 C CA . ILE A 1 490 ? 7.109 -101.964 60.252 1.00 32.45 491 ILE A CA 1
ATOM 3487 C C . ILE A 1 490 ? 8.156 -102.189 61.336 1.00 32.25 491 ILE A C 1
ATOM 3488 O O . ILE A 1 490 ? 8.774 -101.231 61.801 1.00 32.97 491 ILE A O 1
ATOM 3493 N N . ILE A 1 491 ? 8.353 -103.443 61.742 1.00 29.80 492 ILE A N 1
ATOM 3494 C CA . ILE A 1 491 ? 9.313 -103.759 62.800 1.00 30.05 492 ILE A CA 1
ATOM 3495 C C . ILE A 1 491 ? 10.640 -104.386 62.342 1.00 31.19 492 ILE A C 1
ATOM 3496 O O . ILE A 1 491 ? 10.659 -105.393 61.631 1.00 31.70 492 ILE A O 1
ATOM 3501 N N . PHE A 1 492 ? 11.748 -103.791 62.770 1.00 30.78 493 PHE A N 1
ATOM 3502 C CA . PHE A 1 492 ? 13.070 -104.309 62.438 1.00 31.70 493 PHE A CA 1
ATOM 3503 C C . PHE A 1 492 ? 13.719 -104.762 63.741 1.00 32.96 493 PHE A C 1
ATOM 3504 O O . PHE A 1 492 ? 14.013 -103.945 64.613 1.00 32.77 493 PHE A O 1
ATOM 3512 N N . ILE A 1 493 ? 13.932 -106.065 63.880 1.00 34.24 494 ILE A N 1
ATOM 3513 C CA . ILE A 1 493 ? 14.544 -106.594 65.092 1.00 34.75 494 ILE A CA 1
ATOM 3514 C C . ILE A 1 493 ? 15.918 -107.184 64.777 1.00 36.43 494 ILE A C 1
ATOM 3515 O O . ILE A 1 493 ? 16.067 -107.976 63.844 1.00 35.71 494 ILE A O 1
ATOM 3520 N N . LEU A 1 494 ? 16.922 -106.796 65.555 1.00 37.45 495 LEU A N 1
ATOM 3521 C CA . LEU A 1 494 ? 18.268 -107.319 65.352 1.00 36.65 495 LEU A CA 1
ATOM 3522 C C . LEU A 1 494 ? 18.260 -108.793 65.728 1.00 36.95 495 LEU A C 1
ATOM 3523 O O . LEU A 1 494 ? 17.875 -109.154 66.842 1.00 35.59 495 LEU A O 1
ATOM 3528 N N . ARG A 1 495 ? 18.681 -109.640 64.794 1.00 36.88 496 ARG A N 1
ATOM 3529 C CA . ARG A 1 495 ? 18.699 -111.079 65.019 1.00 37.51 496 ARG A CA 1
ATOM 3530 C C . ARG A 1 495 ? 19.522 -111.543 66.212 1.00 37.45 496 ARG A C 1
ATOM 3531 O O . ARG A 1 495 ? 19.387 -112.681 66.656 1.00 38.63 496 ARG A O 1
ATOM 3539 N N . ASN A 1 496 ? 20.375 -110.670 66.729 1.00 38.67 497 ASN A N 1
ATOM 3540 C CA . ASN A 1 496 ? 21.187 -111.012 67.893 1.00 40.08 497 ASN A CA 1
ATOM 3541 C C . ASN A 1 496 ? 20.459 -110.570 69.165 1.00 40.58 497 ASN A C 1
ATOM 3542 O O . ASN A 1 496 ? 20.962 -110.744 70.276 1.00 41.34 497 ASN A O 1
ATOM 3547 N N . GLY A 1 497 ? 19.271 -109.997 68.989 1.00 38.99 498 GLY A N 1
ATOM 3548 C CA . GLY A 1 497 ? 18.486 -109.550 70.123 1.00 37.79 498 GLY A CA 1
ATOM 3549 C C . GLY A 1 497 ? 19.019 -108.277 70.749 1.00 37.53 498 GLY A C 1
ATOM 3550 O O . GLY A 1 497 ? 18.481 -107.789 71.746 1.00 36.23 498 GLY A O 1
ATOM 3551 N N . ALA A 1 498 ? 20.069 -107.726 70.154 1.00 37.01 499 ALA A N 1
ATOM 3552 C CA . ALA A 1 498 ? 20.682 -106.507 70.676 1.00 37.02 499 ALA A CA 1
ATOM 3553 C C . ALA A 1 498 ? 19.713 -105.323 70.768 1.00 37.12 499 ALA A C 1
ATOM 3554 O O . ALA A 1 498 ? 19.889 -104.443 71.612 1.00 37.65 499 ALA A O 1
ATOM 3556 N N . GLY A 1 499 ? 18.697 -105.297 69.905 1.00 35.75 500 GLY A N 1
ATOM 3557 C CA . GLY A 1 499 ? 17.743 -104.203 69.937 1.00 34.18 500 GLY A CA 1
ATOM 3558 C C . GLY A 1 499 ? 16.820 -104.200 68.734 1.00 34.81 500 GLY A C 1
ATOM 3559 O O . GLY A 1 499 ? 17.002 -104.992 67.807 1.00 34.83 500 GLY A O 1
ATOM 3560 N N . TRP A 1 500 ? 15.826 -103.317 68.743 1.00 33.61 501 TRP A N 1
ATOM 3561 C CA . TRP A 1 500 ? 14.893 -103.232 67.632 1.00 32.37 501 TRP A CA 1
ATOM 3562 C C . TRP A 1 500 ? 14.594 -101.794 67.237 1.00 33.63 501 TRP A C 1
ATOM 3563 O O . TRP A 1 500 ? 14.807 -100.865 68.008 1.00 32.69 501 TRP A O 1
ATOM 3574 N N . TYR A 1 501 ? 14.108 -101.619 66.016 1.00 35.67 502 TYR A N 1
ATOM 3575 C CA . TYR A 1 501 ? 13.756 -100.297 65.521 1.00 37.10 502 TYR A CA 1
ATOM 3576 C C . TYR A 1 501 ? 12.390 -100.385 64.856 1.00 37.44 502 TYR A C 1
ATOM 3577 O O . TYR A 1 501 ? 11.933 -101.465 64.477 1.00 37.38 502 TYR A O 1
ATOM 3586 N N . ALA A 1 502 ? 11.748 -99.236 64.705 1.00 38.29 503 ALA A N 1
ATOM 3587 C CA . ALA A 1 502 ? 10.457 -99.176 64.049 1.00 40.59 503 ALA A CA 1
ATOM 3588 C C . ALA A 1 502 ? 10.636 -98.259 62.857 1.00 41.93 503 ALA A C 1
ATOM 3589 O O . ALA A 1 502 ? 11.573 -97.462 62.817 1.00 44.48 503 ALA A O 1
ATOM 3591 N N . CYS A 1 503 ? 9.756 -98.390 61.874 1.00 42.34 504 CYS A N 1
ATOM 3592 C CA . CYS A 1 503 ? 9.798 -97.524 60.713 1.00 41.98 504 CYS A CA 1
ATOM 3593 C C . CYS A 1 503 ? 8.381 -97.020 60.539 1.00 42.75 504 CYS A C 1
ATOM 3594 O O . CYS A 1 503 ? 7.481 -97.767 60.145 1.00 43.35 504 CYS A O 1
ATOM 3597 N N . GLU A 1 504 ? 8.178 -95.759 60.887 1.00 43.51 505 GLU A N 1
ATOM 3598 C CA . GLU A 1 504 ? 6.872 -95.140 60.763 1.00 44.13 505 GLU A CA 1
ATOM 3599 C C . GLU A 1 504 ? 6.704 -94.754 59.304 1.00 43.72 505 GLU A C 1
ATOM 3600 O O . GLU A 1 504 ? 7.446 -93.933 58.777 1.00 44.83 505 GLU A O 1
ATOM 3606 N N . ILE A 1 505 ? 5.734 -95.371 58.647 1.00 43.58 506 ILE A N 1
ATOM 3607 C CA . ILE A 1 505 ? 5.484 -95.100 57.243 1.00 44.00 506 ILE A CA 1
ATOM 3608 C C . ILE A 1 505 ? 4.136 -94.409 57.068 1.00 44.76 506 ILE A C 1
ATOM 3609 O O . ILE A 1 505 ? 3.378 -94.716 56.153 1.00 45.09 506 ILE A O 1
ATOM 3614 N N . GLY A 1 506 ? 3.851 -93.463 57.955 1.00 46.38 507 GLY A N 1
ATOM 3615 C CA . GLY A 1 506 ? 2.598 -92.736 57.892 1.00 47.73 507 GLY A CA 1
ATOM 3616 C C . GLY A 1 506 ? 2.418 -91.951 56.609 1.00 49.14 507 GLY A C 1
ATOM 3617 O O . GLY A 1 506 ? 1.369 -92.033 55.974 1.00 48.26 507 GLY A O 1
ATOM 3618 N N . ASP A 1 507 ? 3.434 -91.184 56.222 1.00 51.27 508 ASP A N 1
ATOM 3619 C CA . ASP A 1 507 ? 3.354 -90.388 55.001 1.00 53.45 508 ASP A CA 1
ATOM 3620 C C . ASP A 1 507 ? 3.022 -91.279 53.813 1.00 52.41 508 ASP A C 1
ATOM 3621 O O . ASP A 1 507 ? 2.048 -91.037 53.094 1.00 52.60 508 ASP A O 1
ATOM 3626 N N . ALA A 1 508 ? 3.840 -92.312 53.626 1.00 50.74 509 ALA A N 1
ATOM 3627 C CA . ALA A 1 508 ? 3.672 -93.263 52.534 1.00 49.38 509 ALA A CA 1
ATOM 3628 C C . ALA A 1 508 ? 2.287 -93.904 52.493 1.00 48.45 509 ALA A C 1
ATOM 3629 O O . ALA A 1 508 ? 1.790 -94.245 51.427 1.00 49.73 509 ALA A O 1
ATOM 3631 N N . LEU A 1 509 ? 1.657 -94.058 53.649 1.00 47.98 510 LEU A N 1
ATOM 3632 C CA . LEU A 1 509 ? 0.340 -94.679 53.709 1.00 48.41 510 LEU A CA 1
ATOM 3633 C C . LEU A 1 509 ? -0.833 -93.708 53.726 1.00 49.23 510 LEU A C 1
ATOM 3634 O O . LEU A 1 509 ? -1.983 -94.131 53.617 1.00 47.79 510 LEU A O 1
ATOM 3639 N N . LYS A 1 510 ? -0.552 -92.415 53.854 1.00 52.52 511 LYS A N 1
ATOM 3640 C CA . LYS A 1 510 ? -1.619 -91.417 53.932 1.00 56.26 511 LYS A CA 1
ATOM 3641 C C . LYS A 1 510 ? -2.429 -91.187 52.655 1.00 56.99 511 LYS A C 1
ATOM 3642 O O . LYS A 1 510 ? -1.877 -90.905 51.593 1.00 55.65 511 LYS A O 1
ATOM 3648 N N . ILE A 1 511 ? -3.748 -91.310 52.783 1.00 58.86 512 ILE A N 1
ATOM 3649 C CA . ILE A 1 511 ? -4.668 -91.106 51.671 1.00 62.37 512 ILE A CA 1
ATOM 3650 C C . ILE A 1 511 ? -5.465 -89.823 51.904 1.00 65.18 512 ILE A C 1
ATOM 3651 O O . ILE A 1 511 ? -5.060 -88.747 51.463 1.00 66.12 512 ILE A O 1
ATOM 3656 N N . ALA A 1 512 ? -6.595 -89.933 52.595 1.00 68.29 513 ALA A N 1
ATOM 3657 C CA . ALA A 1 512 ? -7.420 -88.771 52.899 1.00 71.23 513 ALA A CA 1
ATOM 3658 C C . ALA A 1 512 ? -6.645 -87.913 53.898 1.00 73.53 513 ALA A C 1
ATOM 3659 O O . ALA A 1 512 ? -5.494 -88.218 54.221 1.00 74.20 513 ALA A O 1
ATOM 3661 N N . ASP A 1 513 ? -7.269 -86.848 54.394 1.00 74.95 514 ASP A N 1
ATOM 3662 C CA . ASP A 1 513 ? -6.597 -85.973 55.348 1.00 75.37 514 ASP A CA 1
ATOM 3663 C C . ASP A 1 513 ? -6.451 -86.648 56.706 1.00 74.81 514 ASP A C 1
ATOM 3664 O O . ASP A 1 513 ? -5.426 -86.499 57.378 1.00 74.76 514 ASP A O 1
ATOM 3669 N N . ASP A 1 514 ? -7.477 -87.397 57.102 1.00 73.13 515 ASP A N 1
ATOM 3670 C CA . ASP A 1 514 ? -7.461 -88.093 58.384 1.00 70.58 515 ASP A CA 1
ATOM 3671 C C . ASP A 1 514 ? -7.477 -89.614 58.221 1.00 69.21 515 ASP A C 1
ATOM 3672 O O . ASP A 1 514 ? -7.552 -90.344 59.212 1.00 68.63 515 ASP A O 1
ATOM 3674 N N . GLU A 1 515 ? -7.401 -90.088 56.978 1.00 66.20 516 GLU A N 1
ATOM 3675 C CA . GLU A 1 515 ? -7.422 -91.522 56.705 1.00 63.24 516 GLU A CA 1
ATOM 3676 C C . GLU A 1 515 ? -6.074 -92.075 56.224 1.00 61.69 516 GLU A C 1
ATOM 3677 O O . GLU A 1 515 ? -5.312 -91.381 55.544 1.00 62.18 516 GLU A O 1
ATOM 3679 N N . PHE A 1 516 ? -5.788 -93.326 56.585 1.00 58.04 517 PHE A N 1
ATOM 3680 C CA . PHE A 1 516 ? -4.545 -93.986 56.188 1.00 54.20 517 PHE A CA 1
ATOM 3681 C C . PHE A 1 516 ? -4.792 -95.363 55.585 1.00 52.52 517 PHE A C 1
ATOM 3682 O O . PHE A 1 516 ? -5.795 -96.013 55.876 1.00 51.92 517 PHE A O 1
ATOM 3690 N N . ASP A 1 517 ? -3.866 -95.806 54.741 1.00 50.63 518 ASP A N 1
ATOM 3691 C CA . ASP A 1 517 ? -3.957 -97.139 54.160 1.00 48.24 518 ASP A CA 1
ATOM 3692 C C . ASP A 1 517 ? -3.293 -98.038 55.195 1.00 46.52 518 ASP A C 1
ATOM 3693 O O . ASP A 1 517 ? -2.327 -97.632 55.848 1.00 45.91 518 ASP A O 1
ATOM 3698 N N . SER A 1 518 ? -3.811 -99.249 55.357 1.00 43.80 519 SER A N 1
ATOM 3699 C CA . SER A 1 518 ? -3.234 -100.181 56.316 1.00 41.54 519 SER A CA 1
ATOM 3700 C C . SER A 1 518 ? -2.293 -101.135 55.593 1.00 38.61 519 SER A C 1
ATOM 3701 O O . SER A 1 518 ? -2.353 -101.262 54.368 1.00 36.03 519 SER A O 1
ATOM 3704 N N . VAL A 1 519 ? -1.406 -101.780 56.346 1.00 36.83 520 VAL A N 1
ATOM 3705 C CA . VAL A 1 519 ? -0.472 -102.741 55.763 1.00 33.43 520 VAL A CA 1
ATOM 3706 C C . VAL A 1 519 ? -1.111 -104.114 55.880 1.00 33.00 520 VAL A C 1
ATOM 3707 O O . VAL A 1 519 ? -1.163 -104.691 56.960 1.00 32.86 520 VAL A O 1
ATOM 3711 N N . ASP A 1 520 ? -1.600 -104.630 54.759 1.00 33.51 521 ASP A N 1
ATOM 3712 C CA . ASP A 1 520 ? -2.269 -105.926 54.739 1.00 35.10 521 ASP A CA 1
ATOM 3713 C C . ASP A 1 520 ? -1.441 -107.045 54.119 1.00 34.85 521 ASP A C 1
ATOM 3714 O O . ASP A 1 520 ? -1.680 -108.226 54.380 1.00 36.21 521 ASP A O 1
ATOM 3719 N N . TYR A 1 521 ? -0.485 -106.666 53.280 1.00 33.66 522 TYR A N 1
ATOM 3720 C CA . TYR A 1 521 ? 0.405 -107.615 52.641 1.00 32.19 522 TYR A CA 1
ATOM 3721 C C . TYR A 1 521 ? 1.785 -106.997 52.799 1.00 32.37 522 TYR A C 1
ATOM 3722 O O . TYR A 1 521 ? 1.957 -105.792 52.623 1.00 30.71 522 TYR A O 1
ATOM 3731 N N . PHE A 1 522 ? 2.763 -107.816 53.156 1.00 31.68 523 PHE A N 1
ATOM 3732 C CA . PHE A 1 522 ? 4.103 -107.305 53.382 1.00 31.95 523 PHE A CA 1
ATOM 3733 C C . PHE A 1 522 ? 5.201 -108.290 53.023 1.00 33.31 523 PHE A C 1
ATOM 3734 O O . PHE A 1 522 ? 5.058 -109.506 53.175 1.00 34.32 523 PHE A O 1
ATOM 3742 N N . ALA A 1 523 ? 6.312 -107.742 52.558 1.00 33.36 524 ALA A N 1
ATOM 3743 C CA . ALA A 1 523 ? 7.467 -108.541 52.211 1.00 32.56 524 ALA A CA 1
ATOM 3744 C C . ALA A 1 523 ? 8.632 -107.579 52.297 1.00 32.75 524 ALA A C 1
ATOM 3745 O O . ALA A 1 523 ? 8.440 -106.364 52.259 1.00 32.44 524 ALA A O 1
ATOM 3747 N N . TYR A 1 524 ? 9.835 -108.120 52.420 1.00 32.89 525 TYR A N 1
ATOM 3748 C CA . TYR A 1 524 ? 11.016 -107.291 52.543 1.00 33.04 525 TYR A CA 1
ATOM 3749 C C . TYR A 1 524 ? 12.177 -107.968 51.829 1.00 33.29 525 TYR A C 1
ATOM 3750 O O . TYR A 1 524 ? 12.439 -109.146 52.047 1.00 31.98 525 TYR A O 1
ATOM 3759 N N . ARG A 1 525 ? 12.871 -107.225 50.976 1.00 33.50 526 ARG A N 1
ATOM 3760 C CA . ARG A 1 525 ? 13.995 -107.790 50.253 1.00 33.93 526 ARG A CA 1
ATOM 3761 C C . ARG A 1 525 ? 15.008 -106.733 49.810 1.00 36.05 526 ARG A C 1
ATOM 3762 O O . ARG A 1 525 ? 14.644 -105.615 49.423 1.00 34.47 526 ARG A O 1
ATOM 3770 N N . GLY A 1 526 ? 16.285 -107.103 49.882 1.00 37.11 527 GLY A N 1
ATOM 3771 C CA . GLY A 1 526 ? 17.359 -106.208 49.496 1.00 38.44 527 GLY A CA 1
ATOM 3772 C C . GLY A 1 526 ? 17.235 -104.811 50.072 1.00 40.43 527 GLY A C 1
ATOM 3773 O O . GLY A 1 526 ? 17.481 -103.830 49.373 1.00 42.01 527 GLY A O 1
ATOM 3774 N N . GLY A 1 527 ? 16.848 -104.718 51.341 1.00 40.97 528 GLY A N 1
ATOM 3775 C CA . GLY A 1 527 ? 16.706 -103.421 51.980 1.00 39.36 528 GLY A CA 1
ATOM 3776 C C . GLY A 1 527 ? 15.497 -102.657 51.483 1.00 40.26 528 GLY A C 1
ATOM 3777 O O . GLY A 1 527 ? 15.405 -101.437 51.663 1.00 39.50 528 GLY A O 1
ATOM 3778 N N . VAL A 1 528 ? 14.561 -103.369 50.859 1.00 39.31 529 VAL A N 1
ATOM 3779 C CA . VAL A 1 528 ? 13.353 -102.731 50.337 1.00 38.30 529 VAL A CA 1
ATOM 3780 C C . VAL A 1 528 ? 12.080 -103.339 50.920 1.00 37.80 529 VAL A C 1
ATOM 3781 O O . VAL A 1 528 ? 11.948 -104.560 51.019 1.00 38.24 529 VAL A O 1
ATOM 3785 N N . MET A 1 529 ? 11.142 -102.480 51.298 1.00 37.65 530 MET A N 1
ATOM 3786 C CA . MET A 1 529 ? 9.877 -102.928 51.863 1.00 37.96 530 MET A CA 1
ATOM 3787 C C . MET A 1 529 ? 8.788 -102.895 50.805 1.00 37.01 530 MET A C 1
ATOM 3788 O O . MET A 1 529 ? 8.645 -101.910 50.084 1.00 39.08 530 MET A O 1
ATOM 3793 N N . PHE A 1 530 ? 8.027 -103.975 50.705 1.00 34.50 531 PHE A N 1
ATOM 3794 C CA . PHE A 1 530 ? 6.942 -104.033 49.739 1.00 33.06 531 PHE A CA 1
ATOM 3795 C C . PHE A 1 530 ? 5.643 -104.071 50.518 1.00 33.63 531 PHE A C 1
ATOM 3796 O O . PHE A 1 530 ? 5.447 -104.936 51.371 1.00 33.28 531 PHE A O 1
ATOM 3804 N N . ILE A 1 531 ? 4.761 -103.122 50.222 1.00 33.42 532 ILE A N 1
ATOM 3805 C CA . ILE A 1 531 ? 3.491 -103.006 50.926 1.00 33.94 532 ILE A CA 1
ATOM 3806 C C . ILE A 1 531 ? 2.267 -103.206 50.050 1.00 33.07 532 ILE A C 1
ATOM 3807 O O . ILE A 1 531 ? 2.202 -102.704 48.931 1.00 35.11 532 ILE A O 1
ATOM 3812 N N . GLY A 1 532 ? 1.290 -103.928 50.580 1.00 33.10 533 GLY A N 1
ATOM 3813 C CA . GLY A 1 532 ? 0.053 -104.151 49.861 1.00 33.24 533 GLY A CA 1
ATOM 3814 C C . GL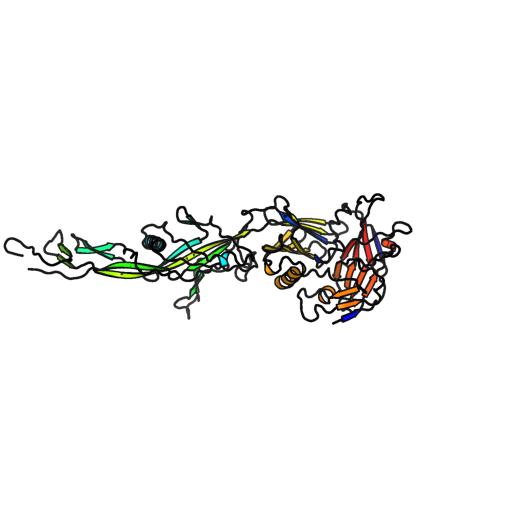Y A 1 532 ? -1.053 -103.672 50.779 1.00 34.63 533 GLY A C 1
ATOM 3815 O O . GLY A 1 532 ? -1.068 -104.032 51.955 1.00 35.45 533 GLY A O 1
ATOM 3816 N N . SER A 1 533 ? -1.970 -102.859 50.265 1.00 35.50 534 SER A N 1
ATOM 3817 C CA . SER A 1 533 ? -3.060 -102.340 51.087 1.00 36.53 534 SER A CA 1
ATOM 3818 C C . SER A 1 533 ? -4.451 -102.628 50.530 1.00 38.73 534 SER A C 1
ATOM 3819 O O . SER A 1 533 ? -4.745 -102.326 49.374 1.00 40.17 534 SER A O 1
ATOM 3822 N N . ALA A 1 534 ? -5.313 -103.198 51.365 1.00 40.78 535 ALA A N 1
ATOM 3823 C CA . ALA A 1 534 ? -6.678 -103.499 50.953 1.00 43.19 535 ALA A CA 1
ATOM 3824 C C . ALA A 1 534 ? -7.467 -102.198 50.779 1.00 45.86 535 ALA A C 1
ATOM 3825 O O . ALA A 1 534 ? -7.321 -101.265 51.574 1.00 45.92 535 ALA A O 1
ATOM 3827 N N . ARG A 1 535 ? -8.293 -102.142 49.735 1.00 48.95 536 ARG A N 1
ATOM 3828 C CA . ARG A 1 535 ? -9.123 -100.969 49.443 1.00 50.97 536 ARG A CA 1
ATOM 3829 C C . ARG A 1 535 ? -10.574 -101.393 49.228 1.00 53.54 536 ARG A C 1
ATOM 3830 O O . ARG A 1 535 ? -10.838 -102.504 48.768 1.00 53.02 536 ARG A O 1
ATOM 3838 N N . TYR A 1 536 ? -11.513 -100.511 49.561 1.00 56.77 537 TYR A N 1
ATOM 3839 C CA . TYR A 1 536 ? -12.936 -100.800 49.371 1.00 59.30 537 TYR A CA 1
ATOM 3840 C C . TYR A 1 536 ? -13.732 -99.547 49.018 1.00 61.38 537 TYR A C 1
ATOM 3841 O O . TYR A 1 536 ? -13.229 -98.429 49.120 1.00 62.00 537 TYR A O 1
ATOM 3850 N N . THR A 1 537 ? -14.975 -99.741 48.589 1.00 63.58 538 THR A N 1
ATOM 3851 C CA . THR A 1 537 ? -15.840 -98.620 48.250 1.00 65.20 538 THR A CA 1
ATOM 3852 C C . THR A 1 537 ? -16.566 -98.239 49.530 1.00 67.70 538 THR A C 1
ATOM 3853 O O . THR A 1 537 ? -16.504 -98.964 50.525 1.00 67.82 538 THR A O 1
ATOM 3857 N N . GLU A 1 538 ? -17.248 -97.101 49.509 1.00 70.49 539 GLU A N 1
ATOM 3858 C CA . GLU A 1 538 ? -17.988 -96.657 50.680 1.00 72.32 539 GLU A CA 1
ATOM 3859 C C . GLU A 1 538 ? -19.081 -97.665 51.012 1.00 72.52 539 GLU A C 1
ATOM 3860 O O . GLU A 1 538 ? -19.571 -97.714 52.139 1.00 72.29 539 GLU A O 1
ATOM 3866 N N . GLY A 1 539 ? -19.452 -98.471 50.021 1.00 72.65 540 GLY A N 1
ATOM 3867 C CA . GLY A 1 539 ? -20.481 -99.473 50.227 1.00 73.45 540 GLY A CA 1
ATOM 3868 C C . GLY A 1 539 ? -19.921 -100.774 50.774 1.00 73.80 540 GLY A C 1
ATOM 3869 O O . GLY A 1 539 ? -20.641 -101.566 51.390 1.00 74.12 540 GLY A O 1
ATOM 3870 N N . GLY A 1 540 ? -18.629 -100.998 50.552 1.00 72.87 541 GLY A N 1
ATOM 3871 C CA . GLY A 1 540 ? -18.003 -102.214 51.036 1.00 70.58 541 GLY A CA 1
ATOM 3872 C C . GLY A 1 540 ? -17.711 -103.197 49.920 1.00 69.06 541 GLY A C 1
ATOM 3873 O O . GLY A 1 540 ? -17.710 -104.408 50.132 1.00 68.86 541 GLY A O 1
ATOM 3874 N N . ASP A 1 541 ? -17.471 -102.677 48.724 1.00 67.41 542 ASP A N 1
ATOM 3875 C CA . ASP A 1 541 ? -17.167 -103.525 47.585 1.00 66.80 542 ASP A CA 1
ATOM 3876 C C . ASP A 1 541 ? -15.661 -103.501 47.378 1.00 64.98 542 ASP A C 1
ATOM 3877 O O . ASP A 1 541 ? -15.039 -102.439 47.412 1.00 64.68 542 ASP A O 1
ATOM 3882 N N . PRO A 1 542 ? -15.055 -104.677 47.159 1.00 62.75 543 PRO A N 1
ATOM 3883 C CA . PRO A 1 542 ? -13.611 -104.821 46.950 1.00 60.49 543 PRO A CA 1
ATOM 3884 C C . PRO A 1 542 ? -13.039 -104.047 45.767 1.00 58.43 543 PRO A C 1
ATOM 3885 O O . PRO A 1 542 ? -13.668 -103.924 44.722 1.00 59.02 543 PRO A O 1
ATOM 3889 N N . LEU A 1 543 ? -11.832 -103.527 45.950 1.00 55.69 544 LEU A N 1
ATOM 3890 C CA . LEU A 1 543 ? -11.150 -102.770 44.912 1.00 53.97 544 LEU A CA 1
ATOM 3891 C C . LEU A 1 543 ? -9.754 -103.360 44.749 1.00 51.83 544 LEU A C 1
ATOM 3892 O O . LEU A 1 543 ? -9.350 -104.236 45.522 1.00 50.51 544 LEU A O 1
ATOM 3897 N N . PRO A 1 544 ? -9.000 -102.900 43.736 1.00 49.80 545 PRO A N 1
ATOM 3898 C CA . PRO A 1 544 ? -7.646 -103.422 43.523 1.00 47.99 545 PRO A CA 1
ATOM 3899 C C . PRO A 1 544 ? -6.735 -103.082 44.697 1.00 45.96 545 PRO A C 1
ATOM 3900 O O . PRO A 1 544 ? -6.801 -101.987 45.253 1.00 47.95 545 PRO A O 1
ATOM 3904 N N . ILE A 1 545 ? -5.891 -104.027 45.078 1.00 44.11 546 ILE A N 1
ATOM 3905 C CA . ILE A 1 545 ? -4.965 -103.808 46.176 1.00 41.59 546 ILE A CA 1
ATOM 3906 C C . ILE A 1 545 ? -3.938 -102.749 45.764 1.00 40.52 546 ILE A C 1
ATOM 3907 O O . ILE A 1 545 ? -3.414 -102.773 44.648 1.00 39.68 546 ILE A O 1
ATOM 3912 N N . LYS A 1 546 ? -3.675 -101.809 46.665 1.00 38.31 547 LYS A N 1
ATOM 3913 C CA . LYS A 1 546 ? -2.709 -100.753 46.413 1.00 38.12 547 LYS A CA 1
ATOM 3914 C C . LYS A 1 546 ? -1.325 -101.257 46.818 1.00 38.50 547 LYS A C 1
ATOM 3915 O O . LYS A 1 546 ? -1.120 -101.685 47.958 1.00 39.37 547 LYS A O 1
ATOM 3921 N N . TYR A 1 547 ? -0.382 -101.206 45.885 1.00 38.68 548 TYR A N 1
ATOM 3922 C CA . TYR A 1 547 ? 0.972 -101.672 46.146 1.00 40.60 548 TYR A CA 1
ATOM 3923 C C . TYR A 1 547 ? 1.989 -100.546 46.188 1.00 42.33 548 TYR A C 1
ATOM 3924 O O . TYR A 1 547 ? 1.988 -99.657 45.333 1.00 44.61 548 TYR A O 1
ATOM 3933 N N . ARG A 1 548 ? 2.872 -100.601 47.176 1.00 42.99 549 ARG A N 1
ATOM 3934 C CA . ARG A 1 548 ? 3.904 -99.586 47.325 1.00 43.93 549 ARG A CA 1
ATOM 3935 C C . ARG A 1 548 ? 5.252 -100.191 47.669 1.00 43.98 549 ARG A C 1
ATOM 3936 O O . ARG A 1 548 ? 5.340 -101.325 48.143 1.00 45.92 549 ARG A O 1
ATOM 3944 N N . ALA A 1 549 ? 6.304 -99.425 47.421 1.00 43.50 550 ALA A N 1
ATOM 3945 C CA . ALA A 1 549 ? 7.657 -99.859 47.733 1.00 44.20 550 ALA A CA 1
ATOM 3946 C C . ALA A 1 549 ? 8.274 -98.764 48.596 1.00 43.85 550 ALA A C 1
ATOM 3947 O O . ALA A 1 549 ? 8.404 -97.621 48.162 1.00 43.57 550 ALA A O 1
ATOM 3949 N N . ILE A 1 550 ? 8.640 -99.115 49.821 1.00 43.46 551 ILE A N 1
ATOM 3950 C CA . ILE A 1 550 ? 9.219 -98.146 50.734 1.00 43.77 551 ILE A CA 1
ATOM 3951 C C . ILE A 1 550 ? 10.638 -98.518 51.131 1.00 44.60 551 ILE A C 1
ATOM 3952 O O . ILE A 1 550 ? 10.894 -99.632 51.575 1.00 45.53 551 ILE A O 1
ATOM 3957 N N . ILE A 1 551 ? 11.560 -97.576 50.967 1.00 45.52 552 ILE A N 1
ATOM 3958 C CA . ILE A 1 551 ? 12.957 -97.804 51.312 1.00 45.59 552 ILE A CA 1
ATOM 3959 C C . ILE A 1 551 ? 13.304 -97.096 52.614 1.00 46.68 552 ILE A C 1
ATOM 3960 O O . ILE A 1 551 ? 13.227 -95.876 52.708 1.00 46.44 552 ILE A O 1
ATOM 3965 N N . PRO A 1 552 ? 13.679 -97.861 53.645 1.00 48.06 553 PRO A N 1
ATOM 3966 C CA . PRO A 1 552 ? 14.029 -97.235 54.922 1.00 49.14 553 PRO A CA 1
ATOM 3967 C C . PRO A 1 552 ? 15.489 -96.782 54.964 1.00 50.60 553 PRO A C 1
ATOM 3968 O O . PRO A 1 552 ? 16.368 -97.439 54.403 1.00 49.01 553 PRO A O 1
ATOM 3972 N N . GLY A 1 553 ? 15.734 -95.651 55.621 1.00 52.52 554 GLY A N 1
ATOM 3973 C CA . GLY A 1 553 ? 17.089 -95.148 55.745 1.00 54.97 554 GLY A CA 1
ATOM 3974 C C . GLY A 1 553 ? 17.837 -95.957 56.790 1.00 57.05 554 GLY A C 1
ATOM 3975 O O . GLY A 1 553 ? 17.934 -95.558 57.950 1.00 57.32 554 GLY A O 1
ATOM 3976 N N . LEU A 1 554 ? 18.366 -97.103 56.381 1.00 58.55 555 LEU A N 1
ATOM 3977 C CA . LEU A 1 554 ? 19.095 -97.969 57.296 1.00 61.89 555 LEU A CA 1
ATOM 3978 C C . LEU A 1 554 ? 20.519 -97.486 57.539 1.00 64.68 555 LEU A C 1
ATOM 3979 O O . LEU A 1 554 ? 21.050 -96.682 56.776 1.00 65.44 555 LEU A O 1
ATOM 3984 N N . PRO A 1 555 ? 21.154 -97.971 58.620 1.00 67.46 556 PRO A N 1
ATOM 3985 C CA . PRO A 1 555 ? 22.530 -97.588 58.950 1.00 68.98 556 PRO A CA 1
ATOM 3986 C C . PRO A 1 555 ? 23.487 -97.983 57.823 1.00 70.29 556 PRO A C 1
ATOM 3987 O O . PRO A 1 555 ? 24.302 -97.129 57.406 1.00 72.02 556 PRO A O 1
#

Organism: Enterobacteria phage PRD1 (NCBI:txid10658)

B-factor: mean 40.47, std 13.64, range [17.78, 99.52]

CATH classification: 2.105.10.10 (+2 more: 2.60.330.10, 2.70.250.10)

Foldseek 3Di:
DEDEFEAPEAFEFPDKFFQDQADFDWLVGDDPQFFWLFCLQFELDAASKDKFKFFFDDDPVQWDAQQDCDPLRPPGFAPADAKKKFWQFWAPVQCVQLQCCVVVVDVLGHGATGIDCCSQCVLCLPRKDFDQCCDASPPGTGQKDFDDKAWPDPADWAWAQQDLQGRHIHTHHFAFDNPWDWDMFDMKIWDARDADWDADPPVVVDDDGIDGDDHAHSNQNKTKIKGWWGKGKTKHWDWDDWDDDDADDVGRDDDDDDQKDKHANPVGSVDITITHTDIDMDMITIMTMMMGIMIDRDGKMKMWMWAADPSHIAIAMEIGTDHDHTPGIFLGKHWYDNRQQWIWMWTHNDLWFKIWTFTTRGHDTPGIHIGIGRCVLVSDSVSVQQVCCVPPVDHSLQFAFFADQFTKGFLCSLLVPRSHDDVSRRHMYTYPPRRQFDRPWGWGWHDDDQWTWIFTRHHPDQQQATWIKTAGSVSNHIYIYRCQVNQDDDPRGGFHFTTWTDHPQKIKGWGWDADPVGGITTITIMIIHTNDD